Protein AF-A0A374UNI9-F1 (afdb_monomer)

pLDDT: mean 85.06, std 10.01, range [45.12, 97.56]

Secondary structure (DSSP, 8-state):
-EEEEEEE-TT--EEEE----S-GGG--HHHHHHHHHHHHHTTEEE------HHHHHHHHSS--TT-B--HHHHHHHHHHHHHHHTT---HHHHHHHHH--TT-EEEEE-TTS-EEEEEE-SS-EE---TTSTTGGG--EEEEEEEEEEE-SGGGS-HHHHHHHT-S---SEEE---HHHHHHHHHHHHHHTTPPP-SPPEEE-TTTHHHHS-HHHHHHHHHHHHHHHTGGGT-EEETTTTSSS-TT-S-EEE-TTSPEEEEEEESSS---GGGGTT-TTEEEEEEEETT--HHHHHHHHHHHHHTT-TTEEEPPHHHHHHHHH-GGGTHHHHTT--TTEEE-SS------TTTT-EE-SS--TT--SEEEE-SSEEEETTTTEEEETTTTEEEE-S--TTHHHHHHHHHHHHHHH-TTEEEEEE--

Nearest PDB structures (foldseek):
  4qbn-assembly1_A  TM=4.504E-01  e=1.167E-01  Salmonella phage SETP3
  2vld-assembly1_B  TM=5.187E-01  e=4.823E-01  Pyrococcus abyssi
  2khz-assembly1_B  TM=3.278E-01  e=5.134E+00  Rattus norvegicus

Solvent-accessible surface area (backbone atoms only — not comparable to full-atom values): 24033 Å² total; per-residue (Å²): 116,51,79,32,46,32,39,76,39,47,86,52,52,30,31,44,42,46,70,57,52,55,57,86,92,59,66,43,68,85,57,39,39,61,48,40,52,51,29,52,77,68,20,42,53,50,40,46,69,55,70,60,62,71,63,45,30,77,77,71,44,83,78,57,81,61,36,59,46,45,74,65,54,45,54,48,51,55,51,54,42,36,73,76,59,44,89,63,71,66,60,66,52,53,56,53,43,48,69,43,42,55,69,17,36,40,36,36,58,51,85,87,67,30,36,36,41,22,43,25,62,41,48,22,20,38,54,52,34,88,93,40,89,69,34,44,44,23,24,53,23,33,42,30,76,44,62,45,80,33,78,50,77,76,72,49,63,38,52,55,51,57,64,61,63,54,91,82,73,58,62,47,44,79,55,85,52,68,67,60,42,52,53,51,53,48,50,49,38,51,72,70,68,45,89,65,89,71,67,49,37,40,49,43,74,90,44,36,48,63,51,45,45,68,68,48,49,48,51,52,51,52,51,49,54,44,67,78,38,58,93,63,61,58,42,82,38,80,74,77,40,80,66,92,44,95,78,44,66,42,38,29,46,28,91,99,52,55,37,32,39,31,35,78,34,46,87,42,90,75,72,66,75,81,51,53,81,63,74,77,38,56,33,39,39,37,40,41,48,72,53,49,60,68,55,34,55,52,51,45,52,51,34,50,74,68,67,21,75,40,59,44,58,58,38,45,60,63,55,40,52,52,54,66,34,69,91,72,44,42,58,66,76,56,60,66,46,89,58,54,41,73,64,88,60,76,75,70,85,71,65,68,58,53,94,42,43,81,45,96,68,77,52,97,90,55,67,64,31,33,38,77,61,99,52,38,41,31,34,43,83,80,22,35,30,37,31,66,39,49,58,28,35,36,32,57,51,86,61,94,65,46,72,61,53,53,47,54,53,51,51,45,34,32,72,70,36,74,50,51,43,81,42,84,52,90,129

Sequence (427 aa):
MQNINFYNLSDINCWIVYQMPFEKDEKSNEKVLPHQEFCIKNNIFAMGWELNKNFFNKNFGEMLEYADCDEDNYKGYLGAYKIAKGNTSPKKALEDYKRIKQGDYAVMRARNAHYYIGKVKKKAQYLHKDDESEYKHLSWGCHVEKWLEFKTQDDLPYELIGRMSQQQHQTIQRIDRYRLKFLIIEAYIKREKSKSDIPKLILTKNNFARSLHYKQLEDLVSLYIVEENKEQNYLLMPSSCKINEQKYEFFFKSPNRKAITCQVKNQEEIKIEEYYNENDFEKIYIFSGIWNNEQVKELNKKANKNKANNIQIISPDELFDILQNSKYNYKEYLNLNSYYKIDENKAEDLHLTNGFIKCKKFNSKCHMRYKEDNDCITFYNNCLFYSKEFNSFFLYDHFANDLKIIKEIFDKIKETNPEINIKEEKL

Radius of gyration: 25.74 Å; Cα contacts (8 Å, |Δi|>4): 728; chains: 1; bounding box: 64×56×68 Å

Structure (mmCIF, N/CA/C/O backbone):
data_AF-A0A374UNI9-F1
#
_entry.id   AF-A0A374UNI9-F1
#
loop_
_atom_site.group_PDB
_atom_site.id
_atom_site.type_symbol
_atom_site.label_atom_id
_atom_site.label_alt_id
_atom_site.label_comp_id
_atom_site.label_asym_id
_atom_site.label_entity_id
_atom_site.label_seq_id
_atom_site.pdbx_PDB_ins_code
_atom_site.Cartn_x
_atom_site.Cartn_y
_atom_site.Cartn_z
_atom_site.occupancy
_atom_site.B_iso_or_equiv
_atom_site.auth_seq_id
_atom_site.auth_comp_id
_atom_site.auth_asym_id
_atom_site.auth_atom_id
_atom_site.pdbx_PDB_model_num
ATOM 1 N N . MET A 1 1 ? -0.458 -31.722 9.861 1.00 62.56 1 MET A N 1
ATOM 2 C CA . MET A 1 1 ? 0.678 -30.944 9.328 1.00 62.56 1 MET A CA 1
ATOM 3 C C . MET A 1 1 ? 0.173 -29.595 8.855 1.00 62.56 1 MET A C 1
ATOM 5 O O . MET A 1 1 ? -0.698 -29.563 7.990 1.00 62.56 1 MET A O 1
ATOM 9 N N . GLN A 1 2 ? 0.685 -28.511 9.429 1.00 78.75 2 GLN A N 1
ATOM 10 C CA . GLN A 1 2 ? 0.395 -27.139 9.021 1.00 78.75 2 GLN A CA 1
ATOM 11 C C . GLN A 1 2 ? 1.369 -26.737 7.913 1.00 78.75 2 GLN A C 1
ATOM 13 O O . GLN A 1 2 ? 2.583 -26.813 8.088 1.00 78.75 2 GLN A O 1
ATOM 18 N N . ASN A 1 3 ? 0.849 -26.351 6.747 1.00 83.94 3 ASN A N 1
ATOM 19 C CA . ASN A 1 3 ? 1.691 -25.880 5.649 1.00 83.94 3 ASN A CA 1
ATOM 20 C C . ASN A 1 3 ? 1.946 -24.376 5.813 1.00 83.94 3 ASN A C 1
ATOM 22 O O . ASN A 1 3 ? 0.992 -23.605 5.910 1.00 83.94 3 ASN A O 1
ATOM 26 N N . ILE A 1 4 ? 3.216 -23.979 5.817 1.00 88.19 4 ILE A N 1
ATOM 27 C CA . ILE A 1 4 ? 3.659 -22.583 5.793 1.00 88.19 4 ILE A CA 1
ATOM 28 C C . ILE A 1 4 ? 4.407 -22.361 4.479 1.00 88.19 4 ILE A C 1
ATOM 30 O O . ILE A 1 4 ? 5.315 -23.119 4.134 1.00 88.19 4 ILE A O 1
ATOM 34 N N . ASN A 1 5 ? 4.032 -21.324 3.739 1.00 90.75 5 ASN A N 1
ATOM 35 C CA . ASN A 1 5 ? 4.664 -21.025 2.460 1.00 90.75 5 ASN A CA 1
ATOM 36 C C . ASN A 1 5 ? 5.952 -20.225 2.674 1.00 90.75 5 ASN A C 1
ATOM 38 O O . ASN A 1 5 ? 6.074 -19.461 3.632 1.00 90.75 5 ASN A O 1
ATOM 42 N N . PHE A 1 6 ? 6.909 -20.398 1.772 1.00 90.88 6 PHE A N 1
ATOM 43 C CA . PHE A 1 6 ? 8.149 -19.644 1.692 1.00 90.88 6 PHE A CA 1
ATOM 44 C C . PHE A 1 6 ? 8.234 -18.968 0.325 1.00 90.88 6 PHE A C 1
ATOM 46 O O . PHE A 1 6 ? 8.255 -19.639 -0.705 1.00 90.88 6 PHE A O 1
ATOM 53 N N . TYR A 1 7 ? 8.299 -17.640 0.335 1.00 88.94 7 TYR A N 1
ATOM 54 C CA . TYR A 1 7 ? 8.366 -16.807 -0.858 1.00 88.94 7 TYR A CA 1
ATOM 55 C C . TYR A 1 7 ? 9.727 -16.134 -0.976 1.00 88.94 7 TYR A C 1
ATOM 57 O O . TYR A 1 7 ? 10.180 -15.444 -0.058 1.00 88.94 7 TYR A O 1
ATOM 65 N N . ASN A 1 8 ? 10.354 -16.266 -2.140 1.00 87.69 8 ASN A N 1
ATOM 66 C CA . ASN A 1 8 ? 11.578 -15.546 -2.443 1.00 87.69 8 ASN A CA 1
ATOM 67 C C . ASN A 1 8 ? 11.273 -14.220 -3.164 1.00 87.69 8 ASN A C 1
ATOM 69 O O . ASN A 1 8 ? 10.843 -14.212 -4.315 1.00 87.69 8 ASN A O 1
ATOM 73 N N . LEU A 1 9 ? 11.500 -13.097 -2.476 1.00 86.50 9 LEU A N 1
ATOM 74 C CA . LEU A 1 9 ? 11.311 -11.733 -2.981 1.00 86.50 9 LEU A CA 1
ATOM 75 C C . LEU A 1 9 ? 12.632 -10.980 -3.204 1.00 86.50 9 LEU A C 1
ATOM 77 O O . LEU A 1 9 ? 12.585 -9.822 -3.628 1.00 86.50 9 LEU A O 1
ATOM 81 N N . SER A 1 10 ? 13.792 -11.584 -2.920 1.00 84.81 10 SER A N 1
ATOM 82 C CA . SER A 1 10 ? 15.087 -10.886 -2.977 1.00 84.81 10 SER A CA 1
ATOM 83 C C . SER A 1 10 ? 15.424 -10.389 -4.379 1.00 84.81 10 SER A C 1
ATOM 85 O O . SER A 1 10 ? 16.024 -9.327 -4.552 1.00 84.81 10 SER A O 1
ATOM 87 N N . ASP A 1 11 ? 14.941 -11.107 -5.392 1.00 84.00 11 ASP A N 1
ATOM 88 C CA . ASP A 1 11 ? 15.135 -10.766 -6.791 1.00 84.00 11 ASP A CA 1
ATOM 89 C C . ASP A 1 11 ? 13.991 -9.990 -7.439 1.00 84.00 11 ASP A C 1
ATOM 91 O O . ASP A 1 11 ? 14.062 -9.738 -8.640 1.00 84.00 11 ASP A O 1
ATOM 95 N N . ILE A 1 12 ? 12.971 -9.579 -6.688 1.00 88.94 12 ILE A N 1
ATOM 96 C CA . ILE A 1 12 ? 11.814 -8.881 -7.253 1.00 88.94 12 ILE A CA 1
ATOM 97 C C . ILE A 1 12 ? 11.727 -7.472 -6.668 1.00 88.94 12 ILE A C 1
ATOM 99 O O . ILE A 1 12 ? 11.540 -7.255 -5.460 1.00 88.94 12 ILE A O 1
ATOM 103 N N . ASN A 1 13 ? 11.833 -6.474 -7.543 1.00 93.31 13 ASN A N 1
ATOM 104 C CA . ASN A 1 13 ? 11.547 -5.091 -7.192 1.00 93.31 13 ASN A CA 1
ATOM 105 C C . ASN A 1 13 ? 10.150 -4.693 -7.649 1.00 93.31 13 ASN A C 1
ATOM 107 O O . ASN A 1 13 ? 9.652 -5.134 -8.682 1.00 93.31 13 ASN A O 1
ATOM 111 N N . CYS A 1 14 ? 9.545 -3.790 -6.886 1.00 95.25 14 CYS A N 1
ATOM 112 C CA . CYS A 1 14 ? 8.356 -3.074 -7.310 1.00 95.25 14 CYS A CA 1
ATOM 113 C C . CYS A 1 14 ? 8.678 -1.580 -7.351 1.00 95.25 14 CYS A C 1
ATOM 115 O O . CYS A 1 14 ? 9.355 -1.065 -6.457 1.00 95.25 14 CYS A O 1
ATOM 117 N N . TRP A 1 15 ? 8.191 -0.895 -8.377 1.00 95.00 15 TRP A N 1
ATOM 118 C CA . TRP A 1 15 ? 8.525 0.488 -8.689 1.00 95.00 15 TRP A CA 1
ATOM 119 C C . TRP A 1 15 ? 7.250 1.310 -8.810 1.00 95.00 15 TRP A C 1
ATOM 121 O O . TRP A 1 15 ? 6.347 0.940 -9.553 1.00 95.00 15 TRP A O 1
ATOM 131 N N . ILE A 1 16 ? 7.176 2.435 -8.108 1.00 94.19 16 ILE A N 1
ATOM 132 C CA . ILE A 1 16 ? 6.151 3.450 -8.358 1.00 94.19 16 ILE A CA 1
ATOM 133 C C . ILE A 1 16 ? 6.687 4.357 -9.448 1.00 94.19 16 ILE A C 1
ATOM 135 O O . ILE A 1 16 ? 7.782 4.903 -9.314 1.00 94.19 16 ILE A O 1
ATOM 139 N N . VAL A 1 17 ? 5.906 4.519 -10.505 1.00 93.12 17 VAL A N 1
ATOM 140 C CA . VAL A 1 17 ? 6.245 5.343 -11.656 1.00 93.12 17 VAL A CA 1
ATOM 141 C C . VAL A 1 17 ? 5.322 6.550 -11.681 1.00 93.12 17 VAL A C 1
ATOM 143 O O . VAL A 1 17 ? 4.097 6.425 -11.626 1.00 93.12 17 VAL A O 1
ATOM 146 N N . TYR A 1 18 ? 5.921 7.728 -11.820 1.00 89.38 18 TYR A N 1
ATOM 147 C CA . TYR A 1 18 ? 5.205 8.967 -12.066 1.00 89.38 18 TYR A CA 1
ATOM 148 C C . TYR A 1 18 ? 5.460 9.433 -13.501 1.00 89.38 18 TYR A C 1
ATOM 150 O O . TYR A 1 18 ? 6.372 10.216 -13.774 1.00 89.38 18 TYR A O 1
ATOM 158 N N . GLN A 1 19 ? 4.639 8.925 -14.425 1.00 88.31 19 GLN A N 1
ATOM 159 C CA . GLN A 1 19 ? 4.744 9.168 -15.866 1.00 88.31 19 GLN A CA 1
ATOM 160 C C . GLN A 1 19 ? 4.210 10.564 -16.228 1.00 88.31 19 GLN A C 1
ATOM 162 O O . GLN A 1 19 ? 3.123 10.709 -16.786 1.00 88.31 19 GLN A O 1
ATOM 167 N N . MET A 1 20 ? 4.932 11.609 -15.824 1.00 87.44 20 MET A N 1
ATOM 168 C CA . MET A 1 20 ? 4.628 13.008 -16.150 1.00 87.44 20 MET A CA 1
ATOM 169 C C . MET A 1 20 ? 5.930 13.749 -16.485 1.00 87.44 20 MET A C 1
ATOM 171 O O . MET A 1 20 ? 6.448 14.470 -15.624 1.00 87.44 20 MET A O 1
ATOM 175 N N . PRO A 1 21 ? 6.479 13.554 -17.696 1.00 83.38 21 PRO A N 1
ATOM 176 C CA . PRO A 1 21 ? 7.769 14.094 -18.123 1.00 83.38 21 PRO A CA 1
ATOM 177 C C . PRO A 1 21 ? 7.696 15.578 -18.523 1.00 83.38 21 PRO A C 1
ATOM 179 O O . PRO A 1 21 ? 8.240 15.986 -19.537 1.00 83.38 21 PRO A O 1
ATOM 182 N N . PHE A 1 22 ? 6.956 16.377 -17.762 1.00 82.94 22 PHE A N 1
ATOM 183 C CA . PHE A 1 22 ? 6.720 17.787 -18.054 1.00 82.94 22 PHE A CA 1
ATOM 184 C C . PHE A 1 22 ? 7.132 18.633 -16.856 1.00 82.94 22 PHE A C 1
ATOM 186 O O . PHE A 1 22 ? 7.041 18.177 -15.706 1.00 82.94 22 PHE A O 1
ATOM 193 N N . GLU A 1 23 ? 7.537 19.872 -17.115 1.00 77.25 23 GLU A N 1
ATOM 194 C CA . GLU A 1 23 ? 7.815 20.844 -16.061 1.00 77.25 23 GLU A CA 1
ATOM 195 C C . GLU A 1 23 ? 6.546 21.169 -15.261 1.00 77.25 23 GLU A C 1
ATOM 197 O O . GLU A 1 23 ? 5.418 20.918 -15.691 1.00 77.25 23 GLU A O 1
ATOM 202 N N . LYS A 1 24 ? 6.706 21.650 -14.023 1.00 76.19 24 LYS A N 1
ATOM 203 C CA . LYS A 1 24 ? 5.586 21.773 -13.066 1.00 76.19 24 LYS A CA 1
ATOM 204 C C . LYS A 1 24 ? 4.446 22.659 -13.588 1.00 76.19 24 LYS A C 1
ATOM 206 O O . LYS A 1 24 ? 3.283 22.337 -13.352 1.00 76.19 24 LYS A O 1
ATOM 211 N N . ASP A 1 25 ? 4.791 23.742 -14.264 1.00 76.88 25 ASP A N 1
ATOM 212 C CA . ASP A 1 25 ? 3.904 24.708 -14.917 1.00 76.88 25 ASP A CA 1
ATOM 213 C C . ASP A 1 25 ? 3.257 24.170 -16.203 1.00 76.88 25 ASP A C 1
ATOM 215 O O . ASP A 1 25 ? 2.201 24.648 -16.610 1.00 76.88 25 ASP A O 1
ATOM 219 N N . GLU A 1 26 ? 3.816 23.112 -16.790 1.00 77.00 26 GLU A N 1
ATOM 220 C CA . GLU A 1 26 ? 3.303 22.478 -18.006 1.00 77.00 26 GLU A CA 1
ATOM 221 C C . GLU A 1 26 ? 2.415 21.250 -17.752 1.00 77.00 26 GLU A C 1
ATOM 223 O O . GLU A 1 26 ? 1.873 20.670 -18.696 1.00 77.00 26 GLU A O 1
ATOM 228 N N . LYS A 1 27 ? 2.229 20.841 -16.490 1.00 79.00 27 LYS A N 1
ATOM 229 C CA . LYS A 1 27 ? 1.423 19.667 -16.092 1.00 79.00 27 LYS A CA 1
ATOM 230 C C . LYS A 1 27 ? -0.090 19.916 -16.182 1.00 79.00 27 LYS A C 1
ATOM 232 O O . LYS A 1 27 ? -0.821 19.682 -15.213 1.00 79.00 27 LYS A O 1
ATOM 237 N N . SER A 1 28 ? -0.573 20.354 -17.342 1.00 82.00 28 SER A N 1
ATOM 238 C CA . SER A 1 28 ? -2.002 20.373 -17.656 1.00 82.00 28 SER A CA 1
ATOM 239 C C . SER A 1 28 ? -2.502 18.958 -17.966 1.00 82.00 28 SER A C 1
ATOM 241 O O . SER A 1 28 ? -1.758 18.107 -18.461 1.00 82.00 28 SER A O 1
ATOM 243 N N . ASN A 1 29 ? -3.780 18.684 -17.685 1.00 80.88 29 ASN A N 1
ATOM 244 C CA . ASN A 1 29 ? -4.377 17.391 -18.036 1.00 80.88 29 ASN A CA 1
ATOM 245 C C . ASN A 1 29 ? -4.334 17.143 -19.556 1.00 80.88 29 ASN A C 1
ATOM 247 O O . ASN A 1 29 ? -4.126 16.008 -19.967 1.00 80.88 29 ASN A O 1
ATOM 251 N N . GLU A 1 30 ? -4.460 18.198 -20.366 1.00 84.81 30 GLU A N 1
ATOM 252 C CA . GLU A 1 30 ? -4.441 18.143 -21.835 1.00 84.81 30 GLU A CA 1
ATOM 253 C C . GLU A 1 30 ? -3.100 17.676 -22.415 1.00 84.81 30 GLU A C 1
ATOM 255 O O . GLU A 1 30 ? -3.086 17.079 -23.484 1.00 84.81 30 GLU A O 1
ATOM 260 N N . LYS A 1 31 ? -1.980 17.907 -21.716 1.00 86.19 31 LYS A N 1
ATOM 261 C CA . LYS A 1 31 ? -0.657 17.392 -22.112 1.00 86.19 31 LYS A CA 1
ATOM 262 C C . LYS A 1 31 ? -0.358 16.034 -21.479 1.00 86.19 31 LYS A C 1
ATOM 264 O O . LYS A 1 31 ? 0.101 15.109 -22.142 1.00 86.19 31 LYS A O 1
ATOM 269 N N . VAL A 1 32 ? -0.622 15.902 -20.178 1.00 89.62 32 VAL A N 1
ATOM 270 C CA . VAL A 1 32 ? -0.210 14.721 -19.407 1.00 89.62 32 VAL A CA 1
ATOM 271 C C . VAL A 1 32 ? -1.012 13.479 -19.782 1.00 89.62 32 VAL A C 1
ATOM 273 O O . VAL A 1 32 ? -0.433 12.399 -19.883 1.00 89.62 32 VAL A O 1
ATOM 276 N N . LEU A 1 33 ? -2.332 13.599 -19.946 1.00 91.19 33 LEU A N 1
ATOM 277 C CA . LEU A 1 33 ? -3.177 12.431 -20.184 1.00 91.19 33 LEU A CA 1
ATOM 278 C C . LEU A 1 33 ? -2.865 11.757 -21.535 1.00 91.19 33 LEU A C 1
ATOM 280 O O . LEU A 1 33 ? -2.604 10.554 -21.503 1.00 91.19 33 LEU A O 1
ATOM 284 N N . PRO A 1 34 ? -2.768 12.476 -22.675 1.00 92.62 34 PRO A N 1
ATOM 285 C CA . PRO A 1 34 ? -2.376 11.857 -23.945 1.00 92.62 34 PRO A CA 1
ATOM 286 C C . PRO A 1 34 ? -1.009 11.165 -23.885 1.00 92.62 34 PRO A C 1
ATOM 288 O O . PRO A 1 34 ? -0.858 10.049 -24.383 1.00 92.62 34 PRO A O 1
ATOM 291 N N . HIS A 1 35 ? -0.033 11.772 -23.201 1.00 92.31 35 HIS A N 1
ATOM 292 C CA . HIS A 1 35 ? 1.280 11.165 -22.988 1.00 92.31 35 HIS A CA 1
ATOM 293 C C . HIS A 1 35 ? 1.195 9.847 -22.200 1.00 92.31 35 HIS A C 1
ATOM 295 O O . HIS A 1 35 ? 1.826 8.844 -22.546 1.00 92.31 35 HIS A O 1
ATOM 301 N N . GLN A 1 36 ? 0.405 9.828 -21.123 1.00 93.94 36 GLN A N 1
ATOM 302 C CA . GLN A 1 36 ? 0.198 8.626 -20.316 1.00 93.94 36 GLN A CA 1
ATOM 303 C C . GLN A 1 36 ? -0.527 7.537 -21.105 1.00 93.94 36 GLN A C 1
ATOM 305 O O . GLN A 1 36 ? -0.102 6.385 -21.068 1.00 93.94 36 GLN A O 1
ATOM 310 N N . GLU A 1 37 ? -1.569 7.887 -21.858 1.00 94.81 37 GLU A N 1
ATOM 311 C CA . GLU A 1 37 ? -2.297 6.957 -22.729 1.00 94.81 37 GLU A CA 1
ATOM 312 C C . GLU A 1 37 ? -1.392 6.363 -23.810 1.00 94.81 37 GLU A C 1
ATOM 314 O O . GLU A 1 37 ? -1.435 5.156 -24.059 1.00 94.81 37 GLU A O 1
ATOM 319 N N . PHE A 1 38 ? -0.512 7.176 -24.398 1.00 94.62 38 PHE A N 1
ATOM 320 C CA . PHE A 1 38 ? 0.520 6.701 -25.311 1.00 94.62 38 PHE A CA 1
ATOM 321 C C . PHE A 1 38 ? 1.452 5.689 -24.639 1.00 94.62 38 PHE A C 1
ATOM 323 O O . PHE A 1 38 ? 1.700 4.615 -25.195 1.00 94.62 38 PHE A O 1
ATOM 330 N N . CYS A 1 39 ? 1.949 5.997 -23.439 1.00 95.00 39 CYS A N 1
ATOM 331 C CA . CYS A 1 39 ? 2.837 5.100 -22.704 1.00 95.00 39 CYS A CA 1
ATOM 332 C C . CYS A 1 39 ? 2.144 3.780 -22.337 1.00 95.00 39 CYS A C 1
ATOM 334 O O . CYS A 1 39 ? 2.725 2.704 -22.494 1.00 95.00 39 CYS A O 1
ATOM 336 N N . ILE A 1 40 ? 0.877 3.848 -21.918 1.00 96.50 40 ILE A N 1
ATOM 337 C CA . ILE A 1 40 ? 0.044 2.680 -21.614 1.00 96.50 40 ILE A CA 1
ATOM 338 C C . ILE A 1 40 ? -0.139 1.820 -22.867 1.00 96.50 40 ILE A C 1
ATOM 340 O O . ILE A 1 40 ? 0.141 0.623 -22.843 1.00 96.50 40 ILE A O 1
ATOM 344 N N . LYS A 1 41 ? -0.547 2.425 -23.986 1.00 96.31 41 LYS A N 1
ATOM 345 C CA . LYS A 1 41 ? -0.783 1.715 -25.251 1.00 96.31 41 LYS A CA 1
ATOM 346 C C . LYS A 1 41 ? 0.474 1.021 -25.778 1.00 96.31 41 LYS A C 1
ATOM 348 O O . LYS A 1 41 ? 0.381 -0.070 -26.336 1.00 96.31 41 LYS A O 1
ATOM 353 N N . ASN A 1 42 ? 1.639 1.638 -25.590 1.00 94.94 42 ASN A N 1
ATOM 354 C CA . ASN A 1 42 ? 2.926 1.100 -26.034 1.00 94.94 42 ASN A CA 1
ATOM 355 C C . ASN A 1 42 ? 3.631 0.232 -24.975 1.00 94.94 42 ASN A C 1
ATOM 357 O O . ASN A 1 42 ? 4.749 -0.229 -25.212 1.00 94.94 42 ASN A O 1
ATOM 361 N N . ASN A 1 43 ? 2.989 -0.027 -23.829 1.00 97.00 43 ASN A N 1
ATOM 362 C CA . ASN A 1 43 ? 3.541 -0.815 -22.725 1.00 97.00 43 ASN A CA 1
ATOM 363 C C . ASN A 1 43 ? 4.897 -0.300 -22.230 1.00 97.00 43 ASN A C 1
ATOM 365 O O . ASN A 1 43 ? 5.810 -1.086 -21.984 1.00 97.00 43 ASN A O 1
ATOM 369 N N . ILE A 1 44 ? 5.035 1.018 -22.094 1.00 94.62 44 ILE A N 1
ATOM 370 C CA . ILE A 1 44 ? 6.259 1.669 -21.622 1.00 94.62 44 ILE A CA 1
ATOM 371 C C . ILE A 1 44 ? 6.017 2.485 -20.357 1.00 94.62 44 ILE A C 1
ATOM 373 O O . ILE A 1 44 ? 4.913 2.965 -20.102 1.00 94.62 44 ILE A O 1
ATOM 377 N N . PHE A 1 45 ? 7.089 2.672 -19.597 1.00 94.94 45 PHE A N 1
ATOM 378 C CA . PHE A 1 45 ? 7.254 3.787 -18.673 1.00 94.94 45 PHE A CA 1
ATOM 379 C C . PHE A 1 45 ? 8.683 4.310 -18.752 1.00 94.94 45 PHE A C 1
ATOM 381 O O . PHE A 1 45 ? 9.610 3.546 -19.023 1.00 94.94 45 PHE A O 1
ATOM 388 N N . ALA A 1 46 ? 8.868 5.607 -18.531 1.00 91.50 46 ALA A N 1
ATOM 389 C CA . ALA A 1 46 ? 10.148 6.250 -18.773 1.00 91.50 46 ALA A CA 1
ATOM 390 C C . ALA A 1 46 ? 10.328 7.563 -18.010 1.00 91.50 46 ALA A C 1
ATOM 392 O O . ALA A 1 46 ? 9.375 8.228 -17.600 1.00 91.50 46 ALA A O 1
ATOM 393 N N . MET A 1 47 ? 11.592 7.940 -17.845 1.00 88.00 47 MET A N 1
ATOM 394 C CA . MET A 1 47 ? 12.025 9.201 -17.266 1.00 88.00 47 MET A CA 1
ATOM 395 C C . MET A 1 47 ? 11.851 10.362 -18.254 1.00 88.00 47 MET A C 1
ATOM 397 O O . MET A 1 47 ? 12.248 10.255 -19.414 1.00 88.00 47 MET A O 1
ATOM 401 N N . GLY A 1 48 ? 11.341 11.490 -17.757 1.00 79.75 48 GLY A N 1
ATOM 402 C CA . GLY A 1 48 ? 11.153 12.739 -18.504 1.00 79.75 48 GLY A CA 1
ATOM 403 C C . GLY A 1 48 ? 12.263 13.758 -18.352 1.00 79.75 48 GLY A C 1
ATOM 404 O O . GLY A 1 48 ? 12.047 14.789 -17.730 1.00 79.75 48 GLY A O 1
ATOM 405 N N . TRP A 1 49 ? 13.468 13.400 -18.778 1.00 77.69 49 TRP A N 1
ATOM 406 C CA . TRP A 1 49 ? 14.668 14.227 -18.629 1.00 77.69 49 TRP A CA 1
ATOM 407 C C . TRP A 1 49 ? 15.429 14.255 -19.946 1.00 77.69 49 TRP A C 1
ATOM 409 O O . TRP A 1 49 ? 16.616 13.950 -19.964 1.00 77.69 49 TRP A O 1
ATOM 419 N N . GLU A 1 50 ? 14.745 14.525 -21.050 1.00 77.81 50 GLU A N 1
ATOM 420 C CA . GLU A 1 50 ? 15.298 14.422 -22.394 1.00 77.81 50 GLU A CA 1
ATOM 421 C C . GLU A 1 50 ? 16.550 15.288 -22.605 1.00 77.81 50 GLU A C 1
ATOM 423 O O . GLU A 1 50 ? 16.732 16.363 -22.025 1.00 77.81 50 GLU A O 1
ATOM 428 N N . LEU A 1 51 ? 17.434 14.798 -23.471 1.00 76.31 51 LEU A N 1
ATOM 429 C CA . LEU A 1 51 ? 18.568 15.550 -23.984 1.00 76.31 51 LEU A CA 1
ATOM 430 C C . LEU A 1 51 ? 18.402 15.651 -25.490 1.00 76.31 51 LEU A C 1
ATOM 432 O O . LEU A 1 51 ? 18.122 14.655 -26.144 1.00 76.31 51 LEU A O 1
ATOM 436 N N . ASN A 1 52 ? 18.609 16.849 -26.032 1.00 74.81 52 ASN A N 1
ATOM 437 C CA . ASN A 1 52 ? 18.611 17.050 -27.474 1.00 74.81 52 ASN A CA 1
ATOM 438 C C . ASN A 1 52 ? 19.645 16.116 -28.130 1.00 74.81 52 ASN A C 1
ATOM 440 O O . ASN A 1 52 ? 20.814 16.131 -27.731 1.00 74.81 52 ASN A O 1
ATOM 444 N N . LYS A 1 53 ? 19.244 15.350 -29.149 1.00 72.50 53 LYS A N 1
ATOM 445 C CA . LYS A 1 53 ? 20.116 14.362 -29.807 1.00 72.50 53 LYS A CA 1
ATOM 446 C C . LYS A 1 53 ? 21.390 14.947 -30.389 1.00 72.50 53 LYS A C 1
ATOM 448 O O . LYS A 1 53 ? 22.442 14.336 -30.253 1.00 72.50 53 LYS A O 1
ATOM 453 N N . ASN A 1 54 ? 21.352 16.145 -30.973 1.00 72.81 54 ASN A N 1
ATOM 454 C CA . ASN A 1 54 ? 22.567 16.782 -31.496 1.00 72.81 54 ASN A CA 1
ATOM 455 C C . ASN A 1 54 ? 23.538 17.139 -30.366 1.00 72.81 54 ASN A C 1
ATOM 457 O O . ASN A 1 54 ? 24.750 16.969 -30.508 1.00 72.81 54 ASN A O 1
ATOM 461 N N . PHE A 1 55 ? 23.012 17.604 -29.230 1.00 74.69 55 PHE A N 1
ATOM 462 C CA . PHE A 1 55 ? 23.820 17.846 -28.040 1.00 74.69 55 PHE A CA 1
ATOM 463 C C . PHE A 1 55 ? 24.390 16.539 -27.477 1.00 74.69 55 PHE A C 1
ATOM 465 O O . PHE A 1 55 ? 25.577 16.483 -27.153 1.00 74.69 55 PHE A O 1
ATOM 472 N N . PHE A 1 56 ? 23.565 15.496 -27.384 1.00 72.88 56 PHE A N 1
ATOM 473 C CA . PHE A 1 56 ? 23.980 14.182 -26.906 1.00 72.88 56 PHE A CA 1
ATOM 474 C C . PHE A 1 56 ? 25.084 13.604 -27.797 1.00 72.88 56 PHE A C 1
ATOM 476 O O . PHE A 1 56 ? 26.185 13.356 -27.315 1.00 72.88 56 PHE A O 1
ATOM 483 N N . ASN A 1 57 ? 24.853 13.537 -29.110 1.00 74.38 57 ASN A N 1
ATOM 484 C CA . ASN A 1 57 ? 25.794 12.979 -30.077 1.00 74.38 57 ASN A CA 1
ATOM 485 C C . ASN A 1 57 ? 27.148 13.692 -30.075 1.00 74.38 57 ASN A C 1
ATOM 487 O O . ASN A 1 57 ? 28.201 13.055 -30.089 1.00 74.38 57 ASN A O 1
ATOM 491 N N . LYS A 1 58 ? 27.134 15.027 -30.004 1.00 73.25 58 LYS A N 1
ATOM 492 C CA . LYS A 1 58 ? 28.355 15.842 -29.996 1.00 73.25 58 LYS A CA 1
ATOM 493 C C . LYS A 1 58 ? 29.222 15.619 -28.753 1.00 73.25 58 LYS A C 1
ATOM 495 O O . LYS A 1 58 ? 30.438 15.761 -28.838 1.00 73.25 58 LYS A O 1
ATOM 500 N N . ASN A 1 59 ? 28.610 15.318 -27.609 1.00 68.94 59 ASN A N 1
ATOM 501 C CA . ASN A 1 59 ? 29.312 15.192 -26.328 1.00 68.94 59 ASN A CA 1
ATOM 502 C C . ASN A 1 59 ? 29.485 13.734 -25.867 1.00 68.94 59 ASN A C 1
ATOM 504 O O . ASN A 1 59 ? 30.213 13.501 -24.903 1.00 68.94 59 ASN A O 1
ATOM 508 N N . PHE A 1 60 ? 28.822 12.773 -26.520 1.00 66.31 60 PHE A N 1
ATOM 509 C CA . PHE A 1 60 ? 28.738 11.384 -26.065 1.00 66.31 60 PHE A CA 1
ATOM 510 C C . PHE A 1 60 ? 28.939 10.314 -27.164 1.00 66.31 60 PHE A C 1
ATOM 512 O O . PHE A 1 60 ? 29.042 9.137 -26.835 1.00 66.31 60 PHE A O 1
ATOM 519 N N . GLY A 1 61 ? 29.066 10.691 -28.445 1.00 63.28 61 GLY A N 1
ATOM 520 C CA . GLY A 1 61 ? 29.136 9.744 -29.574 1.00 63.28 61 GLY A CA 1
ATOM 521 C C . GLY A 1 61 ? 27.752 9.388 -30.130 1.00 63.28 61 GLY A C 1
ATOM 522 O O . GLY A 1 61 ? 26.752 9.891 -29.632 1.00 63.28 61 GLY A O 1
ATOM 523 N N . GLU A 1 62 ? 27.663 8.567 -31.184 1.00 64.44 62 GLU A N 1
ATOM 524 C CA . GLU A 1 62 ? 26.361 8.208 -31.772 1.00 64.44 62 GLU A CA 1
ATOM 525 C C . GLU A 1 62 ? 25.426 7.587 -30.725 1.00 64.44 62 GLU A C 1
ATOM 527 O O . GLU A 1 62 ? 25.758 6.608 -30.057 1.00 64.44 62 GLU A O 1
ATOM 532 N N . MET A 1 63 ? 24.243 8.186 -30.583 1.00 63.59 63 MET A N 1
ATOM 533 C CA . MET A 1 63 ? 23.161 7.691 -29.747 1.00 63.59 63 MET A CA 1
ATOM 534 C C . MET A 1 63 ? 22.829 6.247 -30.113 1.00 63.59 63 MET A C 1
ATOM 536 O O . MET A 1 63 ? 22.367 5.948 -31.212 1.00 63.59 63 MET A O 1
ATOM 540 N N . LEU A 1 64 ? 23.034 5.356 -29.151 1.00 63.88 64 LEU A N 1
ATOM 541 C CA . LEU A 1 64 ? 22.622 3.971 -29.257 1.00 63.88 64 LEU A CA 1
ATOM 542 C C . LEU A 1 64 ? 21.114 3.910 -28.990 1.00 63.88 64 LEU A C 1
ATOM 544 O O . LEU A 1 64 ? 20.672 3.830 -27.841 1.00 63.88 64 LEU A O 1
ATOM 548 N N . GLU A 1 65 ? 20.307 4.002 -30.043 1.00 66.50 65 GLU A N 1
ATOM 549 C CA . GLU A 1 65 ? 18.884 3.675 -29.945 1.00 66.50 65 GLU A CA 1
ATOM 550 C C . GLU A 1 65 ? 18.737 2.295 -29.285 1.00 66.50 65 GLU A C 1
ATOM 552 O O . GLU A 1 65 ? 19.383 1.328 -29.692 1.00 66.50 65 GLU A O 1
ATOM 557 N N . TYR A 1 66 ? 17.920 2.206 -28.231 1.00 68.94 66 TYR A N 1
ATOM 558 C CA . TYR A 1 66 ? 17.735 0.991 -27.430 1.00 68.94 66 TYR A CA 1
ATOM 559 C C . TYR A 1 66 ? 18.978 0.471 -26.684 1.00 68.94 66 TYR A C 1
ATOM 561 O O . TYR A 1 66 ? 18.969 -0.681 -26.237 1.00 68.94 66 TYR A O 1
ATOM 569 N N . ALA A 1 67 ? 20.020 1.289 -26.480 1.00 82.00 67 ALA A N 1
ATOM 570 C CA . ALA A 1 67 ? 21.083 0.933 -25.539 1.00 82.00 67 ALA A CA 1
ATOM 571 C C . ALA A 1 67 ? 20.517 0.673 -24.149 1.00 82.00 67 ALA A C 1
ATOM 573 O O . ALA A 1 67 ? 19.579 1.338 -23.712 1.00 82.00 67 ALA A O 1
ATOM 574 N N . ASP A 1 68 ? 21.137 -0.264 -23.445 1.00 85.75 68 ASP A N 1
ATOM 575 C CA . ASP A 1 68 ? 20.800 -0.581 -22.068 1.00 85.75 68 ASP A CA 1
ATOM 576 C C . ASP A 1 68 ? 21.411 0.436 -21.096 1.00 85.75 68 ASP A C 1
ATOM 578 O O . ASP A 1 68 ? 22.506 0.956 -21.315 1.00 85.75 68 ASP A O 1
ATOM 582 N N . CYS A 1 69 ? 20.725 0.686 -19.980 1.00 84.56 69 CYS A N 1
ATOM 583 C CA . CYS A 1 69 ? 21.190 1.591 -18.926 1.00 84.56 69 CYS A CA 1
ATOM 584 C C . CYS A 1 69 ? 22.278 0.938 -18.050 1.00 84.56 69 CYS A C 1
ATOM 586 O O . CYS A 1 69 ? 22.087 0.747 -16.848 1.00 84.56 69 CYS A O 1
ATOM 588 N N . ASP A 1 70 ? 23.404 0.546 -18.644 1.00 85.38 70 ASP A N 1
ATOM 589 C CA . ASP A 1 70 ? 24.569 0.008 -17.933 1.00 85.38 70 ASP A CA 1
ATOM 590 C C . ASP A 1 70 ? 25.414 1.105 -17.252 1.00 85.38 70 ASP A C 1
ATOM 592 O O . ASP A 1 70 ? 25.039 2.274 -17.226 1.00 85.38 70 ASP A O 1
ATOM 596 N N . GLU A 1 71 ? 26.533 0.728 -16.623 1.00 86.19 71 GLU A N 1
ATOM 597 C CA . GLU A 1 71 ? 27.405 1.661 -15.895 1.00 86.19 71 GLU A CA 1
ATOM 598 C C . GLU A 1 71 ? 27.994 2.764 -16.787 1.00 86.19 71 GLU A C 1
ATOM 600 O O . GLU A 1 71 ? 28.107 3.910 -16.339 1.00 86.19 71 GLU A O 1
ATOM 605 N N . ASP A 1 72 ? 28.352 2.435 -18.026 1.00 84.50 72 ASP A N 1
ATOM 606 C CA . ASP A 1 72 ? 29.040 3.353 -18.931 1.00 84.50 72 ASP A CA 1
ATOM 607 C C . ASP A 1 72 ? 28.043 4.346 -19.533 1.00 84.50 72 ASP A C 1
ATOM 609 O O . ASP A 1 72 ? 28.247 5.563 -19.443 1.00 84.50 72 ASP A O 1
ATOM 613 N N . ASN A 1 73 ? 26.897 3.851 -20.011 1.00 84.50 73 ASN A N 1
ATOM 614 C CA . ASN A 1 73 ? 25.801 4.689 -20.496 1.00 84.50 73 ASN A CA 1
ATOM 615 C C . ASN A 1 73 ? 25.203 5.555 -19.375 1.00 84.50 73 ASN A C 1
ATOM 617 O O . ASN A 1 73 ? 24.896 6.729 -19.594 1.00 84.50 73 ASN A O 1
ATOM 621 N N . TYR A 1 74 ? 25.107 5.022 -18.150 1.00 85.56 74 TYR A N 1
ATOM 622 C CA . TYR A 1 74 ? 24.711 5.767 -16.949 1.00 85.56 74 TYR A CA 1
ATOM 623 C C . TYR A 1 74 ? 25.632 6.966 -16.682 1.00 85.56 74 TYR A C 1
ATOM 625 O O . TYR A 1 74 ? 25.167 8.107 -16.578 1.00 85.56 74 TYR A O 1
ATOM 633 N N . LYS A 1 75 ? 26.946 6.721 -16.555 1.00 85.50 75 LYS A N 1
ATOM 634 C CA . LYS A 1 75 ? 27.941 7.773 -16.273 1.00 85.50 75 LYS A CA 1
ATOM 635 C C . LYS A 1 75 ? 27.951 8.818 -17.374 1.00 85.50 75 LYS A C 1
ATOM 637 O O . LYS A 1 75 ? 28.017 10.017 -17.098 1.00 85.50 75 LYS A O 1
ATOM 642 N N . GLY A 1 76 ? 27.853 8.336 -18.600 1.00 82.00 76 GLY A N 1
ATOM 643 C CA . GLY A 1 76 ? 27.800 9.127 -19.799 1.00 82.00 76 GLY A CA 1
ATOM 644 C C . GLY A 1 76 ? 26.656 10.115 -19.869 1.00 82.00 76 GLY A C 1
ATOM 645 O O . GLY A 1 76 ? 26.864 11.328 -19.952 1.00 82.00 76 GLY A O 1
ATOM 646 N N . TYR A 1 77 ? 25.444 9.586 -19.730 1.00 84.62 77 TYR A N 1
ATOM 647 C CA . TYR A 1 77 ? 24.228 10.378 -19.675 1.00 84.62 77 TYR A CA 1
ATOM 648 C C . TYR A 1 77 ? 24.281 11.425 -18.563 1.00 84.62 77 TYR A C 1
ATOM 650 O O . TYR A 1 77 ? 23.968 12.596 -18.775 1.00 84.62 77 TYR A O 1
ATOM 658 N N . LEU A 1 78 ? 24.723 11.017 -17.370 1.00 85.50 78 LEU A N 1
ATOM 659 C CA . LEU A 1 78 ? 24.840 11.909 -16.222 1.00 85.50 78 LEU A CA 1
ATOM 660 C C . LEU A 1 78 ? 25.849 13.043 -16.467 1.00 85.50 78 LEU A C 1
ATOM 662 O O . LEU A 1 78 ? 25.610 14.172 -16.034 1.00 85.50 78 LEU A O 1
ATOM 666 N N . GLY A 1 79 ? 26.963 12.757 -17.143 1.00 83.31 79 GLY A N 1
ATOM 667 C CA . GLY A 1 79 ? 27.948 13.755 -17.560 1.00 83.31 79 GLY A CA 1
ATOM 668 C C . GLY A 1 79 ? 27.361 14.757 -18.553 1.00 83.31 79 GLY A C 1
ATOM 669 O O . GLY A 1 79 ? 27.396 15.960 -18.297 1.00 83.31 79 GLY A O 1
ATOM 670 N N . ALA A 1 80 ? 26.747 14.266 -19.633 1.00 81.38 80 ALA A N 1
ATOM 671 C CA . ALA A 1 80 ? 26.114 15.105 -20.650 1.00 81.38 80 ALA A CA 1
ATOM 672 C C . ALA A 1 80 ? 25.006 15.990 -20.057 1.00 81.38 80 ALA A C 1
ATOM 674 O O . ALA A 1 80 ? 24.948 17.188 -20.339 1.00 81.38 80 ALA A O 1
ATOM 675 N N . TYR A 1 81 ? 24.177 15.433 -19.169 1.00 83.06 81 TYR A N 1
ATOM 676 C CA . TYR A 1 81 ? 23.106 16.182 -18.517 1.00 83.06 81 TYR A CA 1
ATOM 677 C C . TYR A 1 81 ? 23.641 17.336 -17.660 1.00 83.06 81 TYR A C 1
ATOM 679 O O . TYR A 1 81 ? 23.109 18.444 -17.715 1.00 83.06 81 TYR A O 1
ATOM 687 N N . LYS A 1 82 ? 24.732 17.113 -16.913 1.00 83.88 82 LYS A N 1
ATOM 688 C CA . LYS A 1 82 ? 25.383 18.169 -16.120 1.00 83.88 82 LYS A CA 1
ATOM 689 C C . LYS A 1 82 ? 25.913 19.310 -16.987 1.00 83.88 82 LYS A C 1
ATOM 691 O O . LYS A 1 82 ? 25.798 20.467 -16.594 1.00 83.88 82 LYS A O 1
ATOM 696 N N . ILE A 1 83 ? 26.468 18.999 -18.160 1.00 82.19 83 ILE A N 1
ATOM 697 C CA . ILE A 1 83 ? 26.938 20.022 -19.107 1.00 82.19 83 ILE A CA 1
ATOM 698 C C . ILE A 1 83 ? 25.741 20.800 -19.676 1.00 82.19 83 ILE A C 1
ATOM 700 O O . ILE A 1 83 ? 25.783 22.024 -19.739 1.00 82.19 83 ILE A O 1
ATOM 704 N N . ALA A 1 84 ? 24.662 20.106 -20.054 1.00 80.19 84 ALA A N 1
ATOM 705 C CA . ALA A 1 84 ? 23.492 20.711 -20.695 1.00 80.19 84 ALA A CA 1
ATOM 706 C C . ALA A 1 84 ? 22.631 21.572 -19.756 1.00 80.19 84 ALA A C 1
ATOM 708 O O . ALA A 1 84 ? 22.081 22.590 -20.173 1.00 80.19 84 ALA A O 1
ATOM 709 N N . LYS A 1 85 ? 22.438 21.122 -18.512 1.00 77.75 85 LYS A N 1
ATOM 710 C CA . LYS A 1 85 ? 21.389 21.618 -17.599 1.00 77.75 85 LYS A CA 1
ATOM 711 C C . LYS A 1 85 ? 21.935 22.026 -16.221 1.00 77.75 85 LYS A C 1
ATOM 713 O O . LYS A 1 85 ? 21.160 22.266 -15.292 1.00 77.75 85 LYS A O 1
ATOM 718 N N . GLY A 1 86 ? 23.259 22.112 -16.076 1.00 74.62 86 GLY A N 1
ATOM 719 C CA . GLY A 1 86 ? 23.937 22.574 -14.863 1.00 74.62 86 GLY A CA 1
ATOM 720 C C . GLY A 1 86 ? 23.821 21.609 -13.675 1.00 74.62 86 GLY A C 1
ATOM 721 O O . GLY A 1 86 ? 23.939 20.394 -13.817 1.00 74.62 86 GLY A O 1
ATOM 722 N N . ASN A 1 87 ? 23.607 22.153 -12.472 1.00 64.31 87 ASN A N 1
ATOM 723 C CA . ASN A 1 87 ? 23.595 21.380 -11.217 1.00 64.31 87 ASN A CA 1
ATOM 724 C C . ASN A 1 87 ? 22.307 20.566 -10.975 1.00 64.31 87 ASN A C 1
ATOM 726 O O . ASN A 1 87 ? 22.250 19.778 -10.029 1.00 64.31 87 ASN A O 1
ATOM 730 N N . THR A 1 88 ? 21.278 20.722 -11.809 1.00 65.38 88 THR A N 1
ATOM 731 C CA . THR A 1 88 ? 20.059 19.902 -11.768 1.00 65.38 88 THR A CA 1
ATOM 732 C C . THR A 1 88 ? 20.386 18.495 -12.262 1.00 65.38 88 THR A C 1
ATOM 734 O O . THR A 1 88 ? 20.847 18.332 -13.388 1.00 65.38 88 THR A O 1
ATOM 737 N N . SER A 1 89 ? 20.194 17.463 -11.431 1.00 69.31 89 SER A N 1
ATOM 738 C CA . SER A 1 89 ? 20.701 16.121 -11.738 1.00 69.31 89 SER A CA 1
ATOM 739 C C . SER A 1 89 ? 19.621 15.032 -11.688 1.00 69.31 89 SER A C 1
ATOM 741 O O . SER A 1 89 ? 19.031 14.828 -10.625 1.00 69.31 89 SER A O 1
ATOM 743 N N . PRO A 1 90 ? 19.446 14.236 -12.765 1.00 79.75 90 PRO A N 1
ATOM 744 C CA . PRO A 1 90 ? 18.583 13.052 -12.775 1.00 79.75 90 PRO A CA 1
ATOM 745 C C . PRO A 1 90 ? 19.185 11.875 -11.998 1.00 79.75 90 PRO A C 1
ATOM 747 O O . PRO A 1 90 ? 18.622 10.785 -12.032 1.00 79.75 90 PRO A O 1
ATOM 750 N N . LYS A 1 91 ? 20.330 12.059 -11.316 1.00 84.62 91 LYS A N 1
ATOM 751 C CA . LYS A 1 91 ? 21.164 10.984 -10.757 1.00 84.62 91 LYS A CA 1
ATOM 752 C C . LYS A 1 91 ? 20.355 9.899 -10.054 1.00 84.62 91 LYS A C 1
ATOM 754 O O . LYS A 1 91 ? 20.525 8.736 -10.380 1.00 84.62 91 LYS A O 1
ATOM 759 N N . LYS A 1 92 ? 19.462 10.274 -9.132 1.00 86.12 92 LYS A N 1
ATOM 760 C CA . LYS A 1 92 ? 18.675 9.293 -8.373 1.00 86.12 92 LYS A CA 1
ATOM 761 C C . LYS A 1 92 ? 17.720 8.497 -9.268 1.00 86.12 92 LYS A C 1
ATOM 763 O O . LYS A 1 92 ? 17.710 7.277 -9.194 1.00 86.12 92 LYS A O 1
ATOM 768 N N . ALA A 1 93 ? 16.955 9.174 -10.125 1.00 86.38 93 ALA A N 1
ATOM 769 C CA . ALA A 1 93 ? 16.040 8.500 -11.043 1.00 86.38 93 ALA A CA 1
ATOM 770 C C . ALA A 1 93 ? 16.809 7.575 -11.997 1.00 86.38 93 ALA A C 1
ATOM 772 O O . ALA A 1 93 ? 16.411 6.437 -12.208 1.00 86.38 93 ALA A O 1
ATOM 773 N N . LEU A 1 94 ? 17.950 8.033 -12.512 1.00 88.31 94 LEU A N 1
ATOM 774 C CA . LEU A 1 94 ? 18.803 7.250 -13.397 1.00 88.31 94 LEU A CA 1
ATOM 775 C C . LEU A 1 94 ? 19.425 6.029 -12.687 1.00 88.31 94 LEU A C 1
ATOM 777 O O . LEU A 1 94 ? 19.463 4.942 -13.259 1.00 88.31 94 LEU A O 1
ATOM 781 N N . GLU A 1 95 ? 19.860 6.178 -11.430 1.00 90.69 95 GLU A N 1
ATOM 782 C CA . GLU A 1 95 ? 20.306 5.059 -10.584 1.00 90.69 95 GLU A CA 1
ATOM 783 C C . GLU A 1 95 ? 19.185 4.037 -10.346 1.00 90.69 95 GLU A C 1
ATOM 785 O O . GLU A 1 95 ? 19.455 2.835 -10.347 1.00 90.69 95 GLU A O 1
ATOM 790 N N . ASP A 1 96 ? 17.945 4.494 -10.162 1.00 91.94 96 ASP A N 1
ATOM 791 C CA . ASP A 1 96 ? 16.779 3.625 -10.008 1.00 91.94 96 ASP A CA 1
ATOM 792 C C . ASP A 1 96 ? 16.466 2.877 -11.316 1.00 91.94 96 ASP A C 1
ATOM 794 O O . ASP A 1 96 ? 16.350 1.654 -11.287 1.00 91.94 96 ASP A O 1
ATOM 798 N N . TYR A 1 97 ? 16.440 3.556 -12.473 1.00 92.25 97 TYR A N 1
ATOM 799 C CA . TYR A 1 97 ? 16.230 2.912 -13.782 1.00 92.25 97 TYR A CA 1
ATOM 800 C C . TYR A 1 97 ? 17.288 1.850 -14.098 1.00 92.25 97 TYR A C 1
ATOM 802 O O . TYR A 1 97 ? 16.947 0.760 -14.556 1.00 92.25 97 TYR A O 1
ATOM 810 N N . LYS A 1 98 ? 18.559 2.118 -13.783 1.00 91.81 98 LYS A N 1
ATOM 811 C CA . LYS A 1 98 ? 19.653 1.145 -13.926 1.00 91.81 98 LYS A CA 1
ATOM 812 C C . LYS A 1 98 ? 19.438 -0.135 -13.105 1.00 91.81 98 LYS A C 1
ATOM 814 O O . LYS A 1 98 ? 19.913 -1.199 -13.492 1.00 91.81 98 LYS A O 1
ATOM 819 N N . ARG A 1 99 ? 18.757 -0.049 -11.957 1.00 92.25 99 ARG A N 1
ATOM 820 C CA . ARG A 1 99 ? 18.480 -1.203 -11.079 1.00 92.25 99 ARG A CA 1
ATOM 821 C C . ARG A 1 99 ? 17.281 -2.035 -11.533 1.00 92.25 99 ARG A C 1
ATOM 823 O O . ARG A 1 99 ? 17.094 -3.128 -11.001 1.00 92.25 99 ARG A O 1
ATOM 830 N N . ILE A 1 100 ? 16.470 -1.534 -12.465 1.00 94.38 100 ILE A N 1
ATOM 831 C CA . ILE A 1 100 ? 15.302 -2.257 -12.966 1.00 94.38 100 ILE A CA 1
ATOM 832 C C . ILE A 1 100 ? 15.755 -3.458 -13.791 1.00 94.38 100 ILE A C 1
ATOM 834 O O . ILE A 1 100 ? 16.572 -3.337 -14.708 1.00 94.38 100 ILE A O 1
ATOM 838 N N . LYS A 1 101 ? 15.157 -4.614 -13.512 1.00 92.94 101 LYS A N 1
ATOM 839 C CA . LYS A 1 101 ? 15.407 -5.858 -14.243 1.00 92.94 101 LYS A CA 1
ATOM 840 C C . LYS A 1 101 ? 14.119 -6.514 -14.723 1.00 92.94 101 LYS A C 1
ATOM 842 O O . LYS A 1 101 ? 13.019 -6.189 -14.286 1.00 92.94 101 LYS A O 1
ATOM 847 N N . GLN A 1 102 ? 14.273 -7.455 -15.650 1.00 94.50 102 GLN A N 1
ATOM 848 C CA . GLN A 1 102 ? 13.177 -8.312 -16.093 1.00 94.50 102 GLN A CA 1
ATOM 849 C C . GLN A 1 102 ? 12.556 -9.044 -14.894 1.00 94.50 102 GLN A C 1
ATOM 851 O O . GLN A 1 102 ? 13.277 -9.560 -14.043 1.00 94.50 102 GLN A O 1
ATOM 856 N N . GLY A 1 103 ? 11.225 -9.101 -14.856 1.00 93.56 103 GLY A N 1
ATOM 857 C CA . GLY A 1 103 ? 10.465 -9.719 -13.768 1.00 93.56 103 GLY A CA 1
ATOM 858 C C . GLY A 1 103 ? 10.102 -8.772 -12.621 1.00 93.56 103 GLY A C 1
ATOM 859 O O . GLY A 1 103 ? 9.241 -9.131 -11.820 1.00 93.56 103 GLY A O 1
ATOM 860 N N . ASP A 1 104 ? 10.677 -7.565 -12.569 1.00 96.25 104 ASP A N 1
ATOM 861 C CA . ASP A 1 104 ? 10.219 -6.506 -11.663 1.00 96.25 104 ASP A CA 1
ATOM 862 C C . ASP A 1 104 ? 8.783 -6.067 -12.001 1.00 96.25 104 ASP A C 1
ATOM 864 O O . ASP A 1 104 ? 8.270 -6.328 -13.088 1.00 96.25 104 ASP A O 1
ATOM 868 N N . TYR A 1 105 ? 8.135 -5.340 -11.093 1.00 97.12 105 TYR A N 1
ATOM 869 C CA . TYR A 1 105 ? 6.795 -4.786 -11.297 1.00 97.12 105 TYR A CA 1
ATOM 870 C C . TYR A 1 105 ? 6.826 -3.260 -11.260 1.00 97.12 105 TYR A C 1
ATOM 872 O O . TYR A 1 105 ? 7.485 -2.664 -10.412 1.00 97.12 105 TYR A O 1
ATOM 880 N N . ALA A 1 106 ? 6.077 -2.617 -12.146 1.00 96.94 106 ALA A N 1
ATOM 881 C CA . ALA A 1 106 ? 5.851 -1.179 -12.142 1.00 96.94 106 ALA A CA 1
ATOM 882 C C . ALA A 1 106 ? 4.378 -0.888 -11.843 1.00 96.94 106 ALA A C 1
ATOM 884 O O . ALA A 1 106 ? 3.492 -1.571 -12.357 1.00 96.94 106 ALA A O 1
ATOM 885 N N . VAL A 1 107 ? 4.121 0.127 -11.020 1.00 96.44 107 VAL A N 1
ATOM 886 C CA . VAL A 1 107 ? 2.777 0.602 -10.683 1.00 96.44 107 VAL A CA 1
ATOM 887 C C . VAL A 1 107 ? 2.660 2.095 -10.936 1.00 96.44 107 VAL A C 1
ATOM 889 O O . VAL A 1 107 ? 3.591 2.853 -10.657 1.00 96.44 107 VAL A O 1
ATOM 892 N N . MET A 1 108 ? 1.509 2.534 -11.432 1.00 93.81 108 MET A N 1
ATOM 893 C CA . MET A 1 108 ? 1.224 3.956 -11.609 1.00 93.81 108 MET A CA 1
ATOM 894 C C . MET A 1 108 ? -0.258 4.273 -11.439 1.00 93.81 108 MET A C 1
ATOM 896 O O . MET A 1 108 ? -1.127 3.439 -11.691 1.00 93.81 108 MET A O 1
ATOM 900 N N . ARG A 1 109 ? -0.537 5.523 -11.067 1.00 93.25 109 ARG A N 1
ATOM 901 C CA . ARG A 1 109 ? -1.862 6.138 -11.164 1.00 93.25 109 ARG A CA 1
ATOM 902 C C . ARG A 1 109 ? -1.828 7.171 -12.285 1.00 93.25 109 ARG A C 1
ATOM 904 O O . ARG A 1 109 ? -1.019 8.099 -12.231 1.00 93.25 109 ARG A O 1
ATOM 911 N N . ALA A 1 110 ? -2.693 7.023 -13.281 1.00 91.75 110 ALA A N 1
ATOM 912 C CA . ALA A 1 110 ? -2.787 7.978 -14.381 1.00 91.75 110 ALA A CA 1
ATOM 913 C C . ALA A 1 110 ? -3.810 9.091 -14.081 1.00 91.75 110 ALA A C 1
ATOM 915 O O . ALA A 1 110 ? -4.602 9.014 -13.134 1.00 91.75 110 ALA A O 1
ATOM 916 N N . ARG A 1 111 ? -3.791 10.161 -14.885 1.00 90.69 111 ARG A N 1
ATOM 917 C CA . ARG A 1 111 ? -4.686 11.326 -14.744 1.00 90.69 111 ARG A CA 1
ATOM 918 C C . ARG A 1 111 ? -6.158 11.001 -14.988 1.00 90.69 111 ARG A C 1
ATOM 920 O O . ARG A 1 111 ? -7.008 11.716 -14.471 1.00 90.69 111 ARG A O 1
ATOM 927 N N . ASN A 1 112 ? -6.456 9.904 -15.681 1.00 90.25 112 ASN A N 1
ATOM 928 C CA . ASN A 1 112 ? -7.811 9.358 -15.816 1.00 90.25 112 ASN A CA 1
ATOM 929 C C . ASN A 1 112 ? -8.349 8.712 -14.520 1.00 90.25 112 ASN A C 1
ATOM 931 O O . ASN A 1 112 ? -9.410 8.101 -14.538 1.00 90.25 112 ASN A O 1
ATOM 935 N N . ALA A 1 113 ? -7.619 8.831 -13.404 1.00 89.56 113 ALA A N 1
ATOM 936 C CA . ALA A 1 113 ? -7.925 8.247 -12.101 1.00 89.56 113 ALA A CA 1
ATOM 937 C C . ALA A 1 113 ? -7.892 6.709 -12.040 1.00 89.56 113 ALA A C 1
ATOM 939 O O . ALA A 1 113 ? -8.195 6.156 -10.983 1.00 89.56 113 ALA A O 1
ATOM 940 N N . HIS A 1 114 ? -7.456 6.031 -13.103 1.00 94.25 114 HIS A N 1
ATOM 941 C CA . HIS A 1 114 ? -7.222 4.591 -13.099 1.00 94.25 114 HIS A CA 1
ATOM 942 C C . HIS A 1 114 ? -5.817 4.257 -12.585 1.00 94.25 114 HIS A C 1
ATOM 944 O O . HIS A 1 114 ? -4.895 5.086 -12.582 1.00 94.25 114 HIS A O 1
ATOM 950 N N . TYR A 1 115 ? -5.659 3.006 -12.168 1.00 95.19 115 TYR A N 1
ATOM 951 C CA . TYR A 1 115 ? -4.404 2.447 -11.692 1.00 95.19 115 TYR A CA 1
ATOM 952 C C . TYR A 1 115 ? -3.921 1.360 -12.646 1.00 95.19 115 TYR A C 1
ATOM 954 O O . TYR A 1 115 ? -4.723 0.628 -13.227 1.00 95.19 115 TYR A O 1
ATOM 962 N N . TYR A 1 116 ? -2.605 1.247 -12.792 1.00 96.38 116 TYR A N 1
ATOM 963 C CA . TYR A 1 116 ? -1.985 0.300 -13.706 1.00 96.38 116 TYR A CA 1
ATOM 964 C C . TYR A 1 116 ? -0.861 -0.456 -13.012 1.00 96.38 116 TYR A C 1
ATOM 966 O O . TYR A 1 116 ? -0.056 0.148 -12.301 1.00 96.38 116 TYR A O 1
ATOM 974 N N . ILE A 1 117 ? -0.795 -1.767 -13.249 1.00 97.56 117 ILE A N 1
ATOM 975 C CA . ILE A 1 117 ? 0.314 -2.630 -12.823 1.00 97.56 117 ILE A CA 1
ATOM 976 C C . ILE A 1 117 ? 0.857 -3.350 -14.056 1.00 97.56 117 ILE A C 1
ATOM 978 O O . ILE A 1 117 ? 0.084 -3.917 -14.826 1.00 97.56 117 ILE A O 1
ATOM 982 N N . GLY A 1 118 ? 2.173 -3.331 -14.251 1.00 97.50 118 GLY A N 1
ATOM 983 C CA . GLY A 1 118 ? 2.839 -4.017 -15.356 1.00 97.50 118 GLY A CA 1
ATOM 984 C C . GLY A 1 118 ? 4.069 -4.782 -14.884 1.00 97.50 118 GLY A C 1
ATOM 985 O O . GLY A 1 118 ? 4.808 -4.303 -14.026 1.00 97.50 118 GLY A O 1
ATOM 986 N N . LYS A 1 119 ? 4.300 -5.968 -15.453 1.00 97.31 119 LYS A N 1
ATOM 987 C CA . LYS A 1 119 ? 5.515 -6.757 -15.218 1.00 97.31 119 LYS A CA 1
ATOM 988 C C . LYS A 1 119 ? 6.584 -6.369 -16.231 1.00 97.31 119 LYS A C 1
ATOM 990 O O . LYS A 1 119 ? 6.330 -6.360 -17.432 1.00 97.31 119 LYS A O 1
ATOM 995 N N . VAL A 1 120 ? 7.768 -6.009 -15.759 1.00 97.31 120 VAL A N 1
ATOM 996 C CA . VAL A 1 120 ? 8.883 -5.523 -16.570 1.00 97.31 120 VAL A CA 1
ATOM 997 C C . VAL A 1 120 ? 9.412 -6.646 -17.456 1.00 97.31 120 VAL A C 1
ATOM 999 O O . VAL A 1 120 ? 9.836 -7.699 -16.978 1.00 97.31 120 VAL A O 1
ATOM 1002 N N . LYS A 1 121 ? 9.433 -6.393 -18.765 1.00 95.50 121 LYS A N 1
ATOM 1003 C CA . LYS A 1 121 ? 9.854 -7.361 -19.783 1.00 95.50 121 LYS A CA 1
ATOM 1004 C C . LYS A 1 121 ? 11.372 -7.405 -19.952 1.00 95.50 121 LYS A C 1
ATOM 1006 O O . LYS A 1 121 ? 11.922 -8.464 -20.235 1.00 95.50 121 LYS A O 1
ATOM 1011 N N . LYS A 1 122 ? 12.042 -6.256 -19.832 1.00 90.25 122 LYS A N 1
ATOM 1012 C CA . LYS A 1 122 ? 13.490 -6.088 -20.034 1.00 90.25 122 LYS A CA 1
ATOM 1013 C C . LYS A 1 122 ? 14.030 -4.969 -19.142 1.00 90.25 122 LYS A C 1
ATOM 1015 O O . LYS A 1 122 ? 13.260 -4.141 -18.664 1.00 90.25 122 LYS A O 1
ATOM 1020 N N . LYS A 1 123 ? 15.351 -4.951 -18.945 1.00 91.75 123 LYS A N 1
ATOM 1021 C CA . LYS A 1 123 ? 16.066 -3.846 -18.285 1.00 91.75 123 LYS A CA 1
ATOM 1022 C C . LYS A 1 123 ? 15.833 -2.509 -19.001 1.00 91.75 123 LYS A C 1
ATOM 1024 O O . LYS A 1 123 ? 15.381 -2.491 -20.145 1.00 91.75 123 LYS A O 1
ATOM 1029 N N . ALA A 1 124 ? 16.134 -1.411 -18.311 1.00 92.62 124 ALA A N 1
ATOM 1030 C CA . ALA A 1 124 ? 15.936 -0.068 -18.841 1.00 92.62 124 ALA A CA 1
ATOM 1031 C C . ALA A 1 124 ? 16.785 0.190 -20.091 1.00 92.62 124 ALA A C 1
ATOM 1033 O O . ALA A 1 124 ? 17.969 -0.151 -20.124 1.00 92.62 124 ALA A O 1
ATOM 1034 N N . GLN A 1 125 ? 16.171 0.830 -21.082 1.00 91.38 125 GLN A N 1
ATOM 1035 C CA . GLN A 1 125 ? 16.763 1.199 -22.359 1.00 91.38 125 GLN A CA 1
ATOM 1036 C C . GLN A 1 125 ? 16.533 2.678 -22.661 1.00 91.38 125 GLN A C 1
ATOM 1038 O O . GLN A 1 125 ? 15.633 3.308 -22.098 1.00 91.38 125 GLN A O 1
ATOM 1043 N N . TYR A 1 126 ? 17.340 3.237 -23.557 1.00 88.31 126 TYR A N 1
ATOM 1044 C CA . TYR A 1 126 ? 17.132 4.592 -24.047 1.00 88.31 126 TYR A CA 1
ATOM 1045 C C . TYR A 1 126 ? 16.026 4.612 -25.113 1.00 88.31 126 TYR A C 1
ATOM 1047 O O . TYR A 1 126 ? 16.124 3.925 -26.129 1.00 88.31 126 TYR A O 1
ATOM 1055 N N . LEU A 1 127 ? 14.958 5.371 -24.851 1.00 88.19 127 LEU A N 1
ATOM 1056 C CA . LEU A 1 127 ? 13.717 5.397 -25.640 1.00 88.19 127 LEU A CA 1
ATOM 1057 C C . LEU A 1 127 ? 13.485 6.718 -26.387 1.00 88.19 127 LEU A C 1
ATOM 1059 O O . LEU A 1 127 ? 12.500 6.829 -27.113 1.00 88.19 127 LEU A O 1
ATOM 1063 N N . HIS A 1 128 ? 14.329 7.728 -26.170 1.00 85.06 128 HIS A N 1
ATOM 1064 C CA . HIS A 1 128 ? 14.150 9.050 -26.766 1.00 85.06 128 HIS A CA 1
ATOM 1065 C C . HIS A 1 128 ? 14.212 8.993 -28.295 1.00 85.06 128 HIS A C 1
ATOM 1067 O O . HIS A 1 128 ? 15.065 8.304 -28.851 1.00 85.06 128 HIS A O 1
ATOM 1073 N N . LYS A 1 129 ? 13.345 9.754 -28.968 1.00 81.94 129 LYS A N 1
ATOM 1074 C CA . LYS A 1 129 ? 13.356 9.929 -30.425 1.00 81.94 129 LYS A CA 1
ATOM 1075 C C . LYS A 1 129 ? 12.872 11.337 -30.778 1.00 81.94 129 LYS A C 1
ATOM 1077 O O . LYS A 1 129 ? 11.725 11.657 -30.473 1.00 81.94 129 LYS A O 1
ATOM 1082 N N . ASP A 1 130 ? 13.709 12.165 -31.413 1.00 71.25 130 ASP A N 1
ATOM 1083 C CA . ASP A 1 130 ? 13.349 13.568 -31.701 1.00 71.25 130 ASP A CA 1
ATOM 1084 C C . ASP A 1 130 ? 12.205 13.700 -32.717 1.00 71.25 130 ASP A C 1
ATOM 1086 O O . ASP A 1 130 ? 11.360 14.583 -32.582 1.00 71.25 130 ASP A O 1
ATOM 1090 N N . ASP A 1 131 ? 12.161 12.809 -33.712 1.00 68.75 131 ASP A N 1
ATOM 1091 C CA . ASP A 1 131 ? 11.257 12.915 -34.866 1.00 68.75 131 ASP A CA 1
ATOM 1092 C C . ASP A 1 131 ? 9.921 12.163 -34.674 1.00 68.75 131 ASP A C 1
ATOM 1094 O O . ASP A 1 131 ? 9.064 12.167 -35.560 1.00 68.75 131 ASP A O 1
ATOM 1098 N N . GLU A 1 132 ? 9.706 11.517 -33.519 1.00 62.84 132 GLU A N 1
ATOM 1099 C CA . GLU A 1 132 ? 8.528 10.682 -33.252 1.00 62.84 132 GLU A CA 1
ATOM 1100 C C . GLU A 1 132 ? 7.686 11.173 -32.062 1.00 62.84 132 GLU A C 1
ATOM 1102 O O . GLU A 1 132 ? 8.138 11.185 -30.919 1.00 62.84 132 GLU A O 1
ATOM 1107 N N . SER A 1 133 ? 6.392 11.399 -32.323 1.00 74.31 133 SER A N 1
ATOM 1108 C CA . SER A 1 133 ? 5.270 11.332 -31.364 1.00 74.31 133 SER A CA 1
ATOM 1109 C C . SER A 1 133 ? 5.563 11.830 -29.926 1.00 74.31 133 SER A C 1
ATOM 1111 O O . SER A 1 133 ? 6.056 12.939 -29.726 1.00 74.31 133 SER A O 1
ATOM 1113 N N . GLU A 1 134 ? 5.209 11.024 -28.923 1.00 85.12 134 GLU A N 1
ATOM 1114 C CA . GLU A 1 134 ? 5.393 11.262 -27.488 1.00 85.12 134 GLU A CA 1
ATOM 1115 C C . GLU A 1 134 ? 6.773 10.788 -26.983 1.00 85.12 134 GLU A C 1
ATOM 1117 O O . GLU A 1 134 ? 7.161 11.098 -25.856 1.00 85.12 134 GLU A O 1
ATOM 1122 N N . TYR A 1 135 ? 7.542 10.065 -27.812 1.00 85.56 135 TYR A N 1
ATOM 1123 C CA . TYR A 1 135 ? 8.885 9.565 -27.473 1.00 85.56 135 TYR A CA 1
ATOM 1124 C C . TYR A 1 135 ? 9.904 10.685 -27.240 1.00 85.56 135 TYR A C 1
ATOM 1126 O O . TYR A 1 135 ? 10.837 10.506 -26.455 1.00 85.56 135 TYR A O 1
ATOM 1134 N N . LYS A 1 136 ? 9.707 11.859 -27.847 1.00 84.00 136 LYS A N 1
ATOM 1135 C CA . LYS A 1 136 ? 10.548 13.046 -27.622 1.00 84.00 136 LYS A CA 1
ATOM 1136 C C . LYS A 1 136 ? 10.578 13.520 -26.163 1.00 84.00 136 LYS A C 1
ATOM 1138 O O . LYS A 1 136 ? 11.515 14.195 -25.761 1.00 84.00 136 LYS A O 1
ATOM 1143 N N . HIS A 1 137 ? 9.575 13.162 -25.362 1.00 85.56 137 HIS A N 1
ATOM 1144 C CA . HIS A 1 137 ? 9.512 13.500 -23.934 1.00 85.56 137 HIS A CA 1
ATOM 1145 C C . HIS A 1 137 ? 10.158 12.435 -23.041 1.00 85.56 137 HIS A C 1
ATOM 1147 O O . HIS A 1 137 ? 10.125 12.535 -21.818 1.00 85.56 137 HIS A O 1
ATOM 1153 N N . LEU A 1 138 ? 10.696 11.368 -23.631 1.00 88.38 138 LEU A N 1
ATOM 1154 C CA . LEU A 1 138 ? 11.251 10.240 -22.900 1.00 88.38 138 LEU A CA 1
ATOM 1155 C C . LEU A 1 138 ? 12.775 10.246 -22.965 1.00 88.38 138 LEU A C 1
ATOM 1157 O O . LEU A 1 138 ? 13.383 10.872 -23.825 1.00 88.38 138 LEU A O 1
ATOM 1161 N N . SER A 1 139 ? 13.388 9.528 -22.031 1.00 87.81 139 SER A N 1
ATOM 1162 C CA . SER A 1 139 ? 14.823 9.249 -21.996 1.00 87.81 139 SER A CA 1
ATOM 1163 C C . SER A 1 139 ? 15.039 7.768 -21.679 1.00 87.81 139 SER A C 1
ATOM 1165 O O . SER A 1 139 ? 14.751 6.919 -22.515 1.00 87.81 139 SER A O 1
ATOM 1167 N N . TRP A 1 140 ? 15.486 7.435 -20.472 1.00 90.00 140 TRP A N 1
ATOM 1168 C CA . TRP A 1 140 ? 15.611 6.056 -20.009 1.00 90.00 140 TRP A CA 1
ATOM 1169 C C . TRP A 1 140 ? 14.261 5.509 -19.554 1.00 90.00 140 TRP A C 1
ATOM 1171 O O . TRP A 1 140 ? 13.556 6.159 -18.780 1.00 90.00 140 TRP A O 1
ATOM 1181 N N . GLY A 1 141 ? 13.899 4.320 -20.024 1.00 93.25 141 GLY A N 1
ATOM 1182 C CA . GLY A 1 141 ? 12.621 3.692 -19.718 1.00 93.25 141 GLY A CA 1
ATOM 1183 C C . GLY A 1 141 ? 12.624 2.186 -19.911 1.00 93.25 141 GLY A C 1
ATOM 1184 O O . GLY A 1 141 ? 13.582 1.614 -20.418 1.00 93.25 141 GLY A O 1
ATOM 1185 N N . CYS A 1 142 ? 11.541 1.534 -19.511 1.00 95.44 142 CYS A N 1
ATOM 1186 C CA . CYS A 1 142 ? 11.372 0.093 -19.644 1.00 95.44 142 CYS A CA 1
ATOM 1187 C C . CYS A 1 142 ? 10.090 -0.235 -20.402 1.00 95.44 142 CYS A C 1
ATOM 1189 O O . CYS A 1 142 ? 9.100 0.494 -20.333 1.00 95.44 142 CYS A O 1
ATOM 1191 N N . HIS A 1 143 ? 10.095 -1.402 -21.042 1.00 96.19 143 HIS A N 1
ATOM 1192 C CA . HIS A 1 143 ? 8.879 -2.043 -21.520 1.00 96.19 143 HIS A CA 1
ATOM 1193 C C . HIS A 1 143 ? 8.327 -3.001 -20.460 1.00 96.19 143 HIS A C 1
ATOM 1195 O O . HIS A 1 143 ? 9.078 -3.786 -19.870 1.00 96.19 143 HIS A O 1
ATOM 1201 N N . VAL A 1 144 ? 7.012 -2.989 -20.270 1.00 97.31 144 VAL A N 1
ATOM 1202 C CA . VAL A 1 144 ? 6.274 -4.024 -19.537 1.00 97.31 144 VAL A CA 1
ATOM 1203 C C . VAL A 1 144 ? 5.666 -5.035 -20.511 1.00 97.31 144 VAL A C 1
ATOM 1205 O O . VAL A 1 144 ? 5.549 -4.774 -21.706 1.00 97.31 144 VAL A O 1
ATOM 1208 N N . GLU A 1 145 ? 5.303 -6.218 -20.021 1.00 96.50 145 GLU A N 1
ATOM 1209 C CA . GLU A 1 145 ? 4.584 -7.233 -20.802 1.00 96.50 145 GLU A CA 1
ATOM 1210 C C . GLU A 1 145 ? 3.245 -6.682 -21.296 1.00 96.50 145 GLU A C 1
ATOM 1212 O O . GLU A 1 145 ? 2.930 -6.756 -22.484 1.00 96.50 145 GLU A O 1
ATOM 1217 N N . LYS A 1 146 ? 2.493 -6.096 -20.364 1.00 96.44 146 LYS A N 1
ATOM 1218 C CA . LYS A 1 146 ? 1.289 -5.304 -20.588 1.00 96.44 146 LYS A CA 1
ATOM 1219 C C . LYS A 1 146 ? 0.972 -4.488 -19.344 1.00 96.44 146 LYS A C 1
ATOM 1221 O O . LYS A 1 146 ? 1.346 -4.872 -18.235 1.00 96.44 146 LYS A O 1
ATOM 1226 N N . TRP A 1 147 ? 0.241 -3.398 -19.526 1.00 97.56 147 TRP A N 1
ATOM 1227 C CA . TRP A 1 147 ? -0.392 -2.696 -18.416 1.00 97.56 147 TRP A CA 1
ATOM 1228 C C . TRP A 1 147 ? -1.751 -3.308 -18.094 1.00 97.56 147 TRP A C 1
ATOM 1230 O O . TRP A 1 147 ? -2.653 -3.328 -18.931 1.00 97.56 147 TRP A O 1
ATOM 1240 N N . LEU A 1 148 ? -1.910 -3.783 -16.862 1.00 96.56 148 LEU A N 1
ATOM 1241 C CA . LEU A 1 148 ? -3.197 -4.227 -16.343 1.00 96.56 148 LEU A CA 1
ATOM 1242 C C . LEU A 1 148 ? -3.907 -3.054 -15.691 1.00 96.56 148 LEU A C 1
ATOM 1244 O O . LEU A 1 148 ? -3.395 -2.478 -14.736 1.00 96.56 148 LEU A O 1
ATOM 1248 N N . GLU A 1 149 ? -5.077 -2.710 -16.218 1.00 95.81 149 GLU A N 1
ATOM 1249 C CA . GLU A 1 149 ? -5.886 -1.590 -15.747 1.00 95.81 149 GLU A CA 1
ATOM 1250 C C . GLU A 1 149 ? -6.814 -1.997 -14.593 1.00 95.81 149 GLU A C 1
ATOM 1252 O O . GLU A 1 149 ? -7.506 -3.022 -14.665 1.00 95.81 149 GLU A O 1
ATOM 1257 N N . PHE A 1 150 ? -6.879 -1.137 -13.578 1.00 94.44 150 PHE A N 1
ATOM 1258 C CA . PHE A 1 150 ? -7.777 -1.192 -12.426 1.00 94.44 150 PHE A CA 1
ATOM 1259 C C . PHE A 1 150 ? -8.545 0.133 -12.366 1.00 94.44 150 PHE A C 1
ATOM 1261 O O . PHE A 1 150 ? -7.948 1.202 -12.205 1.00 94.44 150 PHE A O 1
ATOM 1268 N N . LYS A 1 151 ? -9.865 0.073 -12.564 1.00 91.19 151 LYS A N 1
ATOM 1269 C CA . LYS A 1 151 ? -10.697 1.270 -12.778 1.00 91.19 151 LYS A CA 1
ATOM 1270 C C . LYS A 1 151 ? -11.229 1.846 -11.478 1.00 91.19 151 LYS A C 1
ATOM 1272 O O . LYS A 1 151 ? -11.497 3.041 -11.403 1.00 91.19 151 LYS A O 1
ATOM 1277 N N . THR A 1 152 ? -11.399 0.999 -10.469 1.00 83.31 152 THR A N 1
ATOM 1278 C CA . THR A 1 152 ? -11.974 1.394 -9.189 1.00 83.31 152 THR A CA 1
ATOM 1279 C C . THR A 1 152 ? -10.975 1.185 -8.059 1.00 83.31 152 THR A C 1
ATOM 1281 O O . THR A 1 152 ? -10.053 0.374 -8.146 1.00 83.31 152 THR A O 1
ATOM 1284 N N . GLN A 1 153 ? -11.168 1.935 -6.975 1.00 79.06 153 GLN A N 1
ATOM 1285 C CA . GLN A 1 153 ? -10.394 1.762 -5.746 1.00 79.06 153 GLN A CA 1
ATOM 1286 C C . GLN A 1 153 ? -10.702 0.420 -5.063 1.00 79.06 153 GLN A C 1
ATOM 1288 O O . GLN A 1 153 ? -9.887 -0.086 -4.300 1.00 79.06 153 GLN A O 1
ATOM 1293 N N . ASP A 1 154 ? -11.826 -0.204 -5.400 1.00 79.75 154 ASP A N 1
ATOM 1294 C CA . ASP A 1 154 ? -12.211 -1.504 -4.861 1.00 79.75 154 ASP A CA 1
ATOM 1295 C C . ASP A 1 154 ? -11.491 -2.662 -5.570 1.00 79.75 154 ASP A C 1
ATOM 1297 O O . ASP A 1 154 ? -11.499 -3.786 -5.079 1.00 79.75 154 ASP A O 1
ATOM 1301 N N . ASP A 1 155 ? -10.801 -2.417 -6.690 1.00 84.62 155 ASP A N 1
ATOM 1302 C CA . ASP A 1 155 ? -10.074 -3.464 -7.422 1.00 84.62 155 ASP A CA 1
ATOM 1303 C C . ASP A 1 155 ? -8.665 -3.739 -6.853 1.00 84.62 155 ASP A C 1
ATOM 1305 O O . ASP A 1 155 ? -8.026 -4.740 -7.203 1.00 84.62 155 ASP A O 1
ATOM 1309 N N . LEU A 1 156 ? -8.166 -2.861 -5.974 1.00 90.19 156 LEU A N 1
ATOM 1310 C CA . LEU A 1 156 ? -6.812 -2.916 -5.423 1.00 90.19 156 LEU A CA 1
ATOM 1311 C C . LEU A 1 156 ? -6.790 -2.878 -3.886 1.00 90.19 156 LEU A C 1
ATOM 1313 O O . LEU A 1 156 ? -7.704 -2.349 -3.252 1.00 90.19 156 LEU A O 1
ATOM 1317 N N . PRO A 1 157 ? -5.715 -3.387 -3.261 1.00 89.62 157 PRO A N 1
ATOM 1318 C CA . PRO A 1 157 ? -5.447 -3.167 -1.844 1.00 89.62 157 PRO A CA 1
ATOM 1319 C C . PRO A 1 157 ? -5.363 -1.669 -1.516 1.00 89.62 157 PRO A C 1
ATOM 1321 O O . PRO A 1 157 ? -4.648 -0.918 -2.187 1.00 89.62 157 PRO A O 1
ATOM 1324 N N . TYR A 1 158 ? -6.033 -1.222 -0.452 1.00 86.69 158 TYR A N 1
ATOM 1325 C CA . TYR A 1 158 ? -6.115 0.207 -0.132 1.00 86.69 158 TYR A CA 1
ATOM 1326 C C . TYR A 1 158 ? -4.749 0.837 0.166 1.00 86.69 158 TYR A C 1
ATOM 1328 O O . TYR A 1 158 ? -4.453 1.943 -0.284 1.00 86.69 158 TYR A O 1
ATOM 1336 N N . GLU A 1 159 ? -3.871 0.112 0.860 1.00 87.25 159 GLU A N 1
ATOM 1337 C CA . GLU A 1 159 ? -2.513 0.581 1.161 1.00 87.25 159 GLU A CA 1
ATOM 1338 C C . GLU A 1 159 ? -1.726 0.924 -0.119 1.00 87.25 159 GLU A C 1
ATOM 1340 O O . GLU A 1 159 ? -0.967 1.897 -0.155 1.00 87.25 159 GLU A O 1
ATOM 1345 N N . LEU A 1 160 ? -1.954 0.168 -1.200 1.00 89.12 160 LEU A N 1
ATOM 1346 C CA . LEU A 1 160 ? -1.352 0.414 -2.507 1.00 89.12 160 LEU A CA 1
ATOM 1347 C C . LEU A 1 160 ? -1.937 1.683 -3.152 1.00 89.12 160 LEU A C 1
ATOM 1349 O O . LEU A 1 160 ? -1.187 2.517 -3.663 1.00 89.12 160 LEU A O 1
ATOM 1353 N N . ILE A 1 161 ? -3.255 1.882 -3.062 1.00 88.19 161 ILE A N 1
ATOM 1354 C CA . ILE A 1 161 ? -3.939 3.091 -3.552 1.00 88.19 161 ILE A CA 1
ATOM 1355 C C . ILE A 1 161 ? -3.442 4.345 -2.843 1.00 88.19 161 ILE A C 1
ATOM 1357 O O . ILE A 1 161 ? -3.083 5.322 -3.511 1.00 88.19 161 ILE A O 1
ATOM 1361 N N . GLY A 1 162 ? -3.402 4.320 -1.508 1.00 84.06 162 GLY A N 1
ATOM 1362 C CA . GLY A 1 162 ? -2.901 5.428 -0.700 1.00 84.06 162 GLY A CA 1
ATOM 1363 C C . GLY A 1 162 ? -1.470 5.776 -1.094 1.00 84.06 162 GLY A C 1
ATOM 1364 O O . GLY A 1 162 ? -1.149 6.944 -1.317 1.00 84.06 162 GLY A O 1
ATOM 1365 N N . ARG A 1 163 ? -0.631 4.755 -1.306 1.00 86.25 163 ARG A N 1
ATOM 1366 C CA . ARG A 1 163 ? 0.755 4.942 -1.731 1.00 86.25 163 ARG A CA 1
ATOM 1367 C C . ARG A 1 163 ? 0.883 5.566 -3.126 1.00 86.25 163 ARG A C 1
ATOM 1369 O O . ARG A 1 163 ? 1.687 6.480 -3.285 1.00 86.25 163 ARG A O 1
ATOM 1376 N N . MET A 1 164 ? 0.096 5.136 -4.113 1.00 86.50 164 MET A N 1
ATOM 1377 C CA . MET A 1 164 ? 0.115 5.723 -5.466 1.00 86.50 164 MET A CA 1
ATOM 1378 C C . MET A 1 164 ? -0.525 7.118 -5.536 1.00 86.50 164 MET A C 1
ATOM 1380 O O . MET A 1 164 ? -0.273 7.865 -6.476 1.00 86.50 164 MET A O 1
ATOM 1384 N N . SER A 1 165 ? -1.352 7.485 -4.555 1.00 80.81 165 SER A N 1
ATOM 1385 C CA . SER A 1 165 ? -2.125 8.736 -4.556 1.00 80.81 165 SER A CA 1
ATOM 1386 C C . SER A 1 165 ? -1.440 9.911 -3.858 1.00 80.81 165 SER A C 1
ATOM 1388 O O . SER A 1 165 ? -2.012 10.998 -3.808 1.00 80.81 165 SER A O 1
ATOM 1390 N N . GLN A 1 166 ? -0.233 9.724 -3.322 1.00 74.75 166 GLN A N 1
ATOM 1391 C CA . GLN A 1 166 ? 0.513 10.813 -2.686 1.00 74.75 166 GLN A CA 1
ATOM 1392 C C . GLN A 1 166 ? 0.836 11.927 -3.700 1.00 74.75 166 GLN A C 1
ATOM 1394 O O . GLN A 1 166 ? 1.116 11.663 -4.865 1.00 74.75 166 GLN A O 1
ATOM 1399 N N . GLN A 1 167 ? 0.779 13.188 -3.265 1.00 59.25 167 GLN A N 1
ATOM 1400 C CA . GLN A 1 167 ? 0.940 14.347 -4.157 1.00 59.25 167 GLN A CA 1
ATOM 1401 C C . GLN A 1 167 ? 2.394 14.597 -4.589 1.00 59.25 167 GLN A C 1
ATOM 1403 O O . GLN A 1 167 ? 2.635 15.260 -5.596 1.00 59.25 167 GLN A O 1
ATOM 1408 N N . GLN A 1 168 ? 3.368 14.086 -3.831 1.00 62.62 168 GLN A N 1
ATOM 1409 C CA . GLN A 1 168 ? 4.791 14.244 -4.116 1.00 62.62 168 GLN A CA 1
ATOM 1410 C C . GLN A 1 168 ? 5.409 12.890 -4.442 1.00 62.62 168 GLN A C 1
ATOM 1412 O O . GLN A 1 168 ? 5.647 12.079 -3.549 1.00 62.62 168 GLN A O 1
ATOM 1417 N N . HIS A 1 169 ? 5.707 12.676 -5.721 1.00 64.75 169 HIS A N 1
ATOM 1418 C CA . HIS A 1 169 ? 6.473 11.525 -6.180 1.00 64.75 169 HIS A CA 1
ATOM 1419 C C . HIS A 1 169 ? 7.693 11.980 -6.961 1.00 64.75 169 HIS A C 1
ATOM 1421 O O . HIS A 1 169 ? 7.657 12.952 -7.717 1.00 64.75 169 HIS A O 1
ATOM 1427 N N . GLN A 1 170 ? 8.778 11.238 -6.777 1.00 72.44 170 GLN A N 1
ATOM 1428 C CA . GLN A 1 170 ? 9.880 11.240 -7.729 1.00 72.44 170 GLN A CA 1
ATOM 1429 C C . GLN A 1 170 ? 9.407 10.561 -9.0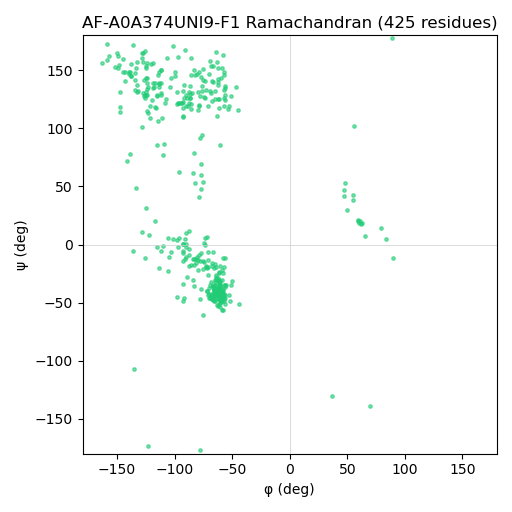20 1.00 72.44 170 GLN A C 1
ATOM 1431 O O . GLN A 1 170 ? 8.453 9.785 -8.994 1.00 72.44 170 GLN A O 1
ATOM 1436 N N . THR A 1 171 ? 10.062 10.840 -10.150 1.00 83.38 171 THR A N 1
ATOM 1437 C CA . THR A 1 171 ? 9.716 10.235 -11.452 1.00 83.38 171 THR A CA 1
ATOM 1438 C C . THR A 1 171 ? 9.623 8.708 -11.376 1.00 83.38 171 THR A C 1
ATOM 1440 O O . THR A 1 171 ? 8.773 8.099 -12.019 1.00 83.38 171 THR A O 1
ATOM 1443 N N . ILE A 1 172 ? 10.474 8.099 -10.553 1.00 90.75 172 ILE A N 1
ATOM 1444 C CA . ILE A 1 172 ? 10.420 6.691 -10.191 1.00 90.75 172 ILE A CA 1
ATOM 1445 C C . ILE A 1 172 ? 10.852 6.529 -8.732 1.00 90.75 172 ILE A C 1
ATOM 1447 O O . ILE A 1 172 ? 11.660 7.314 -8.231 1.00 90.75 172 ILE A O 1
ATOM 1451 N N . GLN A 1 173 ? 10.303 5.533 -8.041 1.00 91.12 173 GLN A N 1
ATOM 1452 C CA . GLN A 1 173 ? 10.716 5.188 -6.687 1.00 91.12 173 GLN A CA 1
ATOM 1453 C C . GLN A 1 173 ? 10.578 3.687 -6.428 1.00 91.12 173 GLN A C 1
ATOM 1455 O O . GLN A 1 173 ? 9.516 3.105 -6.656 1.00 91.12 173 GLN A O 1
ATOM 1460 N N . ARG A 1 174 ? 11.624 3.066 -5.874 1.00 91.94 174 ARG A N 1
ATOM 1461 C CA . ARG A 1 174 ? 11.563 1.678 -5.395 1.00 91.94 174 ARG A CA 1
ATOM 1462 C C . ARG A 1 174 ? 10.628 1.546 -4.189 1.00 91.94 174 ARG A C 1
ATOM 1464 O O . ARG A 1 174 ? 10.609 2.390 -3.292 1.00 91.94 174 ARG A O 1
ATOM 1471 N N . ILE A 1 175 ? 9.860 0.464 -4.152 1.00 91.12 175 ILE A N 1
ATOM 1472 C CA . ILE A 1 175 ? 9.050 0.065 -3.001 1.00 91.12 175 ILE A CA 1
ATOM 1473 C C . ILE A 1 175 ? 9.868 -0.899 -2.147 1.00 91.12 175 ILE A C 1
ATOM 1475 O O . ILE A 1 175 ? 10.077 -2.047 -2.531 1.00 91.12 175 ILE A O 1
ATOM 1479 N N . ASP A 1 176 ? 10.280 -0.443 -0.965 1.00 82.88 176 ASP A N 1
ATOM 1480 C CA . ASP A 1 176 ? 11.077 -1.250 -0.030 1.00 82.88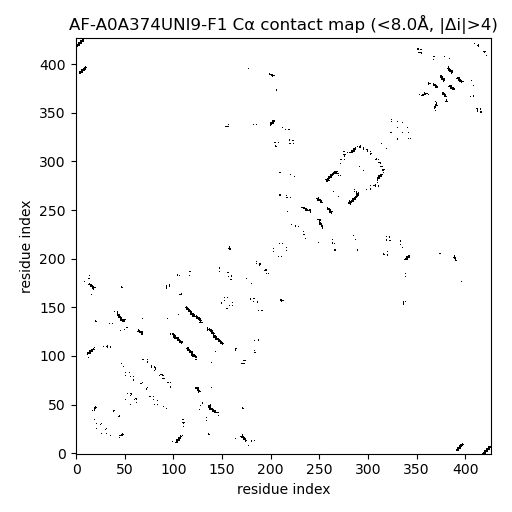 176 ASP A CA 1
ATOM 1481 C C . ASP A 1 176 ? 10.231 -2.015 1.006 1.00 82.88 176 ASP A C 1
ATOM 1483 O O . ASP A 1 176 ? 10.744 -2.814 1.783 1.00 82.88 176 ASP A O 1
ATOM 1487 N N . ARG A 1 177 ? 8.917 -1.778 1.078 1.00 85.00 177 ARG A N 1
ATOM 1488 C CA . ARG A 1 177 ? 8.057 -2.488 2.038 1.00 85.00 177 ARG A CA 1
ATOM 1489 C C . ARG A 1 177 ? 7.600 -3.816 1.443 1.00 85.00 177 ARG A C 1
ATOM 1491 O O . ARG A 1 177 ? 6.838 -3.810 0.477 1.00 85.00 177 ARG A O 1
ATOM 1498 N N . TYR A 1 178 ? 8.004 -4.933 2.054 1.00 85.38 178 TYR A N 1
ATOM 1499 C CA . TYR A 1 178 ? 7.665 -6.288 1.592 1.00 85.38 178 TYR A CA 1
ATOM 1500 C C . TYR A 1 178 ? 6.155 -6.480 1.385 1.00 85.38 178 TYR A C 1
ATOM 1502 O O . TYR A 1 178 ? 5.737 -7.002 0.358 1.00 85.38 178 TYR A O 1
ATOM 1510 N N . ARG A 1 179 ? 5.338 -5.978 2.321 1.00 88.25 179 ARG A N 1
ATOM 1511 C CA . ARG A 1 179 ? 3.880 -6.092 2.273 1.00 88.25 179 ARG A CA 1
ATOM 1512 C C . ARG A 1 179 ? 3.298 -5.419 1.031 1.00 88.25 179 ARG A C 1
ATOM 1514 O O . ARG A 1 179 ? 2.491 -6.023 0.340 1.00 88.25 179 ARG A O 1
ATOM 1521 N N . LEU A 1 180 ? 3.762 -4.213 0.693 1.00 90.00 180 LEU A N 1
ATOM 1522 C CA . LEU A 1 180 ? 3.354 -3.532 -0.539 1.00 90.00 180 LEU A CA 1
ATOM 1523 C C . LEU A 1 180 ? 3.823 -4.283 -1.789 1.00 90.00 180 LEU A C 1
ATOM 1525 O O . LEU A 1 180 ? 3.038 -4.422 -2.721 1.00 90.00 180 LEU A O 1
ATOM 1529 N N . LYS A 1 181 ? 5.066 -4.789 -1.810 1.00 90.81 181 LYS A N 1
ATOM 1530 C CA . LYS A 1 181 ? 5.558 -5.602 -2.936 1.00 90.81 181 LYS A CA 1
ATOM 1531 C C . LYS A 1 181 ? 4.657 -6.814 -3.174 1.00 90.81 181 LYS A C 1
ATOM 1533 O O . LYS A 1 181 ? 4.223 -7.054 -4.294 1.00 90.81 181 LYS A O 1
ATOM 1538 N N . PHE A 1 182 ? 4.341 -7.545 -2.111 1.00 89.62 182 PHE A N 1
ATOM 1539 C CA . PHE A 1 182 ? 3.547 -8.763 -2.193 1.00 89.62 182 PHE A CA 1
ATOM 1540 C C . PHE A 1 182 ? 2.109 -8.490 -2.654 1.00 89.62 182 PHE A C 1
ATOM 1542 O O . PHE A 1 182 ? 1.617 -9.172 -3.547 1.00 89.62 182 PHE A O 1
ATOM 1549 N N . LEU A 1 183 ? 1.486 -7.419 -2.148 1.00 92.31 183 LEU A N 1
ATOM 1550 C CA . LEU A 1 183 ? 0.167 -6.957 -2.594 1.00 92.31 183 LEU A CA 1
ATOM 1551 C C . LEU A 1 183 ? 0.140 -6.558 -4.083 1.00 92.31 183 LEU A C 1
ATOM 1553 O O . LEU A 1 183 ? -0.858 -6.793 -4.760 1.00 92.31 183 LEU A O 1
ATOM 1557 N N . ILE A 1 184 ? 1.227 -5.983 -4.614 1.00 94.31 184 ILE A N 1
ATOM 1558 C CA . ILE A 1 184 ? 1.355 -5.658 -6.048 1.00 94.31 184 ILE A CA 1
ATOM 1559 C C . ILE A 1 184 ? 1.427 -6.929 -6.893 1.00 94.31 184 ILE A C 1
ATOM 1561 O O . ILE A 1 184 ? 0.728 -7.034 -7.902 1.00 94.31 184 ILE A O 1
ATOM 1565 N N . ILE A 1 185 ? 2.257 -7.889 -6.479 1.00 92.44 185 ILE A N 1
ATOM 1566 C CA . ILE A 1 185 ? 2.417 -9.172 -7.173 1.00 92.44 185 ILE A CA 1
ATOM 1567 C C . ILE A 1 185 ? 1.084 -9.931 -7.172 1.00 92.44 185 ILE A C 1
ATOM 1569 O O . ILE A 1 185 ? 0.630 -10.382 -8.222 1.00 92.44 185 ILE A O 1
ATOM 1573 N N . GLU A 1 186 ? 0.407 -10.004 -6.022 1.00 91.50 186 GLU A N 1
ATOM 1574 C CA . GLU A 1 186 ? -0.908 -10.637 -5.899 1.00 91.50 186 GLU A CA 1
ATOM 1575 C C . GLU A 1 186 ? -1.952 -9.969 -6.802 1.00 91.50 186 GLU A C 1
ATOM 1577 O O . GLU A 1 186 ? -2.691 -10.664 -7.504 1.00 91.50 186 GLU A O 1
ATOM 1582 N N . ALA A 1 187 ? -1.999 -8.632 -6.827 1.00 93.31 187 ALA A N 1
ATOM 1583 C CA . ALA A 1 187 ? -2.918 -7.885 -7.683 1.00 93.31 187 ALA A CA 1
ATOM 1584 C C . ALA A 1 187 ? -2.670 -8.152 -9.171 1.00 93.31 187 ALA A C 1
ATOM 1586 O O . ALA A 1 187 ? -3.626 -8.351 -9.924 1.00 93.31 187 ALA A O 1
ATOM 1587 N N . TYR A 1 188 ? -1.403 -8.226 -9.593 1.00 94.06 188 TYR A N 1
ATOM 1588 C CA . TYR A 1 188 ? -1.048 -8.595 -10.962 1.00 94.06 188 TYR A CA 1
ATOM 1589 C C . TYR A 1 188 ? -1.513 -10.018 -11.304 1.00 94.06 188 TYR A C 1
ATOM 1591 O O . TYR A 1 188 ? -2.252 -10.204 -12.270 1.00 94.06 188 TYR A O 1
ATOM 1599 N N . ILE A 1 189 ? -1.151 -11.013 -10.485 1.00 90.19 189 ILE A N 1
ATOM 1600 C CA . ILE A 1 189 ? -1.483 -12.432 -10.717 1.00 90.19 189 ILE A CA 1
ATOM 1601 C C . ILE A 1 189 ? -3.001 -12.648 -10.761 1.00 90.19 189 ILE A C 1
ATOM 1603 O O . ILE A 1 189 ? -3.506 -13.307 -11.674 1.00 90.19 189 ILE A O 1
ATOM 1607 N N . LYS A 1 190 ? -3.746 -12.055 -9.817 1.00 89.44 190 LYS A N 1
ATOM 1608 C CA . LYS A 1 190 ? -5.215 -12.127 -9.794 1.00 89.44 190 LYS A CA 1
ATOM 1609 C C . LYS A 1 190 ? -5.835 -11.505 -11.041 1.00 89.44 190 LYS A C 1
ATOM 1611 O O . LYS A 1 190 ? -6.763 -12.079 -11.614 1.00 89.44 190 LYS A O 1
ATOM 1616 N N . ARG A 1 191 ? -5.340 -10.341 -11.476 1.00 91.06 191 ARG A N 1
ATOM 1617 C CA . ARG A 1 191 ? -5.869 -9.639 -12.656 1.00 91.06 191 ARG A CA 1
ATOM 1618 C C . ARG A 1 191 ? -5.570 -10.384 -13.955 1.00 91.06 191 ARG A C 1
ATOM 1620 O O . ARG A 1 191 ? -6.420 -10.392 -14.844 1.00 91.06 191 ARG A O 1
ATOM 1627 N N . GLU A 1 192 ? -4.439 -11.083 -14.016 1.00 89.50 192 GLU A N 1
ATOM 1628 C CA . GLU A 1 192 ? -4.099 -12.019 -15.094 1.00 89.50 192 GLU A CA 1
ATOM 1629 C C . GLU A 1 192 ? -4.993 -13.264 -15.155 1.00 89.50 192 GLU A C 1
ATOM 1631 O O . GLU A 1 192 ? -4.900 -14.030 -16.111 1.00 89.50 192 GLU A O 1
ATOM 1636 N N . LYS A 1 193 ? -5.887 -13.461 -14.174 1.00 77.31 193 LYS A N 1
ATOM 1637 C CA . LYS A 1 193 ? -6.716 -14.667 -14.006 1.00 77.31 193 LYS A CA 1
ATOM 1638 C C . LYS A 1 193 ? -5.898 -15.952 -13.845 1.00 77.31 193 LYS A C 1
ATOM 1640 O O . LYS A 1 193 ? -6.420 -17.048 -14.043 1.00 77.31 193 LYS A O 1
ATOM 1645 N N . SER A 1 194 ? -4.638 -15.830 -13.445 1.00 69.62 194 SER A N 1
ATOM 1646 C CA . SER A 1 194 ? -3.846 -16.968 -13.000 1.00 69.62 194 SER A CA 1
ATOM 1647 C C . SER A 1 194 ? -4.333 -17.385 -11.615 1.00 69.62 194 SER A C 1
ATOM 1649 O O . SER A 1 194 ? -4.657 -16.536 -10.779 1.00 69.62 194 SER A O 1
ATOM 1651 N N . LYS A 1 195 ? -4.405 -18.696 -11.354 1.00 71.94 195 LYS A N 1
ATOM 1652 C CA . LYS A 1 195 ? -4.648 -19.184 -9.994 1.00 71.94 195 LYS A CA 1
ATOM 1653 C C . LYS A 1 195 ? -3.544 -18.611 -9.101 1.00 71.94 195 LYS A C 1
ATOM 1655 O O . LYS A 1 195 ? -2.368 -18.838 -9.363 1.00 71.94 195 LYS A O 1
ATOM 1660 N N . SER A 1 196 ? -3.935 -17.826 -8.103 1.00 73.25 196 SER A N 1
ATOM 1661 C CA . SER A 1 196 ? -2.997 -17.248 -7.148 1.00 73.25 196 SER A CA 1
ATOM 1662 C C . SER A 1 196 ? -2.882 -18.176 -5.949 1.00 73.25 196 SER A C 1
ATOM 1664 O O . SER A 1 196 ? -3.869 -18.385 -5.243 1.00 73.25 196 SER A O 1
ATOM 1666 N N . ASP A 1 197 ? -1.684 -18.705 -5.717 1.00 77.06 197 ASP A N 1
ATOM 1667 C CA . ASP A 1 197 ? -1.347 -19.445 -4.496 1.00 77.06 197 ASP A CA 1
ATOM 1668 C C . ASP A 1 197 ? -0.787 -18.502 -3.402 1.00 77.06 197 ASP A C 1
ATOM 1670 O O . ASP A 1 197 ? -0.301 -18.945 -2.362 1.00 77.06 197 ASP A O 1
ATOM 1674 N N . ILE A 1 198 ? -0.875 -17.180 -3.614 1.00 82.56 198 ILE A N 1
ATOM 1675 C CA . ILE A 1 198 ? -0.529 -16.161 -2.618 1.00 82.56 198 ILE A CA 1
ATOM 1676 C C . ILE A 1 198 ? -1.625 -16.089 -1.536 1.00 82.56 198 ILE A C 1
ATOM 1678 O O . ILE A 1 198 ? -2.803 -15.911 -1.870 1.00 82.56 198 ILE A O 1
ATOM 1682 N N . PRO A 1 199 ? -1.278 -16.192 -0.237 1.00 83.62 199 PRO A N 1
ATOM 1683 C CA . PRO A 1 199 ? -2.239 -16.075 0.847 1.00 83.62 199 PRO A CA 1
ATOM 1684 C C . PRO A 1 199 ? -2.796 -14.657 0.944 1.00 83.62 199 PRO A C 1
ATOM 1686 O O . PRO A 1 199 ? -2.063 -13.673 0.858 1.00 83.62 199 PRO A O 1
ATOM 1689 N N . LYS A 1 200 ? -4.099 -14.569 1.229 1.00 87.31 200 LYS A N 1
ATOM 1690 C CA . LYS A 1 200 ? -4.739 -13.309 1.615 1.00 87.31 200 LYS A CA 1
ATOM 1691 C C . LYS A 1 200 ? -4.102 -12.756 2.886 1.00 87.31 200 LYS A C 1
ATOM 1693 O O . LYS A 1 200 ? -3.824 -13.513 3.821 1.00 87.31 200 LYS A O 1
ATOM 1698 N N . LEU A 1 201 ? -3.987 -11.436 2.942 1.00 89.44 201 LEU A N 1
ATOM 1699 C CA . LEU A 1 201 ? -3.529 -10.706 4.111 1.00 89.44 201 LEU A CA 1
ATOM 1700 C C . LEU A 1 201 ? -4.521 -10.865 5.268 1.00 89.44 201 LEU A C 1
ATOM 1702 O O 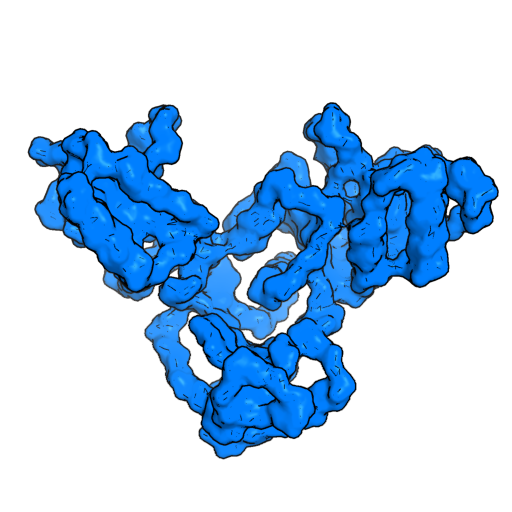. LEU A 1 201 ? -5.708 -10.563 5.137 1.00 89.44 201 LEU A O 1
ATOM 1706 N N . ILE A 1 202 ? -4.015 -11.320 6.406 1.00 88.19 202 ILE A N 1
ATOM 1707 C CA . ILE A 1 202 ? -4.738 -11.452 7.664 1.00 88.19 202 ILE A CA 1
ATOM 1708 C C . ILE A 1 202 ? -4.843 -10.082 8.326 1.00 88.19 202 ILE A C 1
ATOM 1710 O O . ILE A 1 202 ? -3.831 -9.464 8.664 1.00 88.19 202 ILE A O 1
ATOM 1714 N N . LEU A 1 203 ? -6.074 -9.622 8.535 1.00 87.81 203 LEU A N 1
ATOM 1715 C CA . LEU A 1 203 ? -6.353 -8.442 9.336 1.00 87.81 203 LEU A CA 1
ATOM 1716 C C . LEU A 1 203 ? -6.157 -8.767 10.818 1.00 87.81 203 LEU A C 1
ATOM 1718 O O . LEU A 1 203 ? -6.750 -9.706 11.348 1.00 87.81 203 LEU A O 1
ATOM 1722 N N . THR A 1 204 ? -5.334 -7.964 11.478 1.00 84.94 204 THR A N 1
ATOM 1723 C CA . THR A 1 204 ? -5.013 -8.039 12.904 1.00 84.94 204 THR A CA 1
ATOM 1724 C C . THR A 1 204 ? -5.281 -6.691 13.563 1.00 84.94 204 THR A C 1
ATOM 1726 O O . THR A 1 204 ? -5.372 -5.660 12.889 1.00 84.94 204 THR A O 1
ATOM 1729 N N . LYS A 1 205 ? -5.299 -6.678 14.900 1.00 84.38 205 LYS A N 1
ATOM 1730 C CA . LYS A 1 205 ? -5.364 -5.454 15.717 1.00 84.38 205 LYS A CA 1
ATOM 1731 C C . LYS A 1 205 ? -4.327 -4.398 15.315 1.00 84.38 205 LYS A C 1
ATOM 1733 O O . LYS A 1 205 ? -4.597 -3.208 15.400 1.00 84.38 205 LYS A O 1
ATOM 1738 N N . ASN A 1 206 ? -3.163 -4.827 14.826 1.00 83.62 206 ASN A N 1
ATOM 1739 C CA . ASN A 1 206 ? -2.054 -3.934 14.488 1.00 83.62 206 ASN A CA 1
ATOM 1740 C C . ASN A 1 206 ? -2.122 -3.384 13.060 1.00 83.62 206 ASN A C 1
ATOM 1742 O O . ASN A 1 206 ? -1.444 -2.406 12.745 1.00 83.62 206 ASN A O 1
ATOM 1746 N N . ASN A 1 207 ? -2.896 -4.014 12.174 1.00 87.62 207 ASN A N 1
ATOM 1747 C CA . ASN A 1 207 ? -2.833 -3.705 10.751 1.00 87.62 207 ASN A CA 1
ATOM 1748 C C . ASN A 1 207 ? -4.178 -3.341 10.111 1.00 87.62 207 ASN A C 1
ATOM 1750 O O . ASN A 1 207 ? -4.174 -2.864 8.973 1.00 87.62 207 ASN A O 1
ATOM 1754 N N . PHE A 1 208 ? -5.311 -3.553 10.790 1.00 89.19 208 PHE A N 1
ATOM 1755 C CA . PHE A 1 208 ? -6.623 -3.375 10.169 1.00 89.19 208 PHE A CA 1
ATOM 1756 C C . PHE A 1 208 ? -6.824 -1.935 9.692 1.00 89.19 208 PHE A C 1
ATOM 1758 O O . PHE A 1 208 ? -7.184 -1.736 8.537 1.00 89.19 208 PHE A O 1
ATOM 1765 N N . ALA A 1 209 ? -6.477 -0.935 10.512 1.00 90.25 209 ALA A N 1
ATOM 1766 C CA . ALA A 1 209 ? -6.666 0.470 10.167 1.00 90.25 209 ALA A CA 1
ATOM 1767 C C . ALA A 1 209 ? -5.965 0.829 8.845 1.00 90.25 209 ALA A C 1
ATOM 1769 O O . ALA A 1 209 ? -6.622 1.274 7.909 1.00 90.25 209 ALA A O 1
ATOM 1770 N N . ARG A 1 210 ? -4.669 0.500 8.702 1.00 87.62 210 ARG A N 1
ATOM 1771 C CA . ARG A 1 210 ? -3.901 0.730 7.458 1.00 87.62 210 ARG A CA 1
ATOM 1772 C C . ARG A 1 210 ? -4.342 -0.126 6.265 1.00 87.62 210 ARG A C 1
ATOM 1774 O O . ARG A 1 210 ? -3.940 0.153 5.137 1.00 87.62 210 ARG A O 1
ATOM 1781 N N . SER A 1 211 ? -5.114 -1.185 6.508 1.00 88.75 211 SER A N 1
ATOM 1782 C CA . SER A 1 211 ? -5.607 -2.100 5.471 1.00 88.75 211 SER A CA 1
ATOM 1783 C C . SER A 1 211 ? -6.979 -1.699 4.938 1.00 88.75 211 SER A C 1
ATOM 1785 O O . SER A 1 211 ? -7.249 -1.916 3.760 1.00 88.75 211 SER A O 1
ATOM 1787 N N . LEU A 1 212 ? -7.833 -1.132 5.793 1.00 87.69 212 LEU A N 1
ATOM 1788 C CA . LEU A 1 212 ? -9.175 -0.692 5.435 1.00 87.69 212 LEU A CA 1
ATOM 1789 C C . LEU A 1 212 ? -9.140 0.634 4.675 1.00 87.69 212 LEU A C 1
ATOM 1791 O O . LEU A 1 212 ? -8.349 1.531 4.970 1.00 87.69 212 LEU A O 1
ATOM 1795 N N . HIS A 1 213 ? -10.053 0.767 3.719 1.00 84.88 213 HIS A N 1
ATOM 1796 C CA . HIS A 1 213 ? -10.350 2.032 3.064 1.00 84.88 213 HIS A CA 1
ATOM 1797 C C . HIS A 1 213 ? -10.882 3.057 4.079 1.00 84.88 213 HIS A C 1
ATOM 1799 O O . HIS A 1 213 ? -11.512 2.682 5.066 1.00 84.88 213 HIS A O 1
ATOM 1805 N N . TYR A 1 214 ? -10.678 4.358 3.839 1.00 83.88 214 TYR A N 1
ATOM 1806 C CA . TYR A 1 214 ? -11.129 5.402 4.774 1.00 83.88 214 TYR A CA 1
ATOM 1807 C C . TYR A 1 214 ? -12.639 5.315 5.065 1.00 83.88 214 TYR A C 1
ATOM 1809 O O . TYR A 1 214 ? -13.025 5.291 6.224 1.00 83.88 214 TYR A O 1
ATOM 1817 N N . LYS A 1 215 ? -13.464 5.104 4.029 1.00 85.75 215 LYS A N 1
ATOM 1818 C CA . LYS A 1 215 ? -14.910 4.844 4.173 1.00 85.75 215 LYS A CA 1
ATOM 1819 C C . LYS A 1 215 ? -15.227 3.609 5.021 1.00 85.75 215 LYS A C 1
ATOM 1821 O O . LYS A 1 215 ? -16.085 3.673 5.877 1.00 85.75 215 LYS A O 1
ATOM 1826 N N . GLN A 1 216 ? -14.505 2.502 4.826 1.00 87.69 216 GLN A N 1
ATOM 1827 C CA . GLN A 1 216 ? -14.712 1.288 5.628 1.00 87.69 216 GLN A CA 1
ATOM 1828 C C . GLN A 1 216 ? -14.364 1.533 7.102 1.00 87.69 216 GLN A C 1
ATOM 1830 O O . GLN A 1 216 ? -14.992 0.974 7.995 1.00 87.69 216 GLN A O 1
ATOM 1835 N N . LEU A 1 217 ? -13.353 2.363 7.364 1.00 89.19 217 LEU A N 1
ATOM 1836 C CA . LEU A 1 217 ? -12.966 2.742 8.717 1.00 89.19 217 LEU A CA 1
ATOM 1837 C C . LEU A 1 217 ? -13.988 3.697 9.358 1.00 89.19 217 LEU A C 1
ATOM 1839 O O . LEU A 1 217 ? -14.306 3.536 10.532 1.00 89.19 217 LEU A O 1
ATOM 1843 N N . GLU A 1 218 ? -14.524 4.648 8.592 1.00 89.81 218 GLU A N 1
ATOM 1844 C CA . GLU A 1 218 ? -15.653 5.503 8.984 1.00 89.81 218 GLU A CA 1
ATOM 1845 C C . GLU A 1 218 ? -16.898 4.672 9.312 1.00 89.81 218 GLU A C 1
ATOM 1847 O O . GLU A 1 218 ? -17.466 4.827 10.391 1.00 89.81 218 GLU A O 1
ATOM 1852 N N . ASP A 1 219 ? -17.266 3.730 8.441 1.00 88.94 219 ASP A N 1
ATOM 1853 C CA . ASP A 1 219 ? -18.373 2.801 8.663 1.00 88.94 219 ASP A CA 1
ATOM 1854 C C . ASP A 1 219 ? -18.145 1.996 9.950 1.00 88.94 219 ASP A C 1
ATOM 1856 O O . ASP A 1 219 ? -19.039 1.907 10.790 1.00 88.94 219 ASP A O 1
ATOM 1860 N N . LEU A 1 220 ? -16.931 1.485 10.173 1.00 90.44 220 LEU A N 1
ATOM 1861 C CA . LEU A 1 220 ? -16.585 0.740 11.385 1.00 90.44 220 LEU A CA 1
ATOM 1862 C C . LEU A 1 220 ? -16.704 1.591 12.663 1.00 90.44 220 LEU A C 1
ATOM 1864 O O . LEU A 1 220 ? -17.226 1.117 13.673 1.00 90.44 220 LEU A O 1
ATOM 1868 N N . VAL A 1 221 ? -16.278 2.857 12.622 1.00 92.81 221 VAL A N 1
ATOM 1869 C CA . VAL A 1 221 ? -16.477 3.807 13.732 1.00 92.81 221 VAL A CA 1
ATOM 1870 C C . VAL A 1 221 ? -17.960 4.111 13.930 1.00 92.81 221 VAL A C 1
ATOM 1872 O O . VAL A 1 221 ? -18.422 4.181 15.068 1.00 92.81 221 VAL A O 1
ATOM 1875 N N . SER A 1 222 ? -18.732 4.240 12.849 1.00 91.25 222 SER A N 1
ATOM 1876 C CA . SER A 1 222 ? -20.175 4.459 12.939 1.00 91.25 222 SER A CA 1
ATOM 1877 C C . SER A 1 222 ? -20.869 3.302 13.665 1.00 91.25 222 SER A C 1
ATOM 1879 O O . SER A 1 222 ? -21.695 3.534 14.548 1.00 91.25 222 SER A O 1
ATOM 1881 N N . LEU A 1 223 ? -20.460 2.063 13.375 1.00 89.94 223 LEU A N 1
ATOM 1882 C CA . LEU A 1 223 ? -20.973 0.857 14.019 1.00 89.94 223 LEU A CA 1
ATOM 1883 C C . LEU A 1 223 ? -20.609 0.799 15.503 1.00 89.94 223 LEU A C 1
ATOM 1885 O O . LEU A 1 223 ? -21.466 0.484 16.326 1.00 89.94 223 LEU A O 1
ATOM 1889 N N . TYR A 1 224 ? -19.371 1.158 15.855 1.00 92.44 224 TYR A N 1
ATOM 1890 C CA . TYR A 1 224 ? -18.959 1.290 17.254 1.00 92.44 224 TYR A CA 1
ATOM 1891 C C . TYR A 1 224 ? -19.853 2.288 18.003 1.00 92.44 224 TYR A C 1
ATOM 1893 O O . TYR A 1 224 ? -20.367 1.976 19.075 1.00 92.44 224 TYR A O 1
ATOM 1901 N N . ILE A 1 225 ? -20.106 3.466 17.418 1.00 93.62 225 ILE A N 1
ATOM 1902 C CA . ILE A 1 225 ? -20.951 4.496 18.038 1.00 93.62 225 ILE A CA 1
ATOM 1903 C C . ILE A 1 225 ? -22.388 3.993 18.221 1.00 93.62 225 ILE A C 1
ATOM 1905 O O . ILE A 1 225 ? -22.982 4.241 19.271 1.00 93.62 225 ILE A O 1
ATOM 1909 N N . VAL A 1 226 ? -22.950 3.279 17.241 1.00 90.69 226 VAL A N 1
ATOM 1910 C CA . VAL A 1 226 ? -24.292 2.685 17.363 1.00 90.69 226 VAL A CA 1
ATOM 1911 C C . VAL A 1 226 ? -24.350 1.691 18.520 1.00 90.69 226 VAL A C 1
ATOM 1913 O O . VAL A 1 226 ? -25.263 1.777 19.337 1.00 90.69 226 VAL A O 1
ATOM 1916 N N . GLU A 1 227 ? -23.382 0.780 18.628 1.00 89.62 227 GLU A N 1
ATOM 1917 C CA . GLU A 1 227 ? -23.362 -0.233 19.692 1.00 89.62 227 GLU A CA 1
ATOM 1918 C C . GLU A 1 227 ? -23.183 0.390 21.085 1.00 89.62 227 GLU A C 1
ATOM 1920 O O . GLU A 1 227 ? -23.909 0.033 22.018 1.00 89.62 227 GLU A O 1
ATOM 1925 N N . GLU A 1 228 ? -22.289 1.373 21.215 1.00 92.25 228 GLU A N 1
ATOM 1926 C CA . GLU A 1 228 ? -22.046 2.107 22.465 1.00 92.25 228 GLU A CA 1
ATOM 1927 C C . GLU A 1 228 ? -23.267 2.914 22.936 1.00 92.25 228 GLU A C 1
ATOM 1929 O O . GLU A 1 228 ? -23.457 3.127 24.135 1.00 92.25 228 GLU A O 1
ATOM 1934 N N . ASN A 1 229 ? -24.108 3.367 22.001 1.00 91.94 229 ASN A N 1
ATOM 1935 C CA . ASN A 1 229 ? -25.240 4.257 22.275 1.00 91.94 229 ASN A CA 1
ATOM 1936 C C . ASN A 1 229 ? -26.606 3.620 21.948 1.00 91.94 229 ASN A C 1
ATOM 1938 O O . ASN A 1 229 ? -27.610 4.324 21.797 1.00 91.94 229 ASN A O 1
ATOM 1942 N N . LYS A 1 230 ? -26.669 2.284 21.865 1.00 88.62 230 LYS A N 1
ATOM 1943 C CA . LYS A 1 230 ? -27.851 1.529 21.407 1.00 88.62 230 LYS A CA 1
ATOM 1944 C C . LYS A 1 230 ? -29.131 1.816 22.198 1.00 88.62 230 LYS A C 1
ATOM 1946 O O . LYS A 1 230 ? -30.210 1.882 21.624 1.00 88.62 230 LYS A O 1
ATOM 1951 N N . GLU A 1 231 ? -29.012 2.064 23.502 1.00 91.56 231 GLU A N 1
ATOM 1952 C CA . GLU A 1 231 ? -30.155 2.337 24.390 1.00 91.56 231 GLU A CA 1
ATOM 1953 C C . GLU A 1 231 ? -30.678 3.780 24.267 1.00 91.56 231 GLU A C 1
ATOM 1955 O O . GLU A 1 231 ? -31.698 4.140 24.853 1.00 91.56 231 GLU A O 1
ATOM 1960 N N . GLN A 1 232 ? -29.966 4.648 23.543 1.00 91.38 232 GLN A N 1
ATOM 1961 C CA . GLN A 1 232 ? -30.248 6.088 23.483 1.00 91.38 232 GLN A CA 1
ATOM 1962 C C . GLN A 1 232 ? -30.897 6.511 22.156 1.00 91.38 232 GLN A C 1
ATOM 1964 O O . GLN A 1 232 ? -31.140 7.702 21.946 1.00 91.38 232 GLN A O 1
ATOM 1969 N N . ASN A 1 233 ? -31.227 5.542 21.292 1.00 89.25 233 ASN A N 1
ATOM 1970 C CA . ASN A 1 233 ? -31.969 5.724 20.038 1.00 89.25 233 ASN A CA 1
ATOM 1971 C C . ASN A 1 233 ? -31.349 6.763 19.089 1.00 89.25 233 ASN A C 1
ATOM 1973 O O . ASN A 1 233 ? -32.052 7.540 18.442 1.00 89.25 233 ASN A O 1
ATOM 1977 N N . TYR A 1 234 ? -30.020 6.796 19.023 1.00 93.50 234 TYR A N 1
ATOM 1978 C CA . TYR A 1 234 ? -29.299 7.615 18.058 1.00 93.50 234 TYR A CA 1
ATOM 1979 C C . TYR A 1 234 ? -29.405 7.031 16.648 1.00 93.50 234 TYR A C 1
ATOM 1981 O O . TYR A 1 234 ? -29.168 5.845 16.436 1.00 93.50 234 TYR A O 1
ATOM 1989 N N . LEU A 1 235 ? -29.720 7.887 15.675 1.00 90.81 235 LEU A N 1
ATOM 1990 C CA . LEU A 1 235 ? -29.777 7.545 14.255 1.00 90.81 235 LEU A CA 1
ATOM 1991 C C . LEU A 1 235 ? -28.677 8.277 13.484 1.00 90.81 235 LEU A C 1
ATOM 1993 O O . LEU A 1 235 ? -28.480 9.480 13.680 1.00 90.81 235 LEU A O 1
ATOM 1997 N N . LEU A 1 236 ? -27.985 7.556 12.597 1.00 90.38 236 LEU A N 1
ATOM 1998 C CA . LEU A 1 236 ? -26.956 8.109 11.715 1.00 90.38 236 LEU A CA 1
ATOM 1999 C C . LEU A 1 236 ? -27.582 9.045 10.670 1.00 90.38 236 LEU A C 1
ATOM 2001 O O . LEU A 1 236 ? -28.512 8.669 9.957 1.00 90.38 236 LEU A O 1
ATOM 2005 N N . MET A 1 237 ? -27.021 10.246 10.539 1.00 86.88 237 MET A N 1
ATOM 2006 C CA . MET A 1 237 ? -27.416 11.266 9.568 1.00 86.88 237 MET A CA 1
ATOM 2007 C C . MET A 1 237 ? -26.265 11.510 8.571 1.00 86.88 237 MET A C 1
ATOM 2009 O O . MET A 1 237 ? -25.464 12.431 8.751 1.00 86.88 237 MET A O 1
ATOM 2013 N N . PRO A 1 238 ? -26.154 10.715 7.489 1.00 73.12 238 PRO A N 1
ATOM 2014 C CA . PRO A 1 238 ? -25.007 10.778 6.574 1.00 73.12 238 PRO A CA 1
ATOM 2015 C C . PRO A 1 238 ? -24.994 12.036 5.688 1.00 73.12 238 PRO A C 1
ATOM 2017 O O . PRO A 1 238 ? -23.967 12.416 5.135 1.00 73.12 238 PRO A O 1
ATOM 2020 N N . SER A 1 239 ? -26.137 12.703 5.510 1.00 66.81 239 SER A N 1
ATOM 2021 C CA . SER A 1 239 ? -26.249 13.898 4.666 1.00 66.81 239 SER A CA 1
ATOM 2022 C C . SER A 1 239 ? -25.847 15.198 5.365 1.00 66.81 239 SER A C 1
ATOM 2024 O O . SER A 1 239 ? -25.595 16.183 4.672 1.00 66.81 239 SER A O 1
ATOM 2026 N N . SER A 1 240 ? -25.779 15.230 6.702 1.00 61.97 240 SER A N 1
ATOM 2027 C CA . SER A 1 240 ? -25.572 16.479 7.451 1.00 61.97 240 SER A CA 1
ATOM 2028 C C . SER A 1 240 ? -24.146 17.034 7.417 1.00 61.97 240 SER A C 1
ATOM 2030 O O . SER A 1 240 ? -23.986 18.208 7.713 1.00 61.97 240 SER A O 1
ATOM 2032 N N . CYS A 1 241 ? -23.141 16.258 6.995 1.00 60.81 241 CYS A N 1
ATOM 2033 C CA . CYS A 1 241 ? -21.741 16.712 6.921 1.00 60.81 241 CYS A CA 1
ATOM 2034 C C . CYS A 1 241 ? -21.295 17.168 5.524 1.00 60.81 241 CYS A C 1
ATOM 2036 O O . CYS A 1 241 ? -20.136 17.510 5.314 1.00 60.81 241 CYS A O 1
ATOM 2038 N N . LYS A 1 242 ? -22.198 17.198 4.533 1.00 54.41 242 LYS A N 1
ATOM 2039 C CA . LYS A 1 242 ? -21.838 17.503 3.134 1.00 54.41 242 LYS A CA 1
ATOM 2040 C C . LYS A 1 242 ? -21.516 18.982 2.864 1.00 54.41 242 LYS A C 1
ATOM 2042 O O . LYS A 1 242 ? -21.210 19.324 1.724 1.00 54.41 242 LYS A O 1
ATOM 2047 N N . ILE A 1 243 ? -21.589 19.859 3.868 1.00 45.12 243 ILE A N 1
ATOM 2048 C CA . ILE A 1 243 ? -21.415 21.307 3.708 1.00 45.12 243 ILE A CA 1
ATOM 2049 C C . ILE A 1 243 ? -20.373 21.806 4.724 1.00 45.12 243 ILE A C 1
ATOM 2051 O O . ILE A 1 243 ? -20.684 22.016 5.885 1.00 45.12 243 ILE A O 1
ATOM 2055 N N . ASN A 1 244 ? -19.137 22.019 4.260 1.00 47.78 244 ASN A N 1
ATOM 2056 C CA . ASN A 1 244 ? -18.101 22.868 4.875 1.00 47.78 244 ASN A CA 1
ATOM 2057 C C . ASN A 1 244 ? -17.598 22.575 6.309 1.00 47.78 244 ASN A C 1
ATOM 2059 O O . ASN A 1 244 ? -16.939 23.437 6.888 1.00 47.78 244 ASN A O 1
ATOM 2063 N N . GLU A 1 245 ? -17.772 21.374 6.859 1.00 59.66 245 GLU A N 1
ATOM 2064 C CA . GLU A 1 245 ? -17.204 21.011 8.169 1.00 59.66 245 GLU A CA 1
ATOM 2065 C C . GLU A 1 245 ? -16.062 19.990 8.032 1.00 59.66 245 GLU A C 1
ATOM 2067 O O . GLU A 1 245 ? -16.224 18.816 8.328 1.00 59.66 245 GLU A O 1
ATOM 2072 N N . GLN A 1 246 ? -14.859 20.427 7.630 1.00 65.31 246 GLN A N 1
ATOM 2073 C CA . GLN A 1 246 ? -13.662 19.550 7.553 1.00 65.31 246 GLN A CA 1
ATOM 2074 C C . GLN A 1 246 ? -13.287 18.876 8.894 1.00 65.31 246 GLN A C 1
ATOM 2076 O O . GLN A 1 246 ? -12.436 17.987 8.940 1.00 65.31 246 GLN A O 1
ATOM 2081 N N . LYS A 1 247 ? -13.893 19.327 9.995 1.00 80.44 247 LYS A N 1
ATOM 2082 C CA . LYS A 1 247 ? -13.605 18.902 11.363 1.00 80.44 247 LYS A CA 1
ATOM 2083 C C . LYS A 1 247 ? -14.373 17.643 11.792 1.00 80.44 247 LYS A C 1
ATOM 2085 O O . LYS A 1 247 ? -13.953 17.009 12.757 1.00 80.44 247 LYS A O 1
ATOM 2090 N N . TYR A 1 248 ? -15.443 17.262 11.088 1.00 85.69 248 TYR A N 1
ATOM 2091 C CA . TYR A 1 248 ? -16.324 16.152 11.468 1.00 85.69 248 TYR A CA 1
ATOM 2092 C C . TYR A 1 248 ? -16.708 15.291 10.263 1.00 85.69 248 TYR A C 1
ATOM 2094 O O . TYR A 1 248 ? -16.924 15.817 9.176 1.00 85.69 248 TYR A O 1
ATOM 2102 N N . GLU A 1 249 ? -16.850 13.979 10.468 1.00 85.94 249 GLU A N 1
ATOM 2103 C CA . GLU A 1 249 ? -17.157 13.040 9.376 1.00 85.94 249 GLU A CA 1
ATOM 2104 C C . GLU A 1 249 ? -18.675 12.805 9.211 1.00 85.94 249 GLU A C 1
ATOM 2106 O O . GLU A 1 249 ? -19.214 12.921 8.111 1.00 85.94 249 GLU A O 1
ATOM 2111 N N . PHE A 1 250 ? -19.411 12.527 10.298 1.00 88.25 250 PHE A N 1
ATOM 2112 C CA . PHE A 1 250 ? -20.872 12.318 10.296 1.00 88.25 250 PHE A CA 1
ATOM 2113 C C . PHE A 1 250 ? -21.504 12.580 11.671 1.00 88.25 250 PHE A C 1
ATOM 2115 O O . PHE A 1 250 ? -20.826 12.574 12.698 1.00 88.25 250 PHE A O 1
ATOM 2122 N N . PHE A 1 251 ? -22.826 12.786 11.691 1.00 91.62 251 PHE A N 1
ATOM 2123 C CA . PHE A 1 251 ? -23.595 13.048 12.910 1.00 91.62 251 PHE A CA 1
ATOM 2124 C C . PHE A 1 251 ? -24.568 11.924 13.238 1.00 91.62 251 PHE A C 1
ATOM 2126 O O . PHE A 1 251 ? -25.189 11.349 12.344 1.00 91.62 251 PHE A O 1
ATOM 2133 N N . PHE A 1 252 ? -24.807 11.722 14.530 1.00 93.75 252 PHE A N 1
ATOM 2134 C CA . PHE A 1 252 ? -25.953 10.981 15.035 1.00 93.75 252 PHE A CA 1
ATOM 2135 C C . PHE A 1 252 ? -26.897 11.904 15.792 1.00 93.75 252 PHE A C 1
ATOM 2137 O O . PHE A 1 252 ? -26.468 12.745 16.588 1.00 93.75 252 PHE A O 1
ATOM 2144 N N . LYS A 1 253 ? -28.201 11.720 15.576 1.00 92.88 253 LYS A N 1
ATOM 2145 C CA . LYS A 1 253 ? -29.248 12.499 16.246 1.00 92.88 253 LYS A CA 1
ATOM 2146 C C . LYS A 1 253 ? -30.238 11.588 16.959 1.00 92.88 253 LYS A C 1
ATOM 2148 O O . LYS A 1 253 ? -30.577 10.522 16.459 1.00 92.88 253 LYS A O 1
ATOM 2153 N N . SER A 1 254 ? -30.703 12.044 18.114 1.00 93.69 254 SER A N 1
ATOM 2154 C CA . SER A 1 254 ? -31.751 11.411 18.913 1.00 93.69 254 SER A CA 1
ATOM 2155 C C . SER A 1 254 ? -32.696 12.507 19.432 1.00 93.69 254 SER A C 1
ATOM 2157 O O . SER A 1 254 ? -32.233 13.629 19.677 1.00 93.69 254 SER A O 1
ATOM 2159 N N . PRO A 1 255 ? -34.013 12.254 19.561 1.00 90.25 255 PRO A N 1
ATOM 2160 C CA . PRO A 1 255 ? -34.955 13.247 20.071 1.00 90.25 255 PRO A CA 1
ATOM 2161 C C . PRO A 1 255 ? -34.556 13.767 21.458 1.00 90.25 255 PRO A C 1
ATOM 2163 O O . PRO A 1 255 ? -34.247 12.988 22.354 1.00 90.25 255 PRO A O 1
ATOM 2166 N N . ASN A 1 256 ? -34.619 15.088 21.652 1.00 89.00 256 ASN A N 1
ATOM 2167 C CA . ASN A 1 256 ? -34.339 15.766 22.929 1.00 89.00 256 ASN A CA 1
ATOM 2168 C C . ASN A 1 256 ? -32.913 15.576 23.480 1.00 89.00 256 ASN A C 1
ATOM 2170 O O . ASN A 1 256 ? -32.681 15.791 24.669 1.00 89.00 256 ASN A O 1
ATOM 2174 N N . ARG A 1 257 ? -31.954 15.197 22.629 1.00 93.44 257 ARG A N 1
ATOM 2175 C CA . ARG A 1 257 ? -30.542 15.039 22.993 1.00 93.44 257 ARG A CA 1
ATOM 2176 C C . ARG A 1 257 ? -29.652 15.899 22.110 1.00 93.44 257 ARG A C 1
ATOM 2178 O O . ARG A 1 257 ? -30.019 16.241 20.984 1.00 93.44 257 ARG A O 1
ATOM 2185 N N . LYS A 1 258 ? -28.461 16.228 22.612 1.00 93.81 258 LYS A N 1
ATOM 2186 C CA . LYS A 1 258 ? -27.423 16.832 21.769 1.00 93.81 258 LYS A CA 1
ATOM 2187 C C . LYS A 1 258 ? -26.927 15.791 20.762 1.00 93.81 258 LYS A C 1
ATOM 2189 O O . LYS A 1 258 ? -27.014 14.583 20.995 1.00 93.81 258 LYS A O 1
ATOM 2194 N N . ALA A 1 259 ? -26.429 16.258 19.622 1.00 93.56 259 ALA A N 1
ATOM 2195 C CA . ALA A 1 259 ? -25.893 15.366 18.601 1.00 93.56 259 ALA A CA 1
ATOM 2196 C C . ALA A 1 259 ? -24.614 14.669 19.092 1.00 93.56 259 ALA A C 1
ATOM 2198 O O . ALA A 1 259 ? -23.884 15.206 19.927 1.00 93.56 259 ALA A O 1
ATOM 2199 N N . ILE A 1 260 ? -24.337 13.493 18.538 1.00 95.56 260 ILE A N 1
ATOM 2200 C CA . ILE A 1 260 ? -23.026 12.845 18.619 1.00 95.56 260 ILE A CA 1
ATOM 2201 C C . ILE A 1 260 ? -22.329 13.046 17.275 1.00 95.56 260 ILE A C 1
ATOM 2203 O O . ILE A 1 260 ? -22.980 13.018 16.230 1.00 95.56 260 ILE A O 1
ATOM 2207 N N . THR A 1 261 ? -21.016 13.247 17.296 1.00 93.62 261 THR A N 1
ATOM 2208 C CA . THR A 1 261 ? -20.195 13.357 16.084 1.00 93.62 261 THR A CA 1
ATOM 2209 C C . THR A 1 261 ? -18.902 12.563 16.220 1.00 93.62 261 THR A C 1
ATOM 2211 O O . THR A 1 261 ? -18.581 12.069 17.308 1.00 93.62 261 THR A O 1
ATOM 2214 N N . CYS A 1 262 ? -18.150 12.441 15.129 1.00 93.50 262 CYS A N 1
ATOM 2215 C CA . CYS A 1 262 ? -16.830 11.838 15.153 1.00 93.50 262 CYS A CA 1
ATOM 2216 C C . CYS A 1 262 ? -15.825 12.475 14.192 1.00 93.50 262 CYS A C 1
ATOM 2218 O O . CYS A 1 262 ? -16.190 13.100 13.195 1.00 93.50 262 CYS A O 1
ATOM 2220 N N . GLN A 1 263 ? -14.546 12.239 14.483 1.00 92.88 263 GLN A N 1
ATOM 2221 C CA . GLN A 1 263 ? -13.426 12.488 13.583 1.00 92.88 263 GLN A CA 1
ATOM 2222 C C . GLN A 1 263 ? -12.618 11.198 13.417 1.00 92.88 263 GLN A C 1
ATOM 2224 O O . GLN A 1 263 ? -12.213 10.580 14.409 1.00 92.88 263 GLN A O 1
ATOM 2229 N N . VAL A 1 264 ? -12.365 10.812 12.167 1.00 92.06 264 VAL A N 1
ATOM 2230 C CA . VAL A 1 264 ? -11.680 9.564 11.822 1.00 92.06 264 VAL A CA 1
ATOM 2231 C C . VAL A 1 264 ? -10.508 9.874 10.902 1.00 92.06 264 VAL A C 1
ATOM 2233 O O . VAL A 1 264 ? -10.644 10.543 9.879 1.00 92.06 264 VAL A O 1
ATOM 2236 N N . LYS A 1 265 ? -9.321 9.382 11.256 1.00 90.56 265 LYS A N 1
ATOM 2237 C CA . LYS A 1 265 ? -8.145 9.441 10.384 1.00 90.56 265 LYS A CA 1
ATOM 2238 C C . LYS A 1 265 ? -7.483 8.077 10.316 1.00 90.56 265 LYS A C 1
ATOM 2240 O O . LYS A 1 265 ? -7.247 7.428 11.327 1.00 90.56 265 LYS A O 1
ATOM 2245 N N . ASN A 1 266 ? -7.168 7.621 9.108 1.00 86.94 266 ASN A N 1
ATOM 2246 C CA . ASN A 1 266 ? -6.557 6.307 8.941 1.00 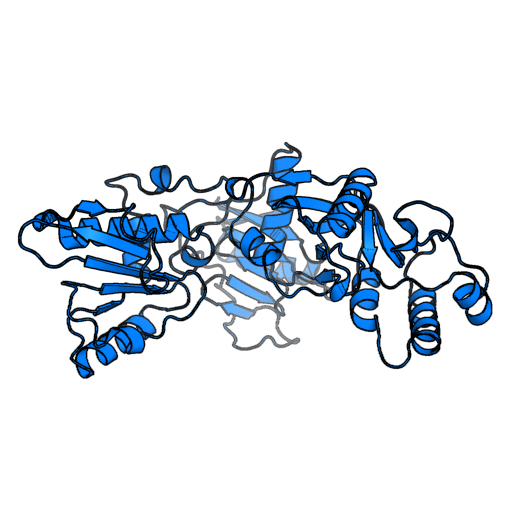86.94 266 ASN A CA 1
ATOM 2247 C C . ASN A 1 266 ? -5.073 6.320 9.355 1.00 86.94 266 ASN A C 1
ATOM 2249 O O . ASN A 1 266 ? -4.692 5.608 10.274 1.00 86.94 266 ASN A O 1
ATOM 2253 N N . GLN A 1 267 ? -4.238 7.135 8.702 1.00 85.06 267 GLN A N 1
ATOM 2254 C CA . GLN A 1 267 ? -2.781 7.169 8.920 1.00 85.06 267 GLN A CA 1
ATOM 2255 C C . GLN A 1 267 ? -2.268 8.578 9.267 1.00 85.06 267 GLN A C 1
ATOM 2257 O O . GLN A 1 267 ? -1.149 8.942 8.913 1.00 85.06 267 GLN A O 1
ATOM 2262 N N . GLU A 1 268 ? -3.093 9.384 9.939 1.00 87.94 268 GLU A N 1
ATOM 2263 C CA . GLU A 1 268 ? -2.769 10.768 10.303 1.00 87.94 268 GLU A CA 1
ATOM 2264 C C . GLU A 1 268 ? -3.128 11.062 11.756 1.00 87.94 268 GLU A C 1
ATOM 2266 O O . GLU A 1 268 ? -4.087 10.513 12.303 1.00 87.94 268 GLU A O 1
ATOM 2271 N N . GLU A 1 269 ? -2.351 11.940 12.383 1.00 90.19 269 GLU A N 1
ATOM 2272 C CA . GLU A 1 269 ? -2.601 12.387 13.748 1.00 90.19 269 GLU A CA 1
ATOM 2273 C C . GLU A 1 269 ? -3.773 13.372 13.796 1.00 90.19 269 GLU A C 1
ATOM 2275 O O . GLU A 1 269 ? -3.914 14.238 12.932 1.00 90.19 269 GLU A O 1
ATOM 2280 N N . ILE A 1 270 ? -4.593 13.267 14.842 1.00 91.88 270 ILE A N 1
ATOM 2281 C CA . ILE A 1 270 ? -5.663 14.222 15.126 1.00 91.88 270 ILE A CA 1
ATOM 2282 C C . ILE A 1 270 ? -5.252 15.051 16.339 1.00 91.88 270 ILE A C 1
ATOM 2284 O O . ILE A 1 270 ? -4.970 14.509 17.408 1.00 91.88 270 ILE A O 1
ATOM 2288 N N . LYS A 1 271 ? -5.260 16.375 16.188 1.00 92.12 271 LYS A N 1
ATOM 2289 C CA . LYS A 1 271 ? -5.021 17.313 17.288 1.00 92.12 271 LYS A CA 1
ATOM 2290 C C . LYS A 1 271 ? -6.261 17.397 18.171 1.00 92.12 271 LYS A C 1
ATOM 2292 O O . LYS A 1 271 ? -7.187 18.156 17.891 1.00 92.12 271 LYS A O 1
ATOM 2297 N N . ILE A 1 272 ? -6.294 16.597 19.232 1.00 92.19 272 ILE A N 1
ATOM 2298 C CA . ILE A 1 272 ? -7.454 16.513 20.134 1.00 92.19 272 ILE A CA 1
ATOM 2299 C C . ILE A 1 272 ? -7.766 17.846 20.832 1.00 92.19 272 ILE A C 1
ATOM 2301 O O . ILE A 1 272 ? -8.909 18.093 21.206 1.00 92.19 272 ILE A O 1
ATOM 2305 N N . GLU A 1 273 ? -6.772 18.727 20.968 1.00 92.12 273 GLU A N 1
ATOM 2306 C CA . GLU A 1 273 ? -6.914 20.047 21.587 1.00 92.12 273 GLU A CA 1
ATOM 2307 C C . GLU A 1 273 ? -7.897 20.942 20.835 1.00 92.12 273 GLU A C 1
ATOM 2309 O O . GLU A 1 273 ? -8.560 21.780 21.444 1.00 92.12 273 GLU A O 1
ATOM 2314 N N . GLU A 1 274 ? -8.028 20.740 19.522 1.00 91.50 274 GLU A N 1
ATOM 2315 C CA . GLU A 1 274 ? -8.958 21.497 18.686 1.00 91.50 274 GLU A CA 1
ATOM 2316 C C . GLU A 1 274 ? -10.421 21.234 19.072 1.00 91.50 274 GLU A C 1
ATOM 2318 O O . GLU A 1 274 ? -11.292 22.025 18.721 1.00 91.50 274 GLU A O 1
ATOM 2323 N N . TYR A 1 275 ? -10.704 20.166 19.825 1.00 91.75 275 TYR A N 1
ATOM 2324 C CA . TYR A 1 275 ? -12.053 19.750 20.212 1.00 91.75 275 TYR A CA 1
ATOM 2325 C C . TYR A 1 275 ? -12.412 20.108 21.662 1.00 91.75 275 TYR A C 1
ATOM 2327 O O . TYR A 1 275 ? -13.564 19.950 22.051 1.00 91.75 275 TYR A O 1
ATOM 2335 N N . TYR A 1 276 ? -11.478 20.618 22.478 1.00 91.81 276 TYR A N 1
ATOM 2336 C CA . TYR A 1 276 ? -11.716 20.833 23.919 1.00 91.81 276 TYR A CA 1
ATOM 2337 C C . TYR A 1 276 ? -12.843 21.819 24.249 1.00 91.81 276 TYR A C 1
ATOM 2339 O O . TYR A 1 276 ? -13.423 21.736 25.327 1.00 91.81 276 TYR A O 1
ATOM 2347 N N . ASN A 1 277 ? -13.155 22.741 23.337 1.00 88.88 277 ASN A N 1
ATOM 2348 C CA . ASN A 1 277 ? -14.185 23.763 23.544 1.00 88.88 277 ASN A CA 1
ATOM 2349 C C . ASN A 1 277 ? -15.517 23.437 22.841 1.00 88.88 277 ASN A C 1
ATOM 2351 O O . ASN A 1 277 ? -16.437 24.253 22.872 1.00 88.88 277 ASN A O 1
ATOM 2355 N N . GLU A 1 278 ? -15.633 22.262 22.219 1.00 89.00 278 GLU A N 1
ATOM 2356 C CA . GLU A 1 278 ? -16.795 21.853 21.425 1.00 89.00 278 GLU A CA 1
ATOM 2357 C C . GLU A 1 278 ? -17.913 21.298 22.315 1.00 89.00 278 GLU A C 1
ATOM 2359 O O . GLU A 1 278 ? -18.091 20.090 22.445 1.00 89.00 278 GLU A O 1
ATOM 2364 N N . ASN A 1 279 ? -18.672 22.183 22.962 1.00 86.94 279 ASN A N 1
ATOM 2365 C CA . ASN A 1 279 ? -19.685 21.811 23.962 1.00 86.94 279 ASN A CA 1
ATOM 2366 C C . ASN A 1 279 ? -21.091 21.555 23.384 1.00 86.94 279 ASN A C 1
ATOM 2368 O O . ASN A 1 279 ? -22.019 21.213 24.128 1.00 86.94 279 ASN A O 1
ATOM 2372 N N . ASP A 1 280 ? -21.270 21.724 22.075 1.00 89.25 280 ASP A N 1
ATOM 2373 C CA . ASP A 1 280 ? -22.563 21.564 21.395 1.00 89.25 280 ASP A CA 1
ATOM 2374 C C . ASP A 1 280 ? -22.944 20.094 21.172 1.00 89.25 280 ASP A C 1
ATOM 2376 O O . ASP A 1 280 ? -24.112 19.769 20.943 1.00 89.25 280 ASP A O 1
ATOM 2380 N N . PHE A 1 281 ? -21.977 19.192 21.334 1.00 92.12 281 PHE A N 1
ATOM 2381 C CA . PHE A 1 281 ? -22.151 17.754 21.188 1.00 92.12 281 PHE A CA 1
ATOM 2382 C C . PHE A 1 281 ? -22.307 17.056 22.533 1.00 92.12 281 PHE A C 1
ATOM 2384 O O . PHE A 1 281 ? -21.664 17.416 23.521 1.00 92.12 281 PHE A O 1
ATOM 2391 N N . GLU A 1 282 ? -23.138 16.014 22.551 1.00 94.81 282 GLU A N 1
ATOM 2392 C CA . GLU A 1 282 ? -23.224 15.103 23.691 1.00 94.81 282 GLU A CA 1
ATOM 2393 C C . GLU A 1 282 ? -21.928 14.309 23.838 1.00 94.81 282 GLU A C 1
ATOM 2395 O O . GLU A 1 282 ? -21.371 14.222 24.931 1.00 94.81 282 GLU A O 1
ATOM 2400 N N . LYS A 1 283 ? -21.434 13.778 22.712 1.00 95.75 283 LYS A N 1
ATOM 2401 C CA . LYS A 1 283 ? -20.135 13.122 22.604 1.00 95.75 283 LYS A CA 1
ATOM 2402 C C . LYS A 1 283 ? -19.462 13.411 21.264 1.00 95.75 283 LYS A C 1
ATOM 2404 O O . LYS A 1 283 ? -20.128 13.529 20.235 1.00 95.75 283 LYS A O 1
ATOM 2409 N N . ILE A 1 284 ? -18.135 13.456 21.289 1.00 95.31 284 ILE A N 1
ATOM 2410 C CA . ILE A 1 284 ? -17.252 13.538 20.127 1.00 95.31 284 ILE A CA 1
ATOM 2411 C C . ILE A 1 284 ? -16.334 12.320 20.169 1.00 95.31 284 ILE A C 1
ATOM 2413 O O . ILE A 1 284 ? -15.447 12.226 21.019 1.00 95.31 284 ILE A O 1
ATOM 2417 N N . TYR A 1 285 ? -16.555 11.386 19.252 1.00 96.25 285 TYR A N 1
ATOM 2418 C CA . TYR A 1 285 ? -15.725 10.197 19.118 1.00 96.25 285 TYR A CA 1
ATOM 2419 C C . TYR A 1 285 ? -14.525 10.482 18.218 1.00 96.25 285 TYR A C 1
ATOM 2421 O O . TYR A 1 285 ? -14.675 10.998 17.113 1.00 96.25 285 TYR A O 1
ATOM 2429 N N . ILE A 1 286 ? -13.320 10.151 18.669 1.00 95.75 286 ILE A N 1
ATOM 2430 C CA . ILE A 1 286 ? -12.097 10.404 17.899 1.00 95.75 286 ILE A CA 1
ATOM 2431 C C . ILE A 1 286 ? -11.346 9.094 17.706 1.00 95.75 286 ILE A C 1
ATOM 2433 O O . ILE A 1 286 ? -11.057 8.391 18.674 1.00 95.75 286 ILE A O 1
ATOM 2437 N N . PHE A 1 287 ? -10.992 8.788 16.460 1.00 95.62 287 PHE A N 1
ATOM 2438 C CA . PHE A 1 287 ? -10.165 7.634 16.128 1.00 95.62 287 PHE A CA 1
ATOM 2439 C C . PHE A 1 287 ? -9.045 8.012 15.160 1.00 95.62 287 PHE A C 1
ATOM 2441 O O . PHE A 1 287 ? -9.294 8.598 14.105 1.00 95.62 287 PHE A O 1
ATOM 2448 N N . SER A 1 288 ? -7.819 7.601 15.487 1.00 94.00 288 SER A N 1
ATOM 2449 C CA . SER A 1 288 ? -6.709 7.593 14.541 1.00 94.00 288 SER A CA 1
ATOM 2450 C C . SER A 1 288 ? -6.041 6.224 14.486 1.00 94.00 288 SER A C 1
ATOM 2452 O O . SER A 1 288 ? -5.649 5.666 15.511 1.00 94.00 288 SER A O 1
ATOM 2454 N N . GLY A 1 289 ? -5.853 5.709 13.271 1.00 91.56 289 GLY A N 1
ATOM 2455 C CA . GLY A 1 289 ? -5.222 4.413 13.030 1.00 91.56 289 GLY A CA 1
ATOM 2456 C C . GLY A 1 289 ? -3.702 4.377 13.218 1.00 91.56 289 GLY A C 1
ATOM 2457 O O . GLY A 1 289 ? -3.111 3.319 13.009 1.00 91.56 289 GLY A O 1
ATOM 2458 N N . ILE A 1 290 ? -3.057 5.491 13.600 1.00 91.56 290 ILE A N 1
ATOM 2459 C CA . ILE A 1 290 ? -1.635 5.499 14.007 1.00 91.56 290 ILE A CA 1
ATOM 2460 C C . ILE A 1 290 ? -1.450 5.321 15.516 1.00 91.56 290 ILE A C 1
ATOM 2462 O O . ILE A 1 290 ? -0.323 5.109 15.967 1.00 91.56 290 ILE A O 1
ATOM 2466 N N . TRP A 1 291 ? -2.521 5.465 16.301 1.00 93.25 291 TRP A N 1
ATOM 2467 C CA . TRP A 1 291 ? -2.443 5.357 17.751 1.00 93.25 291 TRP A CA 1
ATOM 2468 C C . TRP A 1 291 ? -2.480 3.902 18.195 1.00 93.25 291 TRP A C 1
ATOM 2470 O O . TRP A 1 291 ? -3.166 3.072 17.608 1.00 93.25 291 TRP A O 1
ATOM 2480 N N . ASN A 1 292 ? -1.767 3.605 19.275 1.00 91.69 292 ASN A N 1
ATOM 2481 C CA . ASN A 1 292 ? -1.897 2.359 20.018 1.00 91.69 292 ASN A CA 1
ATOM 2482 C C . ASN A 1 292 ? -2.740 2.560 21.295 1.00 91.69 292 ASN A C 1
ATOM 2484 O O . ASN A 1 292 ? -3.044 3.685 21.699 1.00 91.69 292 ASN A O 1
ATOM 2488 N N . ASN A 1 293 ? -3.101 1.464 21.966 1.00 91.94 293 ASN A N 1
ATOM 2489 C CA . ASN A 1 293 ? -3.953 1.512 23.161 1.00 91.94 293 ASN A CA 1
ATOM 2490 C C . ASN A 1 293 ? -3.345 2.310 24.331 1.00 91.94 293 ASN A C 1
ATOM 2492 O O . ASN A 1 293 ? -4.083 2.886 25.129 1.00 91.94 293 ASN A O 1
ATOM 2496 N N . GLU A 1 294 ? -2.017 2.339 24.471 1.00 93.38 294 GLU A N 1
ATOM 2497 C CA . GLU A 1 294 ? -1.346 3.107 25.529 1.00 93.38 294 GLU A CA 1
ATOM 2498 C C . GLU A 1 294 ? -1.465 4.609 25.267 1.00 93.38 294 GLU A C 1
ATOM 2500 O O . GLU A 1 294 ? -1.896 5.354 26.149 1.00 93.38 294 GLU A O 1
ATOM 2505 N N . GLN A 1 295 ? -1.205 5.032 24.028 1.00 94.00 295 GLN A N 1
ATOM 2506 C CA . GLN A 1 295 ? -1.390 6.413 23.584 1.00 94.00 295 GLN A CA 1
ATOM 2507 C C . GLN A 1 295 ? -2.843 6.862 23.767 1.00 94.00 295 GLN A C 1
ATOM 2509 O O . GLN A 1 295 ? -3.092 7.938 24.304 1.00 94.00 295 GLN A O 1
ATOM 2514 N N . VAL A 1 296 ? -3.818 6.022 23.408 1.00 94.44 296 VAL A N 1
ATOM 2515 C CA . VAL A 1 296 ? -5.245 6.330 23.608 1.00 94.44 296 VAL A CA 1
ATOM 2516 C C . VAL A 1 296 ? -5.584 6.537 25.088 1.00 94.44 296 VAL A C 1
ATOM 2518 O O . VAL A 1 296 ? -6.311 7.472 25.431 1.00 94.44 296 VAL A O 1
ATOM 2521 N N . LYS A 1 297 ? -5.025 5.727 25.997 1.00 94.25 297 LYS A N 1
ATOM 2522 C CA . LYS A 1 297 ? -5.209 5.920 27.447 1.00 94.25 297 LYS A CA 1
ATOM 2523 C C . LYS A 1 297 ? -4.642 7.259 27.921 1.00 94.25 297 LYS A C 1
ATOM 2525 O O . LYS A 1 297 ? -5.255 7.916 28.762 1.00 94.25 297 LYS A O 1
ATOM 2530 N N . GLU A 1 298 ? -3.485 7.670 27.411 1.00 94.75 298 GLU A N 1
ATOM 2531 C CA . GLU A 1 298 ? -2.875 8.963 27.744 1.00 94.75 298 GLU A CA 1
ATOM 2532 C C . GLU A 1 298 ? -3.680 10.145 27.196 1.00 94.75 298 GLU A C 1
ATOM 2534 O O . GLU A 1 298 ? -3.938 11.105 27.927 1.00 94.75 298 GLU A O 1
ATOM 2539 N N . LEU A 1 299 ? -4.135 10.055 25.946 1.00 94.31 299 LEU A N 1
ATOM 2540 C CA . LEU A 1 299 ? -4.946 11.085 25.301 1.00 94.31 299 LEU A CA 1
ATOM 2541 C C . LEU A 1 299 ? -6.298 11.261 26.011 1.00 94.31 299 LEU A C 1
ATOM 2543 O O . LEU A 1 299 ? -6.686 12.392 26.301 1.00 94.31 299 LEU A O 1
ATOM 2547 N N . ASN A 1 300 ? -6.964 10.169 26.404 1.00 92.62 300 ASN A N 1
ATOM 2548 C CA . ASN A 1 300 ? -8.197 10.234 27.200 1.00 92.62 300 ASN A CA 1
ATOM 2549 C C . ASN A 1 300 ? -7.957 10.890 28.575 1.00 92.62 300 ASN A C 1
ATOM 2551 O O . ASN A 1 300 ? -8.727 11.750 29.006 1.00 92.62 300 ASN A O 1
ATOM 2555 N N . LYS A 1 301 ? -6.847 10.565 29.259 1.00 92.00 301 LYS A N 1
ATOM 2556 C CA . LYS A 1 301 ? -6.464 11.253 30.510 1.00 92.00 301 LYS A CA 1
ATOM 2557 C C . LYS A 1 301 ? -6.228 12.750 30.289 1.00 92.00 301 LYS A C 1
ATOM 2559 O O . LYS A 1 301 ? -6.612 13.560 31.135 1.00 92.00 301 LYS A O 1
ATOM 2564 N N . LYS A 1 302 ? -5.603 13.124 29.168 1.00 93.06 302 LYS A N 1
ATOM 2565 C CA . LYS A 1 302 ? -5.347 14.522 28.796 1.00 93.06 302 LYS A CA 1
ATOM 2566 C C . LYS A 1 302 ? -6.650 15.280 28.533 1.00 93.06 302 LYS A C 1
ATOM 2568 O O . LYS A 1 302 ? -6.795 16.383 29.058 1.00 93.06 302 LYS A O 1
ATOM 2573 N N . ALA A 1 303 ? -7.601 14.693 27.807 1.00 91.19 303 ALA A N 1
ATOM 2574 C CA . ALA A 1 303 ? -8.921 15.283 27.572 1.00 91.19 303 ALA A CA 1
ATOM 2575 C C . ALA A 1 303 ? -9.672 15.532 28.894 1.00 91.19 303 ALA A C 1
ATOM 2577 O O . ALA A 1 303 ? -10.084 16.661 29.170 1.00 91.19 303 ALA A O 1
ATOM 2578 N N . ASN A 1 304 ? -9.711 14.529 29.779 1.00 88.81 304 ASN A N 1
ATOM 2579 C CA . ASN A 1 304 ? -10.335 14.643 31.104 1.00 88.81 304 ASN A CA 1
ATOM 2580 C C . ASN A 1 304 ? -9.685 15.732 31.973 1.00 88.81 304 ASN A C 1
ATOM 2582 O O . ASN A 1 304 ? -10.377 16.520 32.618 1.00 88.81 304 ASN A O 1
ATOM 2586 N N . LYS A 1 305 ? -8.347 15.836 31.966 1.00 92.19 305 LYS A N 1
ATOM 2587 C CA . LYS A 1 305 ? -7.625 16.897 32.693 1.00 92.19 305 LYS A CA 1
ATOM 2588 C C . LYS A 1 305 ? -7.998 18.301 32.197 1.00 92.19 305 LYS A C 1
ATOM 2590 O O . LYS A 1 305 ? -8.024 19.235 32.994 1.00 92.19 305 LYS A O 1
ATOM 2595 N N . ASN A 1 306 ? -8.307 18.442 30.909 1.00 91.06 306 ASN A N 1
ATOM 2596 C CA . ASN A 1 306 ? -8.765 19.693 30.300 1.00 91.06 306 ASN A CA 1
ATOM 2597 C C . ASN A 1 306 ? -10.292 19.886 30.392 1.00 91.06 306 ASN A C 1
ATOM 2599 O O . ASN A 1 306 ? -10.819 20.803 29.772 1.00 91.06 306 ASN A O 1
ATOM 2603 N N . LYS A 1 307 ? -10.999 19.065 31.188 1.00 87.38 307 LYS A N 1
ATOM 2604 C CA . LYS A 1 307 ? -12.463 19.095 31.371 1.00 87.38 307 LYS A CA 1
ATOM 2605 C C . LYS A 1 307 ? -13.268 18.852 30.085 1.00 87.38 307 LYS A C 1
ATOM 2607 O O . LYS A 1 307 ? -14.460 19.146 30.055 1.00 87.38 307 LYS A O 1
ATOM 2612 N N . ALA A 1 308 ? -12.650 18.280 29.053 1.00 90.19 308 ALA A N 1
ATOM 2613 C CA . ALA A 1 308 ? -13.308 17.921 27.801 1.00 90.19 308 ALA A CA 1
ATOM 2614 C C . ALA A 1 308 ? -13.994 16.547 27.927 1.00 90.19 308 ALA A C 1
ATOM 2616 O O . ALA A 1 308 ? -13.631 15.582 27.259 1.00 90.19 308 ALA A O 1
ATOM 2617 N N . ASN A 1 309 ? -14.958 16.449 28.848 1.00 87.19 309 ASN A N 1
ATOM 2618 C CA . ASN A 1 309 ? -15.581 15.181 29.258 1.00 87.19 309 ASN A CA 1
ATOM 2619 C C . ASN A 1 309 ? -16.490 14.560 28.183 1.00 87.19 309 ASN A C 1
ATOM 2621 O O . ASN A 1 309 ? -16.898 13.410 28.313 1.00 87.19 309 ASN A O 1
ATOM 2625 N N . ASN A 1 310 ? -16.844 15.325 27.150 1.00 93.06 310 ASN A N 1
ATOM 2626 C CA . ASN A 1 310 ? -17.622 14.854 26.011 1.00 93.06 310 ASN A CA 1
ATOM 2627 C C . ASN A 1 310 ? -16.746 14.246 24.901 1.00 93.06 310 ASN A C 1
ATOM 2629 O O . ASN A 1 310 ? -17.286 13.743 23.922 1.00 93.06 310 ASN A O 1
ATOM 2633 N N . ILE A 1 311 ? -15.415 14.260 25.021 1.00 95.38 311 ILE A N 1
ATOM 2634 C CA . ILE A 1 311 ? -14.519 13.614 24.053 1.00 95.38 311 ILE A CA 1
ATOM 2635 C C . ILE A 1 311 ? -14.250 12.171 24.484 1.00 95.38 311 ILE A C 1
ATOM 2637 O O . ILE A 1 311 ? -13.815 11.924 25.607 1.00 95.38 311 ILE A O 1
ATOM 2641 N N . GLN A 1 312 ? -14.442 11.227 23.564 1.00 95.31 312 GLN A N 1
ATOM 2642 C CA . GLN A 1 312 ? -14.095 9.818 23.747 1.00 95.31 312 GLN A CA 1
ATOM 2643 C C . GLN A 1 312 ? -13.140 9.387 22.633 1.00 95.31 312 GLN A C 1
ATOM 2645 O O . GLN A 1 312 ? -13.515 9.340 21.461 1.00 95.31 312 GLN A O 1
ATOM 2650 N N . ILE A 1 313 ? -11.894 9.071 22.988 1.00 96.38 313 ILE A N 1
ATOM 2651 C CA . ILE A 1 313 ? -10.934 8.532 22.020 1.00 96.38 313 ILE A CA 1
ATOM 2652 C C . ILE A 1 313 ? -11.072 7.013 22.000 1.00 96.38 313 ILE A C 1
ATOM 2654 O O . ILE A 1 313 ? -10.851 6.364 23.026 1.00 96.38 313 ILE A O 1
ATOM 2658 N N . ILE A 1 314 ? -11.430 6.474 20.835 1.00 95.81 314 ILE A N 1
ATOM 2659 C CA . ILE A 1 314 ? -11.659 5.045 20.608 1.00 95.81 314 ILE A CA 1
ATOM 2660 C C . ILE A 1 314 ? -10.309 4.336 20.522 1.00 95.81 314 ILE A C 1
ATOM 2662 O O . ILE A 1 314 ? -9.412 4.782 19.799 1.00 95.81 314 ILE A O 1
ATOM 2666 N N . SER A 1 315 ? -10.156 3.223 21.236 1.00 94.69 315 SER A N 1
ATOM 2667 C CA . SER A 1 315 ? -8.944 2.418 21.132 1.00 94.69 315 SER A CA 1
ATOM 2668 C C . SER A 1 315 ? -8.966 1.494 19.900 1.00 94.69 315 SER A C 1
ATOM 2670 O O . SER A 1 315 ? -10.030 1.012 19.504 1.00 94.69 315 SER A O 1
ATOM 2672 N N . PRO A 1 316 ? -7.807 1.215 19.270 1.00 92.44 316 PRO A N 1
ATOM 2673 C CA . PRO A 1 316 ? -7.729 0.263 18.161 1.00 92.44 316 PRO A CA 1
ATOM 2674 C C . PRO A 1 316 ? -8.273 -1.123 18.502 1.00 92.44 316 PRO A C 1
ATOM 2676 O O . PRO A 1 316 ? -8.862 -1.764 17.637 1.00 92.44 316 PRO A O 1
ATOM 2679 N N . ASP A 1 317 ? -8.096 -1.573 19.746 1.00 91.38 317 ASP A N 1
ATOM 2680 C CA . ASP A 1 317 ? -8.599 -2.870 20.195 1.00 91.38 317 ASP A CA 1
ATOM 2681 C C . ASP A 1 317 ? -10.124 -2.907 20.220 1.00 91.38 317 ASP A C 1
ATOM 2683 O O . ASP A 1 317 ? -10.702 -3.823 19.646 1.00 91.38 317 ASP A O 1
ATOM 2687 N N . GLU A 1 318 ? -10.771 -1.894 20.803 1.00 92.44 318 GLU A N 1
ATOM 2688 C CA . GLU A 1 318 ? -12.236 -1.795 20.813 1.00 92.44 318 GLU A CA 1
ATOM 2689 C C . GLU A 1 318 ? -12.799 -1.779 19.390 1.00 92.44 318 GLU A C 1
ATOM 2691 O O . GLU A 1 318 ? -13.768 -2.473 19.085 1.00 92.44 318 GLU A O 1
ATOM 2696 N N . LEU A 1 319 ? -12.166 -1.018 18.492 1.00 91.81 319 LEU A N 1
ATOM 2697 C CA . LEU A 1 319 ? -12.624 -0.913 17.112 1.00 91.81 319 LEU A CA 1
ATOM 2698 C C . LEU A 1 319 ? -12.404 -2.218 16.327 1.00 91.81 319 LEU A C 1
ATOM 2700 O O . LEU A 1 319 ? -13.247 -2.610 15.517 1.00 91.81 319 LEU A O 1
ATOM 2704 N N . PHE A 1 320 ? -11.296 -2.919 16.577 1.00 90.38 320 PHE A N 1
ATOM 2705 C CA . PHE A 1 320 ? -11.044 -4.228 15.978 1.00 90.38 320 PHE A CA 1
ATOM 2706 C C . PHE A 1 320 ? -11.993 -5.305 16.518 1.00 90.38 320 PHE A C 1
ATOM 2708 O O . PHE A 1 320 ? -12.420 -6.174 15.759 1.00 90.38 320 PHE A O 1
ATOM 2715 N N . ASP A 1 321 ? -12.378 -5.234 17.792 1.00 88.62 321 ASP A N 1
ATOM 2716 C CA . ASP A 1 321 ? -13.358 -6.150 18.375 1.00 88.62 321 ASP A CA 1
ATOM 2717 C C . ASP A 1 321 ? -14.741 -5.970 17.711 1.00 88.62 321 ASP A C 1
ATOM 2719 O O . ASP A 1 321 ? -15.423 -6.962 17.444 1.00 88.62 321 ASP A O 1
ATOM 2723 N N . ILE A 1 322 ? -15.128 -4.739 17.330 1.00 88.50 322 ILE A N 1
ATOM 2724 C CA . ILE A 1 322 ? -16.316 -4.502 16.482 1.00 88.50 322 ILE A CA 1
ATOM 2725 C C . ILE A 1 322 ? -16.155 -5.161 15.109 1.00 88.50 322 ILE A C 1
ATOM 2727 O O . ILE A 1 322 ? -17.083 -5.821 14.642 1.00 88.50 322 ILE A O 1
ATOM 2731 N N . LEU A 1 323 ? -14.987 -5.035 14.472 1.00 86.88 323 LEU A N 1
ATOM 2732 C CA . LEU A 1 323 ? -14.716 -5.652 13.166 1.00 86.88 323 LEU A CA 1
ATOM 2733 C C . LEU A 1 323 ? -14.839 -7.184 13.214 1.00 86.88 323 LEU A C 1
ATOM 2735 O O . LEU A 1 323 ? -15.330 -7.795 12.263 1.00 86.88 323 LEU A O 1
ATOM 2739 N N . GLN A 1 324 ? -14.402 -7.803 14.314 1.00 83.31 324 GLN A N 1
ATOM 2740 C CA . GLN A 1 324 ? -14.513 -9.246 14.538 1.00 83.31 324 GLN A CA 1
ATOM 2741 C C . GLN A 1 324 ? -15.904 -9.694 15.001 1.00 83.31 324 GLN A C 1
ATOM 2743 O O . GLN A 1 324 ? -16.182 -10.895 14.998 1.00 83.31 324 GLN A O 1
ATOM 2748 N N . ASN A 1 325 ? -16.778 -8.770 15.412 1.00 75.69 325 ASN A N 1
ATOM 2749 C CA . ASN A 1 325 ? -18.044 -9.117 16.039 1.00 75.69 325 ASN A CA 1
ATOM 2750 C C . ASN A 1 325 ? -18.956 -9.892 15.073 1.00 75.69 325 ASN A C 1
ATOM 2752 O O . ASN A 1 325 ? -19.505 -9.360 14.104 1.00 75.69 325 ASN A O 1
ATOM 2756 N N . SER A 1 326 ? -19.141 -11.177 15.375 1.00 58.94 326 SER A N 1
ATOM 2757 C CA . SER A 1 326 ? -19.889 -12.127 14.553 1.00 58.94 326 SER A CA 1
ATOM 2758 C C . SER A 1 326 ? -21.397 -11.887 14.562 1.00 58.94 326 SER A C 1
ATOM 2760 O O . SER A 1 326 ? -22.083 -12.335 13.644 1.00 58.94 326 SER A O 1
ATOM 2762 N N . LYS A 1 327 ? -21.924 -11.154 15.554 1.00 65.25 327 LYS A N 1
ATOM 2763 C CA . LYS A 1 327 ? -23.371 -10.974 15.748 1.00 65.25 327 LYS A CA 1
ATOM 2764 C C . LYS A 1 327 ? -24.058 -10.295 14.560 1.00 65.25 327 LYS A C 1
ATOM 2766 O O . LYS A 1 327 ? -25.216 -10.588 14.282 1.00 65.25 327 LYS A O 1
ATOM 2771 N N . TYR A 1 328 ? -23.344 -9.420 13.858 1.00 62.62 328 TYR A N 1
ATOM 2772 C CA . TYR A 1 328 ? -23.886 -8.651 12.736 1.00 62.62 328 TYR A CA 1
ATOM 2773 C C . TYR A 1 328 ? -23.119 -8.869 11.435 1.00 62.62 328 TYR A C 1
ATOM 2775 O O . TYR A 1 328 ? -23.376 -8.174 10.462 1.00 62.62 328 TYR A O 1
ATOM 2783 N N . ASN A 1 329 ? -22.179 -9.818 11.405 1.00 66.31 329 ASN A N 1
ATOM 2784 C CA . ASN A 1 329 ? -21.384 -10.144 10.223 1.00 66.31 329 ASN A CA 1
ATOM 2785 C C . ASN A 1 329 ? -20.791 -8.904 9.517 1.00 66.31 329 ASN A C 1
ATOM 2787 O O . ASN A 1 329 ? -20.803 -8.799 8.291 1.00 66.31 329 ASN A O 1
ATOM 2791 N N . TYR A 1 330 ? -20.281 -7.937 10.289 1.00 68.88 330 TYR A N 1
ATOM 2792 C CA . TYR A 1 330 ? -19.806 -6.651 9.760 1.00 68.88 330 TYR A CA 1
ATOM 2793 C C . TYR A 1 330 ? -18.706 -6.802 8.702 1.00 68.88 330 TYR A C 1
ATOM 2795 O O . TYR A 1 330 ? -18.586 -5.967 7.809 1.00 68.88 330 TYR A O 1
ATOM 2803 N N . LYS A 1 331 ? -17.968 -7.916 8.728 1.00 67.00 331 LYS A N 1
ATOM 2804 C CA . LYS A 1 331 ? -17.017 -8.305 7.680 1.00 67.00 331 LYS A CA 1
ATOM 2805 C C . LYS A 1 331 ? -17.635 -8.395 6.277 1.00 67.00 331 LYS A C 1
ATOM 2807 O O . LYS A 1 331 ? -16.967 -8.033 5.311 1.00 67.00 331 LYS A O 1
ATOM 2812 N N . GLU A 1 332 ? -18.883 -8.852 6.154 1.00 68.81 332 GLU A N 1
ATOM 2813 C CA . GLU A 1 332 ? -19.602 -8.910 4.875 1.00 68.81 332 GLU A CA 1
ATOM 2814 C C . GLU A 1 332 ? -20.115 -7.527 4.469 1.00 68.81 332 GLU A C 1
ATOM 2816 O O . GLU A 1 332 ? -20.000 -7.149 3.305 1.00 68.81 332 GLU A O 1
ATOM 2821 N N . TYR A 1 333 ? -20.589 -6.735 5.435 1.00 66.88 333 TYR A N 1
ATOM 2822 C CA . TYR A 1 333 ? -21.073 -5.372 5.189 1.00 66.88 333 TYR A CA 1
ATOM 2823 C C . TYR A 1 333 ? -19.975 -4.409 4.744 1.00 66.88 333 TYR A C 1
ATOM 2825 O O . TYR A 1 333 ? -20.210 -3.570 3.878 1.00 66.88 333 TYR A O 1
ATOM 2833 N N . LEU A 1 334 ? -18.764 -4.552 5.286 1.00 71.25 334 LEU A N 1
ATOM 2834 C CA . LEU A 1 334 ? -17.627 -3.714 4.908 1.00 71.25 334 LEU A CA 1
ATOM 2835 C C . LEU A 1 334 ? -17.105 -4.014 3.497 1.00 71.25 334 LEU A C 1
ATOM 2837 O O . LEU A 1 334 ? -16.236 -3.285 3.023 1.00 71.25 334 LEU A O 1
ATOM 2841 N N . ASN A 1 335 ? -17.610 -5.056 2.821 1.00 73.44 335 ASN A N 1
ATOM 2842 C CA . ASN A 1 335 ? -17.189 -5.459 1.479 1.00 73.44 335 ASN A CA 1
ATOM 2843 C C . ASN A 1 335 ? -15.655 -5.531 1.366 1.00 73.44 335 ASN A C 1
ATOM 2845 O O . ASN A 1 335 ? -15.025 -4.863 0.541 1.00 73.44 335 ASN A O 1
ATOM 2849 N N . LEU A 1 336 ? -15.030 -6.284 2.281 1.00 76.75 336 LEU A N 1
ATOM 2850 C CA . LEU A 1 336 ? -13.578 -6.427 2.300 1.00 76.75 336 LEU A CA 1
ATOM 2851 C C . LEU A 1 336 ? -13.095 -6.971 0.956 1.00 76.75 336 LEU A C 1
ATOM 2853 O O . LEU A 1 336 ? -13.534 -8.026 0.496 1.00 76.75 336 LEU A O 1
ATOM 2857 N N . ASN A 1 337 ? -12.150 -6.259 0.344 1.00 75.94 337 ASN A N 1
ATOM 2858 C CA . ASN A 1 337 ? -11.593 -6.671 -0.934 1.00 75.94 337 ASN A CA 1
ATOM 2859 C C . ASN A 1 337 ? -10.962 -8.074 -0.822 1.00 75.94 337 ASN A C 1
ATOM 2861 O O . ASN A 1 337 ? -10.453 -8.476 0.226 1.00 75.94 337 ASN A O 1
ATOM 2865 N N . SER A 1 338 ? -10.933 -8.808 -1.934 1.00 84.56 338 SER A N 1
ATOM 2866 C CA . SER A 1 338 ? -10.480 -10.200 -2.050 1.00 84.56 338 SER A CA 1
ATOM 2867 C C . SER A 1 338 ? -9.048 -10.478 -1.561 1.00 84.56 338 SER A C 1
ATOM 2869 O O . SER A 1 338 ? -8.656 -11.644 -1.475 1.00 84.56 338 SER A O 1
ATOM 2871 N N . TYR A 1 339 ? -8.259 -9.438 -1.293 1.00 88.00 339 TYR A N 1
ATOM 2872 C CA . TYR A 1 339 ? -6.890 -9.485 -0.768 1.00 88.00 339 TYR A CA 1
ATOM 2873 C C . TYR A 1 339 ? -6.831 -9.674 0.749 1.00 88.00 339 TYR A C 1
ATOM 2875 O O . TYR A 1 339 ? -5.782 -10.033 1.274 1.00 88.00 339 TYR A O 1
ATOM 2883 N N . TYR A 1 340 ? -7.940 -9.447 1.454 1.00 87.94 340 TYR A N 1
ATOM 2884 C CA . TYR A 1 340 ? -7.990 -9.472 2.909 1.00 87.94 340 TYR A CA 1
ATOM 2885 C C . TYR A 1 340 ? -8.810 -10.655 3.421 1.00 87.94 340 TYR A C 1
ATOM 2887 O O . TYR A 1 340 ? -9.760 -11.119 2.782 1.00 87.94 340 TYR A O 1
ATOM 2895 N N . LYS A 1 341 ? -8.443 -11.141 4.602 1.00 85.69 341 LYS A N 1
ATOM 2896 C CA . LYS A 1 341 ? -9.268 -12.021 5.428 1.00 85.69 341 LYS A CA 1
ATOM 2897 C C . LYS A 1 341 ? -9.130 -11.604 6.887 1.00 85.69 341 LYS A C 1
ATOM 2899 O O . LYS A 1 341 ? -8.072 -11.140 7.296 1.00 85.69 341 LYS A O 1
ATOM 2904 N N . ILE A 1 342 ? -10.181 -11.782 7.670 1.00 80.38 342 ILE A N 1
ATOM 2905 C CA . ILE A 1 342 ? -10.092 -11.704 9.129 1.00 80.38 342 ILE A CA 1
ATOM 2906 C C . ILE A 1 342 ? -9.830 -13.128 9.598 1.00 80.38 342 ILE A C 1
ATOM 2908 O O . ILE A 1 342 ? -10.550 -14.039 9.187 1.00 80.38 342 ILE A O 1
ATOM 2912 N N . ASP A 1 343 ? -8.773 -13.335 10.377 1.00 71.19 343 ASP A N 1
ATOM 2913 C CA . ASP A 1 343 ? -8.541 -14.649 10.967 1.00 71.19 343 ASP A CA 1
ATOM 2914 C C . ASP A 1 343 ? -9.442 -14.807 12.193 1.00 71.19 343 ASP A C 1
ATOM 2916 O O . ASP A 1 343 ? -9.352 -14.033 13.148 1.00 71.19 343 ASP A O 1
ATOM 2920 N N . GLU A 1 344 ? -10.364 -15.764 12.122 1.00 57.31 344 GLU A N 1
ATOM 2921 C CA . GLU A 1 344 ? -11.261 -16.122 13.228 1.00 57.31 344 GLU A CA 1
ATOM 2922 C C . GLU A 1 344 ? -10.545 -17.012 14.247 1.00 57.31 344 GLU A C 1
ATOM 2924 O O . GLU A 1 344 ? -10.909 -17.044 15.422 1.00 57.31 344 GLU A O 1
ATOM 2929 N N . ASN A 1 345 ? -9.481 -17.685 13.809 1.00 52.34 345 ASN A N 1
ATOM 2930 C CA . ASN A 1 345 ? -8.614 -18.456 14.671 1.00 52.34 345 ASN A CA 1
ATOM 2931 C C . ASN A 1 345 ? -7.415 -17.574 15.002 1.00 52.34 345 ASN A C 1
ATOM 2933 O O . ASN A 1 345 ? -6.705 -17.110 14.115 1.00 52.34 345 ASN A O 1
ATOM 2937 N N . LYS A 1 346 ? -7.164 -17.317 16.290 1.00 52.41 346 LYS A N 1
ATOM 2938 C CA . LYS A 1 346 ? -5.849 -16.808 16.692 1.00 52.41 346 LYS A CA 1
ATOM 2939 C C . LYS A 1 346 ? -4.843 -17.789 16.106 1.00 52.41 346 LYS A C 1
ATOM 2941 O O . LYS A 1 346 ? -4.949 -18.970 16.430 1.00 52.41 346 LYS A O 1
ATOM 2946 N N . ALA A 1 347 ? -3.953 -17.330 15.221 1.00 49.88 347 ALA A N 1
ATOM 2947 C CA . ALA A 1 347 ? -2.827 -18.143 14.791 1.00 49.88 347 ALA A CA 1
ATOM 2948 C C . ALA A 1 347 ? -2.256 -18.764 16.067 1.00 49.88 347 ALA A C 1
ATOM 2950 O O . ALA A 1 347 ? -1.901 -18.017 16.983 1.00 49.88 347 ALA A O 1
ATOM 2951 N N . GLU A 1 348 ? -2.314 -20.096 16.180 1.00 51.59 348 GLU A N 1
ATOM 2952 C CA . GLU A 1 348 ? -1.679 -20.793 17.294 1.00 51.59 348 GLU A CA 1
ATOM 2953 C C . GLU A 1 348 ? -0.277 -20.205 17.416 1.00 51.59 348 GLU A C 1
ATOM 2955 O O . GLU A 1 348 ? 0.344 -19.926 16.383 1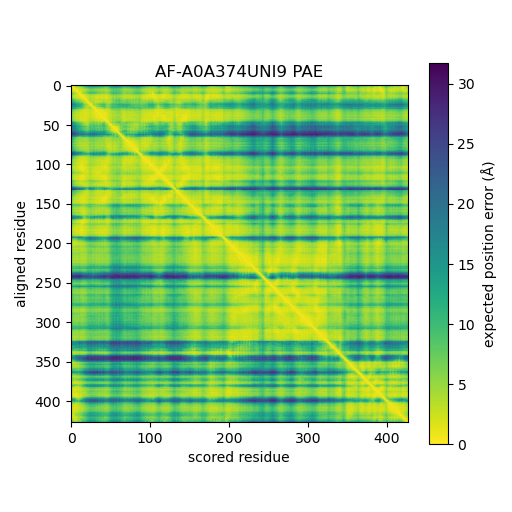.00 51.59 348 GLU A O 1
ATOM 2960 N N . ASP A 1 349 ? 0.167 -19.908 18.641 1.00 56.88 349 ASP A N 1
ATOM 2961 C CA . ASP A 1 349 ? 1.490 -19.338 18.883 1.00 56.88 349 ASP A CA 1
ATOM 2962 C C . ASP A 1 349 ? 2.526 -20.339 18.367 1.00 56.88 349 ASP A C 1
ATOM 2964 O O . ASP A 1 349 ? 3.007 -21.205 19.094 1.00 56.88 349 ASP A O 1
ATOM 2968 N N . LEU A 1 350 ? 2.832 -20.252 17.072 1.00 67.50 350 LEU A N 1
ATOM 2969 C CA . LEU A 1 350 ? 3.786 -21.114 16.418 1.00 67.50 350 LEU A CA 1
ATOM 2970 C C . LEU A 1 350 ? 5.097 -20.847 17.131 1.00 67.50 350 LEU A C 1
ATOM 2972 O O . LEU A 1 350 ? 5.623 -19.727 17.100 1.00 67.50 350 LEU A O 1
ATOM 2976 N N . HIS A 1 351 ? 5.637 -21.873 17.776 1.00 79.69 351 HIS A N 1
ATOM 2977 C CA . HIS A 1 351 ? 6.885 -21.769 18.510 1.00 79.69 351 HIS A CA 1
ATOM 2978 C C . HIS A 1 351 ? 8.087 -21.771 17.544 1.00 79.69 351 HIS A C 1
ATOM 2980 O O . HIS A 1 351 ? 9.087 -22.462 17.748 1.00 79.69 351 HIS A O 1
ATOM 2986 N N . LEU A 1 352 ? 8.017 -20.945 16.491 1.00 85.56 352 LEU A N 1
ATOM 2987 C CA . LEU A 1 352 ? 9.038 -20.762 15.450 1.00 85.56 352 LEU A CA 1
ATOM 2988 C C . LEU A 1 352 ? 10.366 -20.259 16.021 1.00 85.56 352 LEU A C 1
ATOM 2990 O O . LEU A 1 352 ? 11.401 -20.330 15.368 1.00 85.56 352 LEU A O 1
ATOM 2994 N N . THR A 1 353 ? 10.336 -19.703 17.230 1.00 88.06 353 THR A N 1
ATOM 2995 C CA . THR A 1 353 ? 11.500 -19.152 17.923 1.00 88.06 353 THR A CA 1
ATOM 2996 C C . THR A 1 353 ? 12.181 -20.170 18.840 1.00 88.06 353 THR A C 1
ATOM 2998 O O . THR A 1 353 ? 13.260 -19.879 19.364 1.00 88.06 353 THR A O 1
ATOM 3001 N N . ASN A 1 354 ? 11.617 -21.374 19.011 1.00 87.81 354 ASN A N 1
ATOM 3002 C CA . ASN A 1 354 ? 12.224 -22.427 19.823 1.00 87.81 354 ASN A CA 1
ATOM 3003 C C . ASN A 1 354 ? 13.590 -22.831 19.260 1.00 87.81 354 ASN A C 1
ATOM 3005 O O . ASN A 1 354 ? 13.725 -23.200 18.095 1.00 87.81 354 ASN A O 1
ATOM 3009 N N . GLY A 1 355 ? 14.615 -22.778 20.111 1.00 85.12 355 GLY A N 1
ATOM 3010 C CA . GLY A 1 355 ? 15.999 -23.044 19.715 1.00 85.12 355 GLY A CA 1
ATOM 3011 C C . GLY A 1 355 ? 16.737 -21.844 19.109 1.00 85.12 355 GLY A C 1
ATOM 3012 O O . GLY A 1 355 ? 17.891 -21.999 18.712 1.00 85.12 355 GLY A O 1
ATOM 3013 N N . PHE A 1 356 ? 16.123 -20.655 19.075 1.00 90.19 356 PHE A N 1
ATOM 3014 C CA . PHE A 1 356 ? 16.748 -19.411 18.621 1.00 90.19 356 PHE A CA 1
ATOM 3015 C C . PHE A 1 356 ? 16.954 -18.419 19.769 1.00 90.19 356 PHE A C 1
ATOM 3017 O O . PHE A 1 356 ? 16.183 -18.348 20.725 1.00 90.19 356 PHE A O 1
ATOM 3024 N N . ILE A 1 357 ? 17.989 -17.585 19.652 1.00 89.44 357 ILE A N 1
ATOM 3025 C CA . ILE A 1 357 ? 18.312 -16.562 20.654 1.00 89.44 357 ILE A CA 1
ATOM 3026 C C . ILE A 1 357 ? 17.680 -15.219 20.253 1.00 89.44 357 ILE A C 1
ATOM 3028 O O . ILE A 1 357 ? 17.999 -14.670 19.194 1.00 89.44 357 ILE A O 1
ATOM 3032 N N . LYS A 1 358 ? 16.826 -14.646 21.114 1.00 90.88 358 LYS A N 1
ATOM 3033 C CA . LYS A 1 358 ? 16.249 -13.306 20.900 1.00 90.88 358 LYS A CA 1
ATOM 3034 C C . LYS A 1 358 ? 17.348 -12.246 20.928 1.00 90.88 358 LYS A C 1
ATOM 3036 O O . LYS A 1 358 ? 18.169 -12.216 21.844 1.00 90.88 358 LYS A O 1
ATOM 3041 N N . CYS A 1 359 ? 17.365 -11.343 19.953 1.00 87.81 359 CYS A N 1
ATOM 3042 C CA . CYS A 1 359 ? 18.370 -10.286 19.868 1.00 87.81 359 CYS A CA 1
ATOM 3043 C C . CYS A 1 359 ? 17.768 -8.927 19.483 1.00 87.81 359 CYS A C 1
ATOM 3045 O O . CYS A 1 359 ? 16.723 -8.841 18.845 1.00 87.81 359 CYS A O 1
ATOM 3047 N N . LYS A 1 360 ? 18.452 -7.839 19.868 1.00 84.44 360 LYS A N 1
ATOM 3048 C CA . LYS A 1 360 ? 18.105 -6.470 19.431 1.00 84.44 360 LYS A CA 1
ATOM 3049 C C . LYS A 1 360 ? 18.713 -6.120 18.069 1.00 84.44 360 LYS A C 1
ATOM 3051 O O . LYS A 1 360 ? 18.157 -5.306 17.338 1.00 84.44 360 LYS A O 1
ATOM 3056 N N . LYS A 1 361 ? 19.874 -6.705 17.754 1.00 81.75 361 LYS A N 1
ATOM 3057 C CA . LYS A 1 361 ? 20.617 -6.530 16.501 1.00 81.75 361 LYS A CA 1
ATOM 3058 C C . LYS A 1 361 ? 21.252 -7.860 16.099 1.00 81.75 361 LYS A C 1
ATOM 3060 O O . LYS A 1 361 ? 21.777 -8.576 16.957 1.00 81.75 361 LYS A O 1
ATOM 3065 N N . PHE A 1 362 ? 21.233 -8.155 14.804 1.00 80.06 362 PHE A N 1
ATOM 3066 C CA . PHE A 1 362 ? 21.938 -9.304 14.247 1.00 80.06 362 PHE A CA 1
ATOM 3067 C C . PHE A 1 362 ? 23.456 -9.087 14.297 1.00 80.06 362 PHE A C 1
ATOM 3069 O O . PHE A 1 362 ? 23.943 -7.962 14.197 1.00 80.06 362 PHE A O 1
ATOM 3076 N N . ASN A 1 363 ? 24.199 -10.175 14.497 1.00 70.50 363 ASN A N 1
ATOM 3077 C CA . ASN A 1 363 ? 25.659 -10.206 14.447 1.00 70.50 363 ASN A CA 1
ATOM 3078 C C . ASN A 1 363 ? 26.048 -11.264 13.412 1.00 70.50 363 ASN A C 1
ATOM 3080 O O . ASN A 1 363 ? 25.519 -12.374 13.459 1.00 70.50 363 ASN A O 1
ATOM 3084 N N . SER A 1 364 ? 26.989 -10.938 12.527 1.00 66.62 364 SER A N 1
ATOM 3085 C CA . SER A 1 364 ? 27.452 -11.808 11.440 1.00 66.62 364 SER A CA 1
ATOM 3086 C C . SER A 1 364 ? 27.980 -13.174 11.896 1.00 66.62 364 SER A C 1
ATOM 3088 O O . SER A 1 364 ? 28.023 -14.100 11.095 1.00 66.62 364 SER A O 1
ATOM 3090 N N . LYS A 1 365 ? 28.356 -13.334 13.172 1.00 68.62 365 LYS A N 1
ATOM 3091 C CA . LYS A 1 365 ? 28.939 -14.579 13.702 1.00 68.62 365 LYS A CA 1
ATOM 3092 C C . LYS A 1 365 ? 27.927 -15.666 14.097 1.00 68.62 365 LYS A C 1
ATOM 3094 O O . LYS A 1 365 ? 28.348 -16.782 14.372 1.00 68.62 365 LYS A O 1
ATOM 3099 N N . CYS A 1 366 ? 26.627 -15.370 14.196 1.00 74.06 366 CYS A N 1
ATOM 3100 C CA . CYS A 1 366 ? 25.632 -16.334 14.689 1.00 74.06 366 CYS A CA 1
ATOM 3101 C C . CYS A 1 366 ? 24.274 -16.139 14.001 1.00 74.06 366 CYS A C 1
ATOM 3103 O O . CYS A 1 366 ? 23.612 -15.123 14.217 1.00 74.06 366 CYS A O 1
ATOM 3105 N N . HIS A 1 367 ? 23.858 -17.130 13.206 1.00 76.00 367 HIS A N 1
ATOM 3106 C CA . HIS A 1 367 ? 22.605 -17.110 12.442 1.00 76.00 367 HIS A CA 1
ATOM 3107 C C . HIS A 1 367 ? 21.399 -17.697 13.207 1.00 76.00 367 HIS A C 1
ATOM 3109 O O . HIS A 1 367 ? 20.264 -17.470 12.805 1.00 76.00 367 HIS A O 1
ATOM 3115 N N . MET A 1 368 ? 21.615 -18.354 14.356 1.00 87.69 368 MET A N 1
ATOM 3116 C CA . MET A 1 368 ? 20.561 -18.913 15.226 1.00 87.69 368 MET A CA 1
ATOM 3117 C C . MET A 1 368 ? 19.954 -17.855 16.156 1.00 87.69 368 MET A C 1
ATOM 3119 O O . MET A 1 368 ? 19.930 -17.980 17.384 1.00 87.69 368 MET A O 1
ATOM 3123 N N . ARG A 1 369 ? 19.511 -16.748 15.562 1.00 88.50 369 ARG A N 1
ATOM 3124 C CA . ARG A 1 369 ? 18.960 -15.595 16.272 1.00 88.50 369 ARG A CA 1
ATOM 3125 C C . ARG A 1 369 ? 17.681 -15.123 15.622 1.00 88.50 369 ARG A C 1
ATOM 3127 O O . ARG A 1 369 ? 17.535 -15.222 14.406 1.00 88.50 369 ARG A O 1
ATOM 3134 N N . TYR A 1 370 ? 16.825 -14.521 16.434 1.00 91.75 370 TYR A N 1
ATOM 3135 C CA . TYR A 1 370 ? 15.627 -13.865 15.942 1.00 91.75 370 TYR A CA 1
ATOM 3136 C C . TYR A 1 370 ? 15.445 -12.473 16.540 1.00 91.75 370 TYR A C 1
ATOM 3138 O O . TYR A 1 370 ? 15.953 -12.150 17.622 1.00 91.75 370 TYR A O 1
ATOM 3146 N N . LYS A 1 371 ? 14.695 -11.650 15.817 1.00 90.50 371 LYS A N 1
ATOM 3147 C CA . LYS A 1 371 ? 14.092 -10.411 16.300 1.00 90.50 371 LYS A CA 1
ATOM 3148 C C . LYS A 1 371 ? 12.598 -10.516 16.037 1.00 90.50 371 LYS A C 1
ATOM 3150 O O . LYS A 1 371 ? 12.201 -10.990 14.984 1.00 90.50 371 LYS A O 1
ATOM 3155 N N . GLU A 1 372 ? 11.784 -10.067 16.973 1.00 88.06 372 GLU A N 1
ATOM 3156 C CA . GLU A 1 372 ? 10.334 -10.085 16.828 1.00 88.06 372 GLU A CA 1
ATOM 3157 C C . GLU A 1 372 ? 9.785 -8.675 16.997 1.00 88.06 372 GLU A C 1
ATOM 3159 O O . GLU A 1 372 ? 10.206 -7.942 17.900 1.00 88.06 372 GLU A O 1
ATOM 3164 N N . ASP A 1 373 ? 8.865 -8.321 16.110 1.00 83.38 373 ASP A N 1
ATOM 3165 C CA . ASP A 1 373 ? 7.975 -7.179 16.235 1.00 83.38 373 ASP A CA 1
ATOM 3166 C C . ASP A 1 373 ? 6.510 -7.648 16.141 1.00 83.38 373 ASP A C 1
ATOM 3168 O O . ASP A 1 373 ? 6.210 -8.847 16.175 1.00 83.38 373 ASP A O 1
ATOM 3172 N N . ASN A 1 374 ? 5.583 -6.694 16.099 1.00 75.81 374 ASN A N 1
ATOM 3173 C CA . ASN A 1 374 ? 4.151 -6.977 16.133 1.00 75.81 374 ASN A CA 1
ATOM 3174 C C . ASN A 1 374 ? 3.674 -7.816 14.938 1.00 75.81 374 ASN A C 1
ATOM 3176 O O . ASN A 1 374 ? 2.765 -8.629 15.104 1.00 75.81 374 ASN A O 1
ATOM 3180 N N . ASP A 1 375 ? 4.306 -7.658 13.773 1.00 78.19 375 ASP A N 1
ATOM 3181 C CA . ASP A 1 375 ? 3.827 -8.219 12.508 1.00 78.19 375 ASP A CA 1
ATOM 3182 C C . ASP A 1 375 ? 4.772 -9.303 11.956 1.00 78.19 375 ASP A C 1
ATOM 3184 O O . ASP A 1 375 ? 4.358 -10.121 11.131 1.00 78.19 375 ASP A O 1
ATOM 3188 N N . CYS A 1 376 ? 6.035 -9.335 12.396 1.00 87.62 376 CYS A N 1
ATOM 3189 C CA . CYS A 1 376 ? 7.086 -10.178 11.836 1.00 87.62 376 CYS A CA 1
ATOM 3190 C C . CYS A 1 376 ? 8.003 -10.808 12.896 1.00 87.62 376 CYS A C 1
ATOM 3192 O O . CYS A 1 376 ? 8.376 -10.200 13.902 1.00 87.62 376 CYS A O 1
ATOM 3194 N N . ILE A 1 377 ? 8.473 -12.020 12.597 1.00 90.62 377 ILE A N 1
ATOM 3195 C CA . ILE A 1 377 ? 9.615 -12.653 13.261 1.00 90.62 377 ILE A CA 1
ATOM 3196 C C . ILE A 1 377 ? 10.744 -12.722 12.242 1.00 90.62 377 ILE A C 1
ATOM 3198 O O . ILE A 1 377 ? 10.690 -13.471 11.274 1.00 90.62 377 ILE A O 1
ATOM 3202 N N . THR A 1 378 ? 11.771 -11.914 12.441 1.00 90.38 378 THR A N 1
ATOM 3203 C CA . THR A 1 378 ? 12.942 -11.857 11.574 1.00 90.38 378 THR A CA 1
ATOM 3204 C C . THR A 1 378 ? 13.984 -12.872 12.014 1.00 90.38 378 THR A C 1
ATOM 3206 O O . THR A 1 378 ? 14.381 -12.889 13.180 1.00 90.38 378 THR A O 1
ATOM 3209 N N . PHE A 1 379 ? 14.485 -13.644 11.060 1.00 87.31 379 PHE A N 1
ATOM 3210 C CA . PHE A 1 379 ? 15.573 -14.601 11.179 1.00 87.31 379 PHE A CA 1
ATOM 3211 C C . PHE A 1 379 ? 16.715 -14.149 10.259 1.00 87.31 379 PHE A C 1
ATOM 3213 O O . PHE A 1 379 ? 16.491 -13.764 9.124 1.00 87.31 379 PHE A O 1
ATOM 3220 N N . TYR A 1 380 ? 17.958 -14.182 10.727 1.00 82.81 380 TYR A N 1
ATOM 3221 C CA . TYR A 1 380 ? 19.138 -13.887 9.898 1.00 82.81 380 TYR A CA 1
ATOM 3222 C C . TYR A 1 380 ? 19.171 -12.520 9.164 1.00 82.81 380 TYR A C 1
ATOM 3224 O O . TYR A 1 380 ? 18.609 -12.329 8.089 1.00 82.81 380 TYR A O 1
ATOM 3232 N N . ASN A 1 381 ? 19.935 -11.566 9.713 1.00 76.81 381 ASN A N 1
ATOM 3233 C CA . ASN A 1 381 ? 20.360 -10.324 9.041 1.00 76.81 381 ASN A CA 1
ATOM 3234 C C . ASN A 1 381 ? 19.244 -9.513 8.340 1.00 76.81 381 ASN A C 1
ATOM 3236 O O . ASN A 1 381 ? 19.514 -8.804 7.376 1.00 76.81 381 ASN A O 1
ATOM 3240 N N . ASN A 1 382 ? 18.004 -9.573 8.836 1.00 75.50 382 ASN A N 1
ATOM 3241 C CA . ASN A 1 382 ? 16.832 -8.936 8.217 1.00 75.50 382 ASN A CA 1
ATOM 3242 C C . ASN A 1 382 ? 16.470 -9.438 6.806 1.00 75.50 382 ASN A C 1
ATOM 3244 O O . ASN A 1 382 ? 15.720 -8.759 6.109 1.00 75.50 382 ASN A O 1
ATOM 3248 N N . CYS A 1 383 ? 16.975 -10.602 6.393 1.00 81.75 383 CYS A N 1
ATOM 3249 C CA . CYS A 1 383 ? 16.701 -11.166 5.070 1.00 81.75 383 CYS A CA 1
ATOM 3250 C C . CYS A 1 383 ? 15.595 -12.201 5.087 1.00 81.75 383 CYS A C 1
ATOM 3252 O O . CYS A 1 383 ? 14.716 -12.137 4.236 1.00 81.75 383 CYS A O 1
ATOM 3254 N N . LEU A 1 384 ? 15.612 -13.121 6.050 1.00 89.94 384 LEU A N 1
ATOM 3255 C CA . LEU A 1 384 ? 14.547 -14.099 6.215 1.00 89.94 384 LEU A CA 1
ATOM 3256 C C . LEU A 1 384 ? 13.592 -13.608 7.303 1.00 89.94 384 LEU A C 1
ATOM 3258 O O . LEU A 1 384 ? 14.004 -13.220 8.390 1.00 89.94 384 LEU A O 1
ATOM 3262 N N . PHE A 1 385 ? 12.293 -13.618 7.065 1.00 90.31 385 PHE A N 1
ATOM 3263 C CA . PHE A 1 385 ? 11.344 -13.363 8.145 1.00 90.31 385 PHE A CA 1
ATOM 3264 C C . PHE A 1 385 ? 10.048 -14.115 7.926 1.00 90.31 385 PHE A C 1
ATOM 3266 O O . PHE A 1 385 ? 9.646 -14.393 6.802 1.00 90.31 385 PHE A O 1
ATOM 3273 N N . TYR A 1 386 ? 9.393 -14.436 9.026 1.00 91.12 386 TYR A N 1
ATOM 3274 C CA . TYR A 1 386 ? 8.030 -14.912 9.062 1.00 91.12 386 TYR A CA 1
ATOM 3275 C C . TYR A 1 386 ? 7.095 -13.720 9.253 1.00 91.12 386 TYR A C 1
ATOM 3277 O O . TYR A 1 386 ? 7.236 -12.993 10.237 1.00 91.12 386 TYR A O 1
ATOM 3285 N N . SER A 1 387 ? 6.150 -13.512 8.339 1.00 89.75 387 SER A N 1
ATOM 3286 C CA . SER A 1 387 ? 5.089 -12.517 8.509 1.00 89.75 387 SER A CA 1
ATOM 3287 C C . SER A 1 387 ? 3.858 -13.178 9.114 1.00 89.75 387 SER A C 1
ATOM 3289 O O . SER A 1 387 ? 3.277 -14.087 8.515 1.00 89.75 387 SER A O 1
ATOM 3291 N N . LYS A 1 388 ? 3.420 -12.670 10.268 1.00 86.62 388 LYS A N 1
ATOM 3292 C CA . LYS A 1 388 ? 2.156 -13.065 10.907 1.00 86.62 388 LYS A CA 1
ATOM 3293 C C . LYS A 1 388 ? 0.958 -12.660 10.040 1.00 86.62 388 LYS A C 1
ATOM 3295 O O . LYS A 1 388 ? -0.044 -13.359 10.011 1.00 86.62 388 LYS A O 1
ATOM 3300 N N . GLU A 1 389 ? 1.092 -11.575 9.274 1.00 87.50 389 GLU A N 1
ATOM 3301 C CA . GLU A 1 389 ? 0.040 -11.034 8.401 1.00 87.50 389 GLU A CA 1
ATOM 3302 C C . GLU A 1 389 ? -0.235 -11.914 7.174 1.00 87.50 389 GLU A C 1
ATOM 3304 O O . GLU A 1 389 ? -1.333 -11.889 6.634 1.00 87.50 389 GLU A O 1
ATOM 3309 N N . PHE A 1 390 ? 0.745 -12.696 6.720 1.00 87.44 390 PHE A N 1
ATOM 3310 C CA . PHE A 1 390 ? 0.590 -13.607 5.577 1.00 87.44 390 PHE A CA 1
ATOM 3311 C C . PHE A 1 390 ? 0.725 -15.083 5.964 1.00 87.44 390 PHE A C 1
ATOM 3313 O O . PHE A 1 390 ? 0.602 -15.952 5.100 1.00 87.44 390 PHE A O 1
ATOM 3320 N N . ASN A 1 391 ? 1.002 -15.375 7.241 1.00 87.12 391 ASN A N 1
ATOM 3321 C CA . ASN A 1 391 ? 1.290 -16.718 7.745 1.00 87.12 391 ASN A CA 1
ATOM 3322 C C . ASN A 1 391 ? 2.321 -17.450 6.854 1.00 87.12 391 ASN A C 1
ATOM 3324 O O . ASN A 1 391 ? 2.085 -18.565 6.389 1.00 87.12 391 ASN A O 1
ATOM 3328 N N . SER A 1 392 ? 3.415 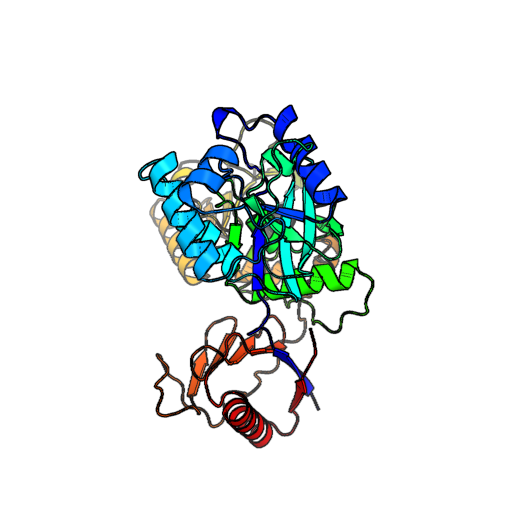-16.761 6.509 1.00 89.69 392 SER A N 1
ATOM 3329 C CA . SER A 1 392 ? 4.395 -17.206 5.504 1.00 89.69 392 SER A CA 1
ATOM 3330 C C . SER A 1 392 ? 5.799 -16.664 5.781 1.00 89.69 392 SER A C 1
ATOM 3332 O O . SER A 1 392 ? 5.957 -15.588 6.364 1.00 89.69 392 SER A O 1
ATOM 3334 N N . PHE A 1 393 ? 6.817 -17.396 5.328 1.00 91.44 393 PHE A N 1
ATOM 3335 C CA . PHE A 1 393 ? 8.208 -16.956 5.287 1.00 91.44 393 PHE A CA 1
ATOM 3336 C C . PHE A 1 393 ? 8.513 -16.171 4.013 1.00 91.44 393 PHE A C 1
ATOM 3338 O O . PHE A 1 393 ? 8.018 -16.488 2.933 1.00 91.44 393 PHE A O 1
ATOM 3345 N N . PHE A 1 394 ? 9.398 -15.190 4.138 1.00 89.62 394 PHE A N 1
ATOM 3346 C CA . PHE A 1 394 ? 9.855 -14.339 3.051 1.00 89.62 394 PHE A CA 1
ATOM 3347 C C . PHE A 1 394 ? 11.371 -14.198 3.092 1.00 89.62 394 PHE A C 1
ATOM 3349 O O . PHE A 1 394 ? 11.926 -13.903 4.151 1.00 89.62 394 PHE A O 1
ATOM 3356 N N . LEU A 1 395 ? 12.020 -14.362 1.939 1.00 89.12 395 LEU A N 1
ATOM 3357 C CA . LEU A 1 395 ? 13.398 -13.927 1.715 1.00 89.12 395 LEU A CA 1
ATOM 3358 C C . LEU A 1 395 ? 13.379 -12.577 0.997 1.00 89.12 395 LEU A C 1
ATOM 3360 O O . LEU A 1 395 ? 12.806 -12.466 -0.082 1.00 89.12 395 LEU A O 1
ATOM 3364 N N . TYR A 1 396 ? 13.970 -11.549 1.598 1.00 83.12 396 TYR A N 1
ATOM 3365 C CA . TYR A 1 396 ? 13.857 -10.165 1.131 1.00 83.12 396 TYR A CA 1
ATOM 3366 C C . TYR A 1 396 ? 15.106 -9.616 0.441 1.00 83.12 396 TYR A C 1
ATOM 3368 O O . TYR A 1 396 ? 14.997 -8.675 -0.344 1.00 83.12 396 TYR A O 1
ATOM 3376 N N . ASP A 1 397 ? 16.275 -10.190 0.710 1.00 78.00 397 ASP A N 1
ATOM 3377 C CA . ASP A 1 397 ? 17.543 -9.807 0.086 1.00 78.00 397 ASP A CA 1
ATOM 3378 C C . ASP A 1 397 ? 18.471 -11.028 0.000 1.00 78.00 397 ASP A C 1
ATOM 3380 O O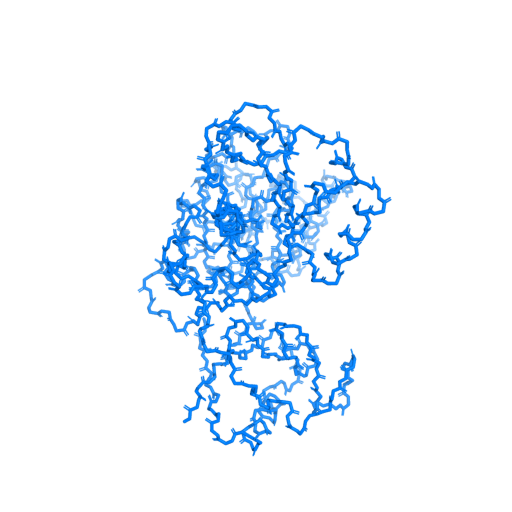 . ASP A 1 397 ? 18.197 -12.045 0.642 1.00 78.00 397 ASP A O 1
ATOM 3384 N N . HIS A 1 398 ? 19.526 -10.919 -0.811 1.00 73.81 398 HIS A N 1
ATOM 3385 C CA . HIS A 1 398 ? 20.547 -11.951 -0.996 1.00 73.81 398 HIS A CA 1
ATOM 3386 C C . HIS A 1 398 ? 21.852 -11.605 -0.262 1.00 73.81 398 HIS A C 1
ATOM 3388 O O . HIS A 1 398 ? 22.405 -10.516 -0.424 1.00 73.81 398 HIS A O 1
ATOM 3394 N N . PHE A 1 399 ? 22.435 -12.581 0.428 1.00 68.00 399 PHE A N 1
ATOM 3395 C CA . PHE A 1 399 ? 23.817 -12.615 0.892 1.00 68.00 399 PHE A CA 1
ATOM 3396 C C . PHE A 1 399 ? 24.539 -13.903 0.461 1.00 68.00 399 PHE A C 1
ATOM 3398 O O . PHE A 1 399 ? 23.964 -14.911 0.040 1.00 68.00 399 PHE A O 1
ATOM 3405 N N . ALA A 1 400 ? 25.869 -13.875 0.564 1.00 56.16 400 ALA A N 1
ATOM 3406 C CA . ALA A 1 400 ? 26.693 -15.051 0.322 1.00 56.16 400 ALA A CA 1
ATOM 3407 C C . ALA A 1 400 ? 26.357 -16.167 1.337 1.00 56.16 400 ALA A C 1
ATOM 3409 O O . ALA A 1 400 ? 26.486 -15.963 2.543 1.00 56.16 400 ALA A O 1
ATOM 3410 N N . ASN A 1 401 ? 26.023 -17.364 0.833 1.00 66.38 401 ASN A N 1
ATOM 3411 C CA . ASN A 1 401 ? 25.626 -18.579 1.578 1.00 66.38 401 ASN A CA 1
ATOM 3412 C C . ASN A 1 401 ? 24.171 -18.654 2.088 1.00 66.38 401 ASN A C 1
ATOM 3414 O O . ASN A 1 401 ? 23.864 -19.555 2.874 1.00 66.38 401 ASN A O 1
ATOM 3418 N N . ASP A 1 402 ? 23.268 -17.795 1.611 1.00 73.44 402 ASP A N 1
ATOM 3419 C CA . ASP A 1 402 ? 21.875 -17.743 2.080 1.00 73.44 402 ASP A CA 1
ATOM 3420 C C . ASP A 1 402 ? 21.144 -19.077 2.056 1.00 73.44 402 ASP A C 1
ATOM 3422 O O . ASP A 1 402 ? 20.571 -19.473 3.063 1.00 73.44 402 ASP A O 1
ATOM 3426 N N . LEU A 1 403 ? 21.202 -19.819 0.949 1.00 78.94 403 LEU A N 1
ATOM 3427 C CA . LEU A 1 403 ? 20.440 -21.066 0.815 1.00 78.94 403 LEU A CA 1
ATOM 3428 C C . LEU A 1 403 ? 20.816 -22.109 1.874 1.00 78.94 403 LEU A C 1
ATOM 3430 O O . LEU A 1 403 ? 19.949 -22.829 2.368 1.00 78.94 403 LEU A O 1
ATOM 3434 N N . LYS A 1 404 ? 22.098 -22.176 2.256 1.00 85.06 404 LYS A N 1
ATOM 3435 C CA . LYS A 1 404 ? 22.560 -23.094 3.302 1.00 85.06 404 LYS A CA 1
ATOM 3436 C C . LYS A 1 404 ? 22.041 -22.660 4.672 1.00 85.06 404 LYS A C 1
ATOM 3438 O O . LYS A 1 404 ? 21.521 -23.488 5.410 1.00 85.06 404 LYS A O 1
ATOM 3443 N N . ILE A 1 405 ? 22.145 -21.369 4.983 1.00 86.81 405 ILE A N 1
ATOM 3444 C CA . ILE A 1 405 ? 21.717 -20.814 6.273 1.00 86.81 405 ILE A CA 1
ATOM 3445 C C . ILE A 1 405 ? 20.191 -20.877 6.419 1.00 86.81 405 ILE A C 1
ATOM 3447 O O . ILE A 1 405 ? 19.691 -21.272 7.467 1.00 86.81 405 ILE A O 1
ATOM 3451 N N . ILE A 1 406 ? 19.441 -20.543 5.366 1.00 88.38 406 ILE A N 1
ATOM 3452 C CA . ILE A 1 406 ? 17.976 -20.657 5.329 1.00 88.38 406 ILE A CA 1
ATOM 3453 C C . ILE A 1 406 ? 17.562 -22.106 5.583 1.00 88.38 40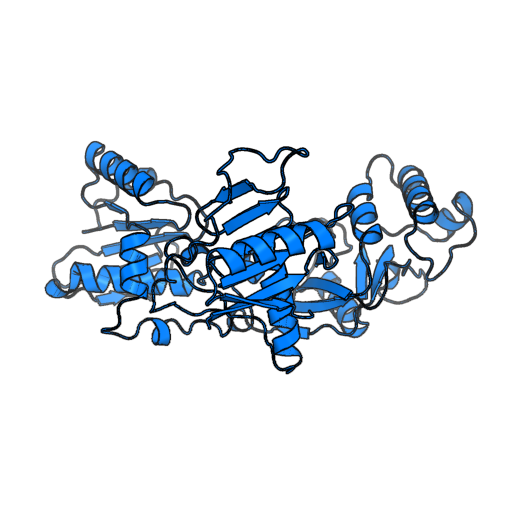6 ILE A C 1
ATOM 3455 O O . ILE A 1 406 ? 16.663 -22.353 6.385 1.00 88.38 406 ILE A O 1
ATOM 3459 N N . LYS A 1 407 ? 18.251 -23.070 4.958 1.00 89.00 407 LYS A N 1
ATOM 3460 C CA . LYS A 1 407 ? 18.004 -24.491 5.199 1.00 89.00 407 LYS A CA 1
ATOM 3461 C C . LYS A 1 407 ? 18.268 -24.879 6.657 1.00 89.00 407 LYS A C 1
ATOM 3463 O O . LYS A 1 407 ? 17.406 -25.504 7.256 1.00 89.00 407 LYS A O 1
ATOM 3468 N N . GLU A 1 408 ? 19.388 -24.456 7.246 1.00 90.25 408 GLU A N 1
ATOM 3469 C CA . GLU A 1 408 ? 19.698 -24.701 8.668 1.00 90.25 408 GLU A CA 1
ATOM 3470 C C . GLU A 1 408 ? 18.624 -24.113 9.607 1.00 90.25 408 GLU A C 1
ATOM 3472 O O . GLU A 1 408 ? 18.201 -24.766 10.563 1.00 90.25 408 GLU A O 1
ATOM 3477 N N . ILE A 1 409 ? 18.122 -22.909 9.307 1.00 90.69 409 ILE A N 1
ATOM 3478 C CA . ILE A 1 409 ? 17.032 -22.268 10.060 1.00 90.69 409 ILE A CA 1
ATOM 3479 C C . ILE A 1 409 ? 15.731 -23.070 9.929 1.00 90.69 409 ILE A C 1
ATOM 3481 O O . ILE A 1 409 ? 15.073 -23.341 10.934 1.00 90.69 409 ILE A O 1
ATOM 3485 N N . PHE A 1 410 ? 15.356 -23.474 8.714 1.00 92.06 410 PHE A N 1
ATOM 3486 C CA . PHE A 1 410 ? 14.147 -24.266 8.475 1.00 92.06 410 PHE A CA 1
ATOM 3487 C C . PHE A 1 410 ? 14.223 -25.664 9.088 1.00 92.06 410 PHE A C 1
ATOM 3489 O O . PHE A 1 410 ? 13.229 -26.127 9.645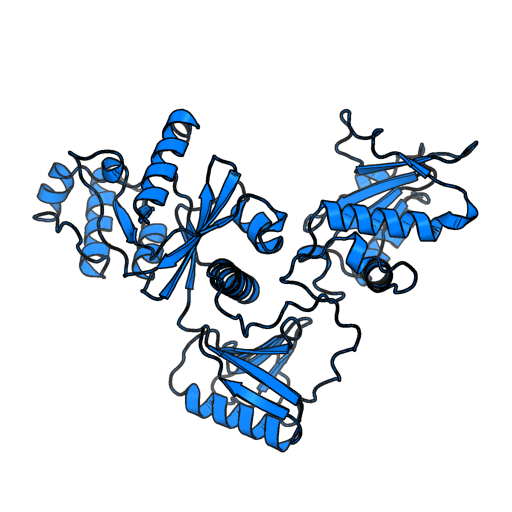 1.00 92.06 410 PHE A O 1
ATOM 3496 N N . ASP A 1 411 ? 15.384 -26.316 9.038 1.00 91.19 411 ASP A N 1
ATOM 3497 C CA . ASP A 1 411 ? 15.611 -27.610 9.682 1.00 91.19 411 ASP A CA 1
ATOM 3498 C C . ASP A 1 411 ? 15.449 -27.484 11.205 1.00 91.19 411 ASP A C 1
ATOM 3500 O O . ASP A 1 411 ? 14.769 -28.309 11.815 1.00 91.19 411 ASP A O 1
ATOM 3504 N N . LYS A 1 412 ? 15.954 -26.400 11.817 1.00 91.12 412 LYS A N 1
ATOM 3505 C CA . LYS A 1 412 ? 15.740 -26.137 13.250 1.00 91.12 412 LYS A CA 1
ATOM 3506 C C . LYS A 1 412 ? 14.273 -25.907 13.601 1.00 91.12 412 LYS A C 1
ATOM 3508 O O . LYS A 1 412 ? 13.809 -26.417 14.617 1.00 91.12 412 LYS A O 1
ATOM 3513 N N . ILE A 1 413 ? 13.547 -25.142 12.785 1.00 90.75 413 ILE A N 1
ATOM 3514 C CA . ILE A 1 413 ? 12.114 -24.893 13.003 1.00 90.75 413 ILE A CA 1
ATOM 3515 C C . ILE A 1 413 ? 11.334 -26.210 12.939 1.00 90.75 413 ILE A C 1
ATOM 3517 O O . ILE A 1 413 ? 10.493 -26.451 13.799 1.00 90.75 413 ILE A O 1
ATOM 3521 N N . LYS A 1 414 ? 11.645 -27.082 11.972 1.00 90.12 414 LYS A N 1
ATOM 3522 C CA . LYS A 1 414 ? 11.022 -28.409 11.840 1.00 90.12 414 LYS A CA 1
ATOM 3523 C C . LYS A 1 414 ? 11.380 -29.354 12.987 1.00 90.12 414 LYS A C 1
ATOM 3525 O O . LYS A 1 414 ? 10.533 -30.131 13.406 1.00 90.12 414 LYS A O 1
ATOM 3530 N N . GLU A 1 415 ? 12.607 -29.291 13.506 1.00 89.81 415 GLU A N 1
ATOM 3531 C CA . GLU A 1 415 ? 13.033 -30.078 14.673 1.00 89.81 415 GLU A CA 1
ATOM 3532 C C . GLU A 1 415 ? 12.180 -29.756 15.908 1.00 89.81 415 GLU A C 1
ATOM 3534 O O . GLU A 1 415 ? 11.803 -30.655 16.656 1.00 89.81 415 GLU A O 1
ATOM 3539 N N . THR A 1 416 ? 11.863 -28.475 16.118 1.00 87.44 416 THR A N 1
ATOM 3540 C CA . THR A 1 416 ? 11.092 -28.013 17.282 1.00 87.44 416 THR A CA 1
ATOM 3541 C C . THR A 1 416 ? 9.582 -27.962 17.046 1.00 87.44 416 THR A C 1
ATOM 3543 O O . THR A 1 416 ? 8.842 -27.836 18.018 1.00 87.44 416 THR A O 1
ATOM 3546 N N . ASN A 1 417 ? 9.138 -28.076 15.790 1.00 86.50 417 ASN A N 1
ATOM 3547 C CA . ASN A 1 417 ? 7.739 -28.033 15.353 1.00 86.50 417 ASN A CA 1
ATOM 3548 C C . ASN A 1 417 ? 7.522 -29.073 14.219 1.00 86.50 417 ASN A C 1
ATOM 3550 O O . ASN A 1 417 ? 7.418 -28.703 13.041 1.00 86.50 417 ASN A O 1
ATOM 3554 N N . PRO A 1 418 ? 7.520 -30.388 14.521 1.00 84.31 418 PRO A N 1
ATOM 3555 C CA . PRO A 1 418 ? 7.474 -31.460 13.514 1.00 84.31 418 PRO A CA 1
ATOM 3556 C C . PRO A 1 418 ? 6.183 -31.479 12.680 1.00 84.31 418 PRO A C 1
ATOM 3558 O O . PRO A 1 418 ? 6.132 -32.060 11.594 1.00 84.31 418 PRO A O 1
ATOM 3561 N N . GLU A 1 419 ? 5.126 -30.839 13.166 1.00 85.38 419 GLU A N 1
ATOM 3562 C CA . GLU A 1 419 ? 3.866 -30.639 12.464 1.00 85.38 419 GLU A CA 1
ATOM 3563 C C . GLU A 1 419 ? 3.940 -29.574 11.361 1.00 85.38 419 GLU A C 1
ATOM 3565 O O . GLU A 1 419 ? 3.040 -29.534 10.515 1.00 85.38 419 GLU A O 1
ATOM 3570 N N . ILE A 1 420 ? 4.984 -28.739 11.328 1.00 86.06 420 ILE A N 1
ATOM 3571 C CA . ILE A 1 420 ? 5.152 -27.686 10.323 1.00 86.06 420 ILE A CA 1
ATOM 3572 C C . ILE A 1 420 ? 5.808 -28.240 9.061 1.00 86.06 420 ILE A C 1
ATOM 3574 O O . ILE A 1 420 ? 6.883 -28.840 9.072 1.00 86.06 420 ILE A O 1
ATOM 3578 N N . ASN A 1 421 ? 5.195 -27.936 7.922 1.00 86.69 421 ASN A N 1
ATOM 3579 C CA . ASN A 1 421 ? 5.759 -28.183 6.607 1.00 86.69 421 ASN A CA 1
ATOM 3580 C C . ASN A 1 421 ? 5.997 -26.865 5.870 1.00 86.69 421 ASN A C 1
ATOM 3582 O O . ASN A 1 421 ? 5.044 -26.150 5.570 1.00 86.69 421 ASN A O 1
ATOM 3586 N N . ILE A 1 422 ? 7.255 -26.564 5.550 1.00 88.38 422 ILE A N 1
ATOM 3587 C CA . ILE A 1 422 ? 7.633 -25.348 4.819 1.00 88.38 422 ILE A CA 1
ATOM 3588 C C . ILE A 1 422 ? 7.755 -25.676 3.328 1.00 88.38 422 ILE A C 1
ATOM 3590 O O . ILE A 1 422 ? 8.552 -26.546 2.965 1.00 88.38 422 ILE A O 1
ATOM 3594 N N . LYS A 1 423 ? 6.978 -24.988 2.483 1.00 87.38 423 LYS A N 1
ATOM 3595 C CA . LYS A 1 423 ? 6.946 -25.178 1.022 1.00 87.38 423 LYS A CA 1
ATOM 3596 C C . LYS A 1 423 ? 7.447 -23.936 0.299 1.00 87.38 423 LYS A C 1
ATOM 3598 O O . LYS A 1 423 ? 6.955 -22.847 0.561 1.00 87.38 423 LYS A O 1
ATOM 3603 N N . GLU A 1 424 ? 8.404 -24.101 -0.606 1.00 84.06 424 GLU A N 1
ATOM 3604 C CA . GLU A 1 424 ? 8.874 -23.011 -1.464 1.00 84.06 424 GLU A CA 1
ATOM 3605 C C . GLU A 1 424 ? 7.890 -22.769 -2.613 1.00 84.06 424 GLU A C 1
ATOM 3607 O O . GLU A 1 424 ? 7.547 -23.697 -3.347 1.00 84.06 424 GLU A O 1
ATOM 3612 N N . GLU A 1 425 ? 7.466 -21.517 -2.767 1.00 82.12 425 GLU A N 1
ATOM 3613 C CA . GLU A 1 425 ? 6.536 -21.065 -3.799 1.00 82.12 425 GLU A CA 1
ATOM 3614 C C . GLU A 1 425 ? 7.252 -20.157 -4.809 1.00 82.12 425 GLU A C 1
ATOM 3616 O O . GLU A 1 425 ? 8.064 -19.301 -4.442 1.00 82.12 425 GLU A O 1
ATOM 3621 N N . LYS A 1 426 ? 6.937 -20.325 -6.098 1.00 74.12 426 LYS A N 1
ATOM 3622 C CA . LYS A 1 426 ? 7.492 -19.497 -7.183 1.00 74.12 426 LYS A CA 1
ATOM 3623 C C . LYS A 1 426 ? 6.562 -18.316 -7.477 1.00 74.12 426 LYS A C 1
ATOM 3625 O O . LYS A 1 426 ? 5.360 -18.519 -7.629 1.00 74.12 426 LYS A O 1
ATOM 3630 N N . LEU A 1 427 ? 7.128 -17.109 -7.575 1.00 70.56 427 LEU A N 1
ATOM 3631 C CA . LEU A 1 427 ? 6.420 -15.840 -7.825 1.00 70.56 427 LEU A CA 1
ATOM 3632 C C . LEU A 1 427 ? 6.664 -15.265 -9.225 1.00 70.56 427 LEU A C 1
ATOM 3634 O O . LEU A 1 427 ? 7.765 -15.486 -9.780 1.00 70.56 427 LEU A O 1
#

Mean predicted aligned error: 8.27 Å

Foldseek 3Di:
DDEFEEEECALAWEKEADQALDDPVPPDCVPQQVLVVVCQVQQKGFHQLDDDQVLLCVQPNHDDAFDALDPNVLVSVQVSSCVVPNPDGCNVVSVVLNSDAAQYKYWAQGPLRKIWIFGFHGRWTAQADCVDDSSVRGGIMTGGPHIQIDNDCLLAFVLLVVVNPDPDDDNMDIDQDPVNRLRSVQSVCVSVVHPDPFFFFADDLLCPLSRADQVLLVVLVVLLVCVVCVVQPWDWDQPPPPPDCPPWRTWTDGPPFQIETEDEERADDDPCVVCLPVPSHQAYEYEYNVDAPVNQVVVQVVSVVSVSPRYHYDHSVSSVCSVLDPPVPSVVVSVRRPRYDHDPDDPPPLVLLVQADEDPDDDPPDQRHWHDDPFWIDGGPNQWIQGPRRSHIYGHHDDPPVVVSVVVSVVVSCVVVVVYDYHYDDD